Protein AF-0000000067923569 (afdb_homodimer)

Foldseek 3Di:
DFWDKDFDDLVCLVVAQVQQVQFDPDPGDDSVNVVCQSPDPQKTKMFTHDPNHTFWIWIKGHFFLFLEIETEDITGHPVCPPVCVRVVRVVVNLVVSVVVNHFKYKYKDFPPPVVVVVSCVVVPWDWDDKAFLPGPVGTIITMTMDTSDDDDDLDFPQDAAADPDPAQQLLRLLLSQLCVADVPRDDDVVSSVVLFVQQWQDPDPPALTGGDQLSSQLSSVVSQKAKAKEKQDDDQPSCPPPDDPVSSVSSRVSVVVSVVSCVVSVHHYHNRADALVVQQVLLVVVKKKKFWFAVCSRPNDQHIGIWIFNHDPPFWTFIAGSHADVVSVGDSSRGHRTTGGRVSVQVGRAHDPVGMIMMMIIHHD/DFWDKDFDDLVCLVVAQVQQVQFDPDPGDDSVRVVCQSPPPQKTKMFTHDPNHTFWIWIKGHFFLFLEIETEDITGHPVCPPVCVRVVRVVVNLVVSVVVNHFKYKYKDFPPCVVVVVSCVVVPWDWDDKAFLPGPVGTIITMTMDTSDDDDDLDFPQDAAADPDPAQQLLRLLLSQLCVADVPRDDDVVSSVVLFVQQFQDDDPPADRGGDQLSSQLSSVVSQKAKAKEKQDDDQPPCVPPDDPVSSVSSRVSVVVSVVSCVVSVHHYHNRADALVVQQVLLVVVKKKKFWFACCSRPNDQHIGIWIFNHDPPFWTFIAGSHADVVSVGDSVRGHRTTGGRVSVQVGRAHDPVGMTMMMIIHHD

pLDDT: mean 89.14, std 10.7, range [44.59, 98.88]

Organism: Mesorhizobium plurifarium (NCBI:txid69974)

Nearest PDB structures (foldseek):
  4pv6-assembly8_N  TM=9.129E-01  e=1.156E-12  Thermoplasma volcanium GSS1
  7mx2-assembly1_A  TM=8.581E-01  e=1.360E-10  Homo sapiens
  7rb3-assembly1_A  TM=8.395E-01  e=1.360E-10  Homo sapiens
  4nsq-assembly1_A  TM=7.479E-01  e=8.319E-08  Homo sapiens
  5trm-assembly1_J  TM=7.256E-01  e=1.117E-07  Homo sapiens

Solvent-accessible surface area (backbone atoms only — not comparable to full-atom values): 39168 Å² total; per-residue (Å²): 126,82,62,44,80,42,72,52,54,81,87,42,46,66,60,52,46,52,34,46,63,72,67,39,95,60,90,66,80,46,67,68,51,51,53,47,36,58,69,34,87,50,31,46,34,38,28,30,33,44,95,89,35,81,36,28,39,32,35,35,37,48,50,56,78,44,22,45,21,32,47,75,45,72,50,59,25,84,88,46,65,92,70,55,52,64,60,52,44,49,52,47,49,52,47,51,33,44,75,68,65,19,31,30,42,30,38,70,42,55,68,84,42,55,68,62,49,51,53,40,47,74,70,58,35,40,82,75,48,76,40,72,57,61,43,93,87,46,46,38,28,33,30,34,38,29,75,70,51,79,89,72,81,82,80,70,88,63,56,82,49,73,44,89,52,98,80,28,31,51,29,26,37,50,42,26,52,48,34,54,76,33,82,87,49,74,84,47,70,43,56,37,48,49,44,32,44,63,14,36,42,45,55,56,72,100,58,65,57,44,65,45,65,49,21,47,35,42,48,41,36,78,71,60,29,30,40,35,38,31,27,46,62,88,67,86,75,61,50,85,75,55,79,50,65,66,59,46,51,49,34,49,34,37,48,50,44,27,49,51,48,27,57,73,71,63,43,51,71,42,83,36,64,73,54,73,64,59,55,52,52,40,38,73,70,71,24,36,33,40,35,36,23,31,24,38,63,50,72,67,38,95,42,85,36,36,32,24,41,67,43,70,79,87,62,26,40,22,25,35,38,20,70,61,51,59,93,75,70,44,44,68,80,73,18,44,70,32,43,23,46,54,69,60,43,59,67,34,39,25,35,74,97,82,50,46,20,38,32,32,41,38,37,83,102,124,83,60,45,78,44,73,52,53,82,87,43,47,64,60,50,46,52,35,45,61,72,67,38,96,61,90,66,79,48,66,68,50,52,54,47,37,58,67,34,86,48,32,48,33,37,28,30,33,44,96,90,34,81,36,28,40,32,34,36,38,47,51,56,79,45,20,43,21,32,46,75,45,73,49,58,25,85,90,47,63,94,68,55,52,64,59,51,45,50,54,49,50,52,48,52,33,46,74,69,64,20,31,29,42,30,37,69,42,56,69,83,42,57,68,61,50,51,52,41,47,73,70,57,34,40,80,75,48,73,39,74,57,60,43,93,86,45,45,37,28,34,30,34,36,28,74,70,50,78,87,74,83,82,79,68,87,62,55,82,51,72,42,89,53,98,78,29,30,52,30,26,38,51,42,26,51,48,34,55,78,32,84,88,49,75,83,48,71,42,57,36,48,48,45,34,46,63,14,35,45,42,54,56,76,101,69,58,52,41,65,43,65,50,21,46,35,44,47,41,36,76,72,62,29,30,40,35,37,29,26,48,63,90,67,88,75,86,50,86,80,56,80,50,65,66,60,45,50,49,33,49,33,36,49,51,44,28,50,51,49,28,57,73,71,65,43,51,72,41,84,34,65,74,53,72,63,58,54,51,53,40,38,73,71,70,24,36,32,41,34,38,24,29,24,40,63,48,73,66,39,94,42,83,36,36,32,24,39,67,42,69,77,88,62,27,40,22,24,36,39,20,69,62,51,60,93,74,72,44,43,67,80,73,16,45,70,33,43,23,45,55,69,61,44,59,67,33,38,24,34,73,96,81,50,45,21,39,33,32,40,37,36,84,101

InterPro domains:
  IPR000182 GNAT domain [PF00583] (29-125)
  IPR000182 GNAT domain [PS51186] (3-149)
  IPR016181 Acyl-CoA N-acyltransferase [SSF55729] (1-148)
  IPR021770 Protein of unknown function DUF3335 [PF11814] (158-362)
  IPR050832 Bacterial Acetyltransferase [PTHR43877] (1-137)

Structure (mmCIF, N/CA/C/O backbone):
data_AF-0000000067923569-model_v1
#
loop_
_entity.id
_entity.type
_entity.pdbx_description
1 polymer 'GCN5-related N-acetyltransferase'
#
loop_
_atom_site.group_PDB
_atom_site.id
_atom_site.type_symbol
_atom_site.label_atom_id
_atom_site.label_alt_id
_atom_site.label_comp_id
_atom_site.label_asym_id
_atom_site.label_entity_id
_atom_site.label_seq_id
_atom_site.pdbx_PDB_ins_code
_atom_site.Cartn_x
_atom_site.Cartn_y
_atom_site.Cartn_z
_atom_site.occupancy
_atom_site.B_iso_or_equiv
_atom_site.auth_seq_id
_atom_site.auth_comp_id
_atom_site.auth_asym_id
_atom_site.auth_atom_id
_atom_site.pdbx_PDB_model_num
ATOM 1 N N . MET A 1 1 ? -5.047 51.219 41.188 1 58.75 1 MET A N 1
ATOM 2 C CA . MET A 1 1 ? -3.729 50.969 40.594 1 58.75 1 MET A CA 1
ATOM 3 C C . MET A 1 1 ? -3.814 50 39.438 1 58.75 1 MET A C 1
ATOM 5 O O . MET A 1 1 ? -4.691 49.156 39.406 1 58.75 1 MET A O 1
ATOM 9 N N . PRO A 1 2 ? -3.012 50.312 38.406 1 77.25 2 PRO A N 1
ATOM 10 C CA . PRO A 1 2 ? -3.088 49.438 37.25 1 77.25 2 PRO A CA 1
ATOM 11 C C . PRO A 1 2 ? -2.682 48 37.562 1 77.25 2 PRO A C 1
ATOM 13 O O . PRO A 1 2 ? -1.859 47.781 38.469 1 77.25 2 PRO A O 1
ATOM 16 N N . ALA A 1 3 ? -3.48 47 37.125 1 89.5 3 ALA A N 1
ATOM 17 C CA . ALA A 1 3 ? -3.158 45.594 37.344 1 89.5 3 ALA A CA 1
ATOM 18 C C . ALA A 1 3 ? -1.727 45.281 36.906 1 89.5 3 ALA A C 1
ATOM 20 O O . ALA A 1 3 ? -1.19 45.938 36 1 89.5 3 ALA A O 1
ATOM 21 N N . GLU A 1 4 ? -1.017 44.531 37.656 1 94.31 4 GLU A N 1
ATOM 22 C CA . GLU A 1 4 ? 0.329 44.094 37.312 1 94.31 4 GLU A CA 1
ATOM 23 C C . GLU A 1 4 ? 0.303 42.688 36.688 1 94.31 4 GLU A C 1
ATOM 25 O O . GLU A 1 4 ? -0.44 41.812 37.125 1 94.31 4 GLU A O 1
ATOM 30 N N . ILE A 1 5 ? 1.106 42.562 35.594 1 97 5 ILE A N 1
ATOM 31 C CA . ILE A 1 5 ? 1.175 41.25 34.906 1 97 5 ILE A CA 1
ATOM 32 C C . ILE A 1 5 ? 2.354 40.469 35.438 1 97 5 ILE A C 1
ATOM 34 O O . ILE A 1 5 ? 3.449 41 35.625 1 97 5 ILE A O 1
ATOM 38 N N . ARG A 1 6 ? 2.162 39.219 35.75 1 96.81 6 ARG A N 1
ATOM 39 C CA . ARG A 1 6 ? 3.219 38.281 36.156 1 96.81 6 ARG A CA 1
ATOM 40 C C . ARG A 1 6 ? 2.926 36.875 35.656 1 96.81 6 ARG A C 1
ATOM 42 O O . ARG A 1 6 ? 1.806 36.562 35.25 1 96.81 6 ARG A O 1
ATOM 49 N N . LYS A 1 7 ? 3.885 36 35.719 1 96.88 7 LYS A N 1
ATOM 50 C CA . LYS A 1 7 ? 3.664 34.594 35.438 1 96.88 7 LYS A CA 1
ATOM 51 C C . LYS A 1 7 ? 2.824 33.938 36.531 1 96.88 7 LYS A C 1
ATOM 53 O O . LYS A 1 7 ? 2.941 34.281 37.688 1 96.88 7 LYS A O 1
ATOM 58 N N . ALA A 1 8 ? 2.066 33.062 36.125 1 97.44 8 ALA A N 1
ATOM 59 C CA . ALA A 1 8 ? 1.233 32.312 37.094 1 97.44 8 ALA A CA 1
ATOM 60 C C . ALA A 1 8 ? 2.074 31.375 37.938 1 97.44 8 ALA A C 1
ATOM 62 O O . ALA A 1 8 ? 3.139 30.922 37.5 1 97.44 8 ALA A O 1
ATOM 63 N N . ARG A 1 9 ? 1.625 31.141 39.156 1 96.25 9 ARG A N 1
ATOM 64 C CA . ARG A 1 9 ? 2.199 30.172 40.094 1 96.25 9 ARG A CA 1
ATOM 65 C C . ARG A 1 9 ? 1.183 29.094 40.469 1 96.25 9 ARG A C 1
ATOM 67 O O . ARG A 1 9 ? -0.019 29.281 40.25 1 96.25 9 ARG A O 1
ATOM 74 N N . ALA A 1 10 ? 1.702 28.062 41 1 95.12 10 ALA A N 1
ATOM 75 C CA . ALA A 1 10 ? 0.842 26.938 41.375 1 95.12 10 ALA A CA 1
ATOM 76 C C . ALA A 1 10 ? -0.255 27.391 42.344 1 95.12 10 ALA A C 1
ATOM 78 O O . ALA A 1 10 ? -1.374 26.859 42.312 1 95.12 10 ALA A O 1
ATOM 79 N N . SER A 1 11 ? 0.081 28.312 43.156 1 95.44 11 SER A N 1
ATOM 80 C CA . SER A 1 11 ? -0.855 28.781 44.156 1 95.44 11 SER A CA 1
ATOM 81 C C . SER A 1 11 ? -2.008 29.562 43.531 1 95.44 11 SER A C 1
ATOM 83 O O . SER A 1 11 ? -3.008 29.844 44.188 1 95.44 11 SER A O 1
ATOM 85 N N . ASP A 1 12 ? -1.889 29.859 42.281 1 96.56 12 ASP A N 1
ATOM 86 C CA . ASP A 1 12 ? -2.914 30.656 41.594 1 96.56 12 ASP A CA 1
ATOM 87 C C . ASP A 1 12 ? -4.031 29.766 41.062 1 96.56 12 ASP A C 1
ATOM 89 O O . ASP A 1 12 ? -5.066 30.266 40.625 1 96.56 12 ASP A O 1
ATOM 93 N N . VAL A 1 13 ? -3.938 28.5 41.062 1 97 13 VAL A N 1
ATOM 94 C CA . VAL A 1 13 ? -4.785 27.562 40.344 1 97 13 VAL A CA 1
ATOM 95 C C . VAL A 1 13 ? -6.234 27.719 40.781 1 97 13 VAL A C 1
ATOM 97 O O . VAL A 1 13 ? -7.152 27.688 39.969 1 97 13 VAL A O 1
ATOM 100 N N . ASP A 1 14 ? -6.441 27.859 42.062 1 95.94 14 ASP A N 1
ATOM 101 C CA . ASP A 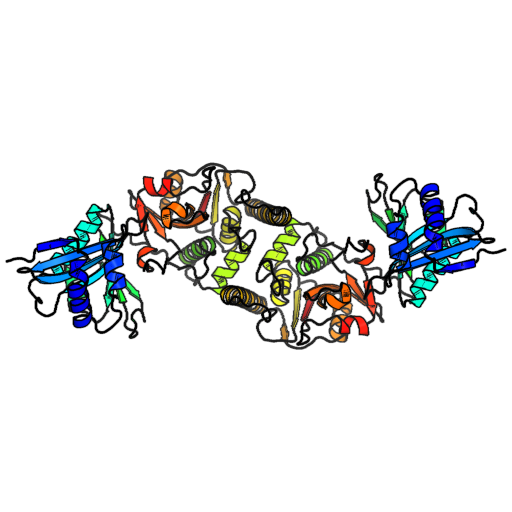1 14 ? -7.805 28 42.562 1 95.94 14 ASP A CA 1
ATOM 102 C C . ASP A 1 14 ? -8.477 29.25 42 1 95.94 14 ASP A C 1
ATOM 104 O O . ASP A 1 14 ? -9.641 29.219 41.594 1 95.94 14 ASP A O 1
ATOM 108 N N . ASP A 1 15 ? -7.766 30.328 42.031 1 95.88 15 ASP A N 1
ATOM 109 C CA . ASP A 1 15 ? -8.289 31.594 41.531 1 95.88 15 ASP A CA 1
ATOM 110 C C . ASP A 1 15 ? -8.555 31.484 40.031 1 95.88 15 ASP A C 1
ATOM 112 O O . ASP A 1 15 ? -9.555 32 39.531 1 95.88 15 ASP A O 1
ATOM 116 N N . LEU A 1 16 ? -7.676 30.875 39.344 1 96.62 16 LEU A N 1
ATOM 117 C CA . LEU A 1 16 ? -7.812 30.703 37.906 1 96.62 16 LEU A CA 1
ATOM 118 C C . LEU A 1 16 ? -9.047 29.875 37.562 1 96.62 16 LEU A C 1
ATOM 120 O O . LEU A 1 16 ? -9.812 30.234 36.656 1 96.62 16 LEU A O 1
ATOM 124 N N . ALA A 1 17 ? -9.203 28.828 38.312 1 96 17 ALA A N 1
ATOM 125 C CA . ALA A 1 17 ? -10.367 27.969 38.125 1 96 17 ALA A CA 1
ATOM 126 C C . ALA A 1 17 ? -11.664 28.719 38.375 1 96 17 ALA A C 1
ATOM 128 O O . ALA A 1 17 ? -12.664 28.516 37.688 1 96 17 ALA A O 1
ATOM 129 N N . ALA A 1 18 ? -11.617 29.531 39.375 1 94.94 18 ALA A N 1
ATOM 130 C CA . ALA A 1 18 ? -12.805 30.312 39.688 1 94.94 18 ALA A CA 1
ATOM 131 C C . ALA A 1 18 ? -13.156 31.281 38.562 1 94.94 18 ALA A C 1
ATOM 133 O O . ALA A 1 18 ? -14.328 31.453 38.219 1 94.94 18 ALA A O 1
ATOM 134 N N . ILE A 1 19 ? -12.164 31.891 38.031 1 95.5 19 ILE A N 1
ATOM 135 C CA . ILE A 1 19 ? -12.383 32.781 36.906 1 95.5 19 ILE A CA 1
ATOM 136 C C . ILE A 1 19 ? -12.938 32.031 35.719 1 95.5 19 ILE A C 1
ATOM 138 O O . ILE A 1 19 ? -13.906 32.438 35.094 1 95.5 19 ILE A O 1
ATOM 142 N N . GLU A 1 20 ? -12.266 30.922 35.438 1 94.94 20 GLU A N 1
ATOM 143 C CA . GLU A 1 20 ? -12.68 30.047 34.344 1 94.94 20 GLU A CA 1
ATOM 144 C C . GLU A 1 20 ? -14.156 29.703 34.438 1 94.94 20 GLU A C 1
ATOM 146 O O . GLU A 1 20 ? -14.898 29.812 33.469 1 94.94 20 GLU A O 1
ATOM 151 N N . LYS A 1 21 ? -14.609 29.312 35.562 1 93.62 21 LYS A N 1
ATOM 152 C CA . LYS A 1 21 ? -15.992 28.906 35.812 1 93.62 21 LYS A CA 1
ATOM 153 C C . LYS A 1 21 ? -16.938 30.094 35.656 1 93.62 21 LYS A C 1
ATOM 155 O O . LYS A 1 21 ? -18.062 29.938 35.156 1 93.62 21 LYS A O 1
ATOM 160 N N . ALA A 1 22 ? -16.516 31.219 36.031 1 94.12 22 ALA A N 1
ATOM 161 C CA . ALA A 1 22 ? -17.375 32.406 36 1 94.12 22 ALA A CA 1
ATOM 162 C C . ALA A 1 22 ? -17.5 32.969 34.594 1 94.12 22 ALA A C 1
ATOM 164 O O . ALA A 1 22 ? -18.531 33.562 34.25 1 94.12 22 ALA A O 1
ATOM 165 N N . VAL A 1 23 ? -16.5 32.812 33.812 1 92.44 23 VAL A N 1
ATOM 166 C CA . VAL A 1 23 ? -16.422 33.5 32.562 1 92.44 23 VAL A CA 1
ATOM 167 C C . VAL A 1 23 ? -16.938 32.625 31.422 1 92.44 23 VAL A C 1
ATOM 169 O O . VAL A 1 23 ? -17.594 33.094 30.5 1 92.44 23 VAL A O 1
ATOM 172 N N . PHE A 1 24 ? -16.594 31.359 31.469 1 91.88 24 PHE A N 1
ATOM 173 C CA . PHE A 1 24 ? -16.906 30.484 30.344 1 91.88 24 PHE A CA 1
ATOM 174 C C . PHE A 1 24 ? -18.031 29.516 30.719 1 91.88 24 PHE A C 1
ATOM 176 O O . PHE A 1 24 ? -17.906 28.734 31.656 1 91.88 24 PHE A O 1
ATOM 183 N N . PRO A 1 25 ? -19.047 29.562 29.891 1 86.88 25 PRO A N 1
ATOM 184 C CA . PRO A 1 25 ? -20.141 28.625 30.156 1 86.88 25 PRO A CA 1
ATOM 185 C C . PRO A 1 25 ? -19.797 27.188 29.766 1 86.88 25 PRO A C 1
ATOM 187 O O . PRO A 1 25 ? -20.406 26.25 30.281 1 86.88 25 PRO A O 1
ATOM 190 N N . GLY A 1 26 ? -18.891 27.016 28.859 1 86.88 26 GLY A N 1
ATOM 191 C CA . GLY A 1 26 ? -18.422 25.734 28.391 1 86.88 26 GLY A CA 1
ATOM 192 C C . GLY A 1 26 ? -17 25.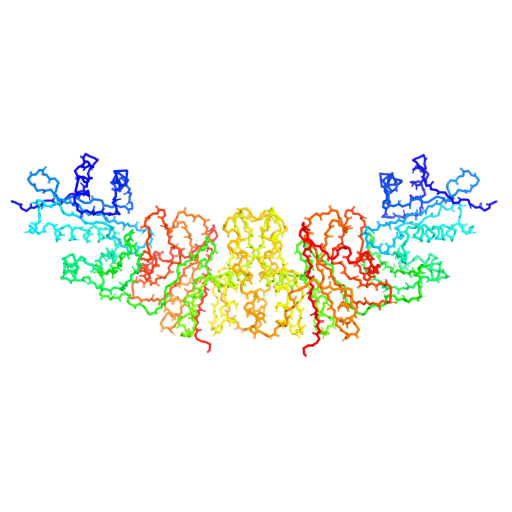766 27.875 1 86.88 26 GLY A C 1
ATOM 193 O O . GLY A 1 26 ? -16.344 26.812 27.906 1 86.88 26 GLY A O 1
ATOM 194 N N . ASP A 1 27 ? -16.406 24.531 27.516 1 86.88 27 ASP A N 1
ATOM 195 C CA . ASP A 1 27 ? -15.039 24.422 27 1 86.88 27 ASP A CA 1
ATOM 196 C C . ASP A 1 27 ? -14.023 24.922 28.031 1 86.88 27 ASP A C 1
ATOM 198 O O . ASP A 1 27 ? -13.109 25.672 27.688 1 86.88 27 ASP A O 1
ATOM 202 N N . ARG A 1 28 ? -14.227 24.531 29.203 1 90.12 28 ARG A N 1
ATOM 203 C CA . ARG A 1 28 ? -13.422 25.078 30.297 1 90.12 28 ARG A CA 1
ATOM 204 C C . ARG A 1 28 ? -12.117 24.297 30.453 1 90.12 28 ARG A C 1
ATOM 206 O O . ARG A 1 28 ? -12.086 23.094 30.25 1 90.12 28 ARG A O 1
ATOM 213 N N . LEU A 1 29 ? -11.172 25.031 30.828 1 91.38 29 LEU A N 1
ATOM 214 C CA . LEU A 1 29 ? -9.906 24.422 31.219 1 91.38 29 LEU A CA 1
ATOM 215 C C . LEU A 1 29 ? -10.039 23.766 32.594 1 91.38 29 LEU A C 1
ATOM 217 O O . LEU A 1 29 ? -10.68 24.312 33.5 1 91.38 29 LEU A O 1
ATOM 221 N N . SER A 1 30 ? -9.453 22.672 32.781 1 92 30 SER A N 1
ATOM 222 C CA . SER A 1 30 ? -9.445 21.984 34.062 1 92 30 SER A CA 1
ATOM 223 C C . SER A 1 30 ? -8.328 22.5 34.969 1 92 30 SER A C 1
ATOM 225 O O . SER A 1 30 ? -7.391 23.141 34.469 1 92 30 SER A O 1
ATOM 227 N N . ARG A 1 31 ? -8.453 22.156 36.219 1 93.25 31 ARG A N 1
ATOM 228 C CA . ARG A 1 31 ? -7.379 22.469 37.156 1 93.25 31 ARG A CA 1
ATOM 229 C C . ARG A 1 31 ? -6.07 21.812 36.719 1 93.25 31 ARG A C 1
ATOM 231 O O . ARG A 1 31 ? -5 22.406 36.844 1 93.25 31 ARG A O 1
ATOM 238 N N . ARG A 1 32 ? -6.25 20.609 36.312 1 92.19 32 ARG A N 1
ATOM 239 C CA . ARG A 1 32 ? -5.082 19.859 35.844 1 92.19 32 ARG A CA 1
ATOM 240 C C . ARG A 1 32 ? -4.418 20.578 34.688 1 92.19 32 ARG A C 1
ATOM 242 O O . ARG A 1 32 ? -3.189 20.672 34.625 1 92.19 32 ARG A O 1
ATOM 249 N N . SER A 1 33 ? -5.246 21.078 33.781 1 92.94 33 SER A N 1
ATOM 250 C CA . SER A 1 33 ? -4.715 21.797 32.625 1 92.94 33 SER A CA 1
ATOM 251 C C . SER A 1 33 ? -3.973 23.062 33.062 1 92.94 33 SER A C 1
ATOM 253 O O . SER A 1 33 ? -2.908 23.359 32.531 1 92.94 33 SER A O 1
ATOM 255 N N . PHE A 1 34 ? -4.527 23.75 34 1 94.38 34 PHE A N 1
ATOM 256 C CA . PHE A 1 34 ? -3.867 24.969 34.5 1 94.38 34 PHE A CA 1
ATOM 257 C C . PHE A 1 34 ? -2.494 24.625 35.062 1 94.38 34 PHE A C 1
ATOM 259 O O . PHE A 1 34 ? -1.512 25.312 34.781 1 94.38 34 PHE A O 1
ATOM 266 N N . ARG A 1 35 ? -2.447 23.578 35.812 1 94.19 35 ARG A N 1
ATOM 267 C CA . ARG A 1 35 ? -1.172 23.172 36.375 1 94.19 35 ARG A CA 1
ATOM 268 C C . ARG A 1 35 ? -0.162 22.812 35.281 1 94.19 35 ARG A C 1
ATOM 270 O O . ARG A 1 35 ? 1.007 23.203 35.375 1 94.19 35 ARG A O 1
ATOM 277 N N . GLN A 1 36 ? -0.645 22.188 34.344 1 92.81 36 GLN A N 1
ATOM 278 C CA . GLN A 1 36 ? 0.216 21.781 33.219 1 92.81 36 GLN A CA 1
ATOM 279 C C . GLN A 1 36 ? 0.754 23 32.5 1 92.81 36 GLN A C 1
ATOM 281 O O . GLN A 1 36 ? 1.938 23.047 32.156 1 92.81 36 GLN A O 1
ATOM 286 N N . PHE A 1 37 ? -0.126 23.953 32.219 1 93.44 37 PHE A N 1
ATOM 287 C CA . PHE A 1 37 ? 0.276 25.141 31.484 1 93.44 37 PHE A CA 1
ATOM 288 C C . PHE A 1 37 ? 1.287 25.953 32.281 1 93.44 37 PHE A C 1
ATOM 290 O O . PHE A 1 37 ? 2.156 26.609 31.719 1 93.44 37 PHE A O 1
ATOM 297 N N . ILE A 1 38 ? 1.182 25.875 33.594 1 94.62 38 ILE A N 1
ATOM 298 C CA . ILE A 1 38 ? 2.082 26.625 34.438 1 94.62 38 ILE A CA 1
ATOM 299 C C . ILE A 1 38 ? 3.477 26.016 34.406 1 94.62 38 ILE A C 1
ATOM 301 O O . ILE A 1 38 ? 4.48 26.719 34.438 1 94.62 38 ILE A O 1
ATOM 305 N N . GLU A 1 39 ? 3.525 24.766 34.188 1 91.94 39 GLU A N 1
ATOM 306 C CA . GLU A 1 39 ? 4.789 24.031 34.312 1 91.94 39 GLU A CA 1
ATOM 307 C C . GLU A 1 39 ? 5.422 23.797 32.938 1 91.94 39 GLU A C 1
ATOM 309 O O . GLU A 1 39 ? 6.645 23.672 32.812 1 91.94 39 GLU A O 1
ATOM 314 N N . ARG A 1 40 ? 4.656 23.859 31.953 1 88.38 40 ARG A N 1
ATOM 315 C CA . ARG A 1 40 ? 5.09 23.453 30.609 1 88.38 40 ARG A CA 1
ATOM 316 C C . ARG A 1 40 ? 5.988 24.5 29.984 1 88.38 40 ARG A C 1
ATOM 318 O O . ARG A 1 40 ? 5.66 25.688 29.984 1 88.38 40 ARG A O 1
ATOM 325 N N . GLU A 1 41 ? 7.062 24.062 29.344 1 86.06 41 GLU A N 1
ATOM 326 C CA . GLU A 1 41 ? 8 24.969 28.703 1 86.06 41 GLU A CA 1
ATOM 327 C C . GLU A 1 41 ? 7.41 25.547 27.406 1 86.06 41 GLU A C 1
ATOM 329 O O . GLU A 1 41 ? 7.781 26.641 26.984 1 86.06 41 GLU A O 1
ATOM 334 N N . THR A 1 42 ? 6.512 24.891 26.844 1 86.75 42 THR A N 1
ATOM 335 C CA . THR A 1 42 ? 5.938 25.312 25.562 1 86.75 42 THR A CA 1
ATOM 336 C C . THR A 1 42 ? 4.684 26.156 25.781 1 86.75 42 THR A C 1
ATOM 338 O O . THR A 1 42 ? 3.865 26.312 24.875 1 86.75 42 THR A O 1
ATOM 341 N N . ALA A 1 43 ? 4.527 26.578 27.062 1 93.19 43 ALA A N 1
ATOM 342 C CA . ALA A 1 43 ? 3.402 27.453 27.391 1 93.19 43 ALA A CA 1
ATOM 343 C C . ALA A 1 43 ? 3.82 28.531 28.375 1 93.19 43 ALA A C 1
ATOM 345 O O . ALA A 1 43 ? 4.805 28.375 29.094 1 93.19 43 ALA A O 1
ATOM 346 N N . GLU A 1 44 ? 3.184 29.609 28.281 1 95.31 44 GLU A N 1
ATOM 347 C CA . GLU A 1 44 ? 3.312 30.656 29.281 1 95.31 44 GLU A CA 1
ATOM 348 C C . GLU A 1 44 ? 1.945 31.109 29.797 1 95.31 44 GLU A C 1
ATOM 350 O O . GLU A 1 44 ? 1.096 31.531 29.016 1 95.31 44 GLU A O 1
ATOM 355 N N . MET A 1 45 ? 1.768 30.906 31.094 1 96.75 45 MET A N 1
ATOM 356 C CA . MET A 1 45 ? 0.544 31.359 31.75 1 96.75 45 MET A CA 1
ATOM 357 C C . MET A 1 45 ? 0.773 32.688 32.469 1 96.75 45 MET A C 1
ATOM 359 O O . MET A 1 45 ? 1.6 32.781 33.375 1 96.75 45 MET A O 1
ATOM 363 N N . LEU A 1 46 ? 0.047 33.719 32.031 1 97.69 46 LEU A N 1
ATOM 364 C CA . LEU A 1 46 ? 0.15 35.062 32.594 1 97.69 46 LEU A CA 1
ATOM 365 C C . LEU A 1 46 ? -1.063 35.375 33.469 1 97.69 46 LEU A C 1
ATOM 367 O O . LEU A 1 46 ? -2.178 34.938 33.156 1 97.69 46 LEU A O 1
ATOM 371 N N . VAL A 1 47 ? -0.821 36.094 34.562 1 97.75 47 VAL A N 1
ATOM 372 C CA . VAL A 1 47 ? -1.897 36.531 35.469 1 97.75 47 VAL A CA 1
ATOM 373 C C . VAL A 1 47 ? -1.855 38.031 35.625 1 97.75 47 VAL A C 1
ATOM 375 O O . VAL A 1 47 ? -0.777 38.625 35.719 1 97.75 47 VAL A O 1
ATOM 378 N N . ALA A 1 48 ? -3.004 38.656 35.562 1 97.19 48 ALA A N 1
ATOM 379 C CA . ALA A 1 48 ? -3.152 40.062 36 1 97.19 48 ALA A CA 1
ATOM 380 C C . ALA A 1 48 ? -3.566 40.125 37.469 1 97.19 48 ALA A C 1
ATOM 382 O O . ALA A 1 48 ? -4.613 39.625 37.844 1 97.19 48 ALA A O 1
ATOM 383 N N . GLU A 1 49 ? -2.723 40.719 38.219 1 95.69 49 GLU A N 1
ATOM 384 C CA . GLU A 1 49 ? -3.008 40.906 39.656 1 95.69 49 GLU A CA 1
ATOM 385 C C . GLU A 1 49 ? -3.412 42.344 39.969 1 95.69 49 GLU A C 1
ATOM 387 O O . GLU A 1 49 ? -2.707 43.281 39.594 1 95.69 49 GLU A O 1
ATOM 392 N N . ASN A 1 50 ? -4.566 42.5 40.5 1 92.56 50 ASN A N 1
ATOM 393 C CA . ASN A 1 50 ? -5.074 43.812 40.938 1 92.56 50 ASN A CA 1
ATOM 394 C C . ASN A 1 50 ? -5.336 43.812 42.438 1 92.56 50 ASN A C 1
ATOM 396 O O . ASN A 1 50 ? -6.25 43.156 42.906 1 92.56 50 ASN A O 1
ATOM 400 N N . GLU A 1 51 ? -4.586 44.594 43.156 1 88.94 51 GLU A N 1
ATOM 401 C CA . GLU A 1 51 ? -4.727 44.75 44.625 1 88.94 51 GLU A CA 1
ATOM 402 C C . GLU A 1 51 ? -4.641 43.406 45.312 1 88.94 51 GLU A C 1
ATOM 404 O O . GLU A 1 51 ? -5.496 43.062 46.125 1 88.94 51 GLU A O 1
ATOM 409 N N . GLY A 1 52 ? -3.736 42.531 44.875 1 88.44 52 GLY A N 1
ATOM 410 C CA . GLY A 1 52 ? -3.422 41.281 45.531 1 88.44 52 GLY A CA 1
ATOM 411 C C . GLY A 1 52 ? -4.336 40.156 45.094 1 88.44 52 GLY A C 1
ATOM 412 O O . GLY A 1 52 ? -4.203 39.031 45.562 1 88.44 52 GLY A O 1
ATOM 413 N N . ARG A 1 53 ? -5.211 40.469 44.188 1 92.25 53 ARG A N 1
ATOM 414 C CA . ARG A 1 53 ? -6.133 39.438 43.719 1 92.25 53 ARG A CA 1
ATOM 415 C C . ARG A 1 53 ? -5.895 39.125 42.25 1 92.25 53 ARG A C 1
ATOM 417 O O . ARG A 1 53 ? -5.59 40.031 41.469 1 92.25 53 ARG A O 1
ATOM 424 N N . VAL A 1 54 ? -6.07 37.844 41.906 1 95.94 54 VAL A N 1
ATOM 425 C CA . VAL A 1 54 ? -5.988 37.469 40.5 1 95.94 54 VAL A CA 1
ATOM 426 C C . VAL A 1 54 ? -7.23 37.969 39.781 1 95.94 54 VAL A C 1
ATOM 428 O O . VAL A 1 54 ? -8.344 37.5 40.031 1 95.94 54 VAL A O 1
ATOM 431 N N . ALA A 1 55 ? -7.043 38.844 38.812 1 96.31 55 ALA A N 1
ATOM 432 C CA . ALA A 1 55 ? -8.148 39.5 38.125 1 96.31 55 ALA A CA 1
ATOM 433 C C . ALA A 1 55 ? -8.406 38.875 36.781 1 96.31 55 ALA A C 1
ATOM 435 O O . ALA A 1 55 ? -9.492 39 36.219 1 96.31 55 ALA A O 1
ATOM 436 N N . GLY A 1 56 ? -7.402 38.219 36.219 1 97.12 56 GLY A N 1
ATOM 437 C CA . GLY A 1 56 ? -7.508 37.594 34.938 1 97.12 56 GLY A CA 1
ATOM 438 C C . GLY A 1 56 ? -6.27 36.781 34.531 1 97.12 56 GLY A C 1
ATOM 439 O O . GLY A 1 56 ? -5.285 36.781 35.281 1 97.12 56 GLY A O 1
ATOM 440 N N . TYR A 1 57 ? -6.391 36.094 33.344 1 97.56 57 TYR A N 1
ATOM 441 C CA . TYR A 1 57 ? -5.25 35.312 32.906 1 97.56 57 TYR A CA 1
ATOM 442 C C . TYR A 1 57 ? -5.211 35.219 31.391 1 97.56 57 TYR A C 1
ATOM 444 O O . TYR A 1 57 ? -6.191 35.562 30.719 1 97.56 57 TYR A O 1
ATOM 452 N N . ALA A 1 58 ? -4.082 34.844 30.859 1 97.81 58 ALA A N 1
ATOM 453 C CA . ALA A 1 58 ? -3.869 34.5 29.453 1 97.81 58 ALA A CA 1
ATOM 454 C C . ALA A 1 58 ? -2.922 33.281 29.328 1 97.81 58 ALA A C 1
ATOM 456 O O . ALA A 1 58 ? -1.943 33.188 30.078 1 97.81 58 ALA A O 1
ATOM 457 N N . VAL A 1 59 ? -3.26 32.438 28.422 1 96.88 59 VAL A N 1
ATOM 458 C CA . VAL A 1 59 ? -2.416 31.266 28.125 1 96.88 59 VAL A CA 1
ATOM 459 C C . VAL A 1 59 ? -1.883 31.375 26.703 1 96.88 59 VAL A C 1
ATOM 461 O O . VAL A 1 59 ? -2.66 31.438 25.75 1 96.88 59 VAL A O 1
ATOM 464 N N . VAL A 1 60 ? -0.558 31.359 26.594 1 95.94 60 VAL A N 1
ATOM 465 C CA . VAL A 1 60 ? 0.09 31.375 25.297 1 95.94 60 VAL A CA 1
ATOM 466 C C . VAL A 1 60 ? 0.836 30.062 25.062 1 95.94 60 VAL A C 1
ATOM 468 O O . VAL A 1 60 ? 1.625 29.641 25.906 1 95.94 60 VAL A O 1
ATOM 471 N N . LEU A 1 61 ? 0.548 29.5 23.938 1 92.81 61 LEU A N 1
ATOM 472 C CA . LEU A 1 61 ? 1.187 28.234 23.594 1 92.81 61 LEU A CA 1
ATOM 473 C C . LEU A 1 61 ? 2.221 28.438 22.484 1 92.81 61 LEU A C 1
ATOM 475 O O . LEU A 1 61 ? 2.029 29.266 21.594 1 92.81 61 LEU A O 1
ATOM 479 N N . PHE A 1 62 ? 3.332 27.641 22.609 1 87.38 62 PHE A N 1
ATOM 480 C CA . PHE A 1 62 ? 4.434 27.688 21.656 1 87.38 62 PHE A CA 1
ATOM 481 C C . PHE A 1 62 ? 4.691 26.312 21.047 1 87.38 62 PHE A C 1
ATOM 483 O O . PHE A 1 62 ? 5.051 25.375 21.75 1 87.38 62 PHE A O 1
ATOM 490 N N . ARG A 1 63 ? 4.434 26.281 19.781 1 76.94 63 ARG A N 1
ATOM 491 C CA . ARG A 1 63 ? 4.812 25.062 19.094 1 76.94 63 ARG A CA 1
ATOM 492 C C . ARG A 1 63 ? 6.285 25.078 18.703 1 76.94 63 ARG A C 1
ATOM 494 O O . ARG A 1 63 ? 6.777 26.062 18.156 1 76.94 63 ARG A O 1
ATOM 501 N N . LYS A 1 64 ? 6.965 23.984 18.953 1 72.69 64 LYS A N 1
ATOM 502 C CA . LYS A 1 64 ? 8.383 23.906 18.609 1 72.69 64 LYS A CA 1
ATOM 503 C C . LYS A 1 64 ? 8.602 24.016 17.109 1 72.69 64 LYS A C 1
ATOM 505 O O . LYS A 1 64 ? 7.836 23.453 16.312 1 72.69 64 LYS A O 1
ATOM 510 N N . GLY A 1 65 ? 9.602 24.828 16.828 1 68.19 65 GLY A N 1
ATOM 511 C CA . GLY A 1 65 ? 9.969 24.969 15.422 1 68.19 65 GLY A CA 1
ATOM 512 C C . GLY A 1 65 ? 9.039 25.875 14.648 1 68.19 65 GLY A C 1
ATOM 513 O O . GLY A 1 65 ? 9.102 25.938 13.422 1 68.19 65 GLY A O 1
ATOM 514 N N . SER A 1 66 ? 8.156 26.469 15.414 1 75 66 SER A N 1
ATOM 515 C CA . SER A 1 66 ? 7.184 27.344 14.75 1 75 66 SER A CA 1
ATOM 516 C C . SER A 1 66 ? 7.41 28.797 15.117 1 75 66 SER A C 1
ATOM 518 O O . SER A 1 66 ? 7.797 29.109 16.25 1 75 66 SER A O 1
ATOM 520 N N . GLY A 1 67 ? 7.242 29.672 14.148 1 76.81 67 GLY A N 1
ATOM 521 C CA . GLY A 1 67 ? 7.254 31.094 14.406 1 76.81 67 GLY A CA 1
ATOM 522 C C . GLY A 1 67 ? 5.914 31.641 14.875 1 76.81 67 GLY A C 1
ATOM 523 O O . GLY A 1 67 ? 5.727 32.844 14.984 1 76.81 67 GLY A O 1
ATOM 524 N N . VAL A 1 68 ? 5.055 30.594 15.172 1 81.62 68 VAL A N 1
ATOM 525 C CA . VAL A 1 68 ? 3.701 31 15.523 1 81.62 68 VAL A CA 1
ATOM 526 C C . VAL A 1 68 ? 3.43 30.672 16.984 1 81.62 68 VAL A C 1
ATOM 528 O O . VAL A 1 68 ? 3.754 29.578 17.453 1 81.62 68 VAL A O 1
ATOM 531 N N . ALA A 1 69 ? 2.951 31.672 17.688 1 90 69 ALA A N 1
ATOM 532 C CA . ALA A 1 69 ? 2.367 31.453 19 1 90 69 ALA A CA 1
ATOM 533 C C . ALA A 1 69 ? 0.843 31.484 18.953 1 90 69 ALA A C 1
ATOM 535 O O . ALA A 1 69 ? 0.266 32.062 18.016 1 90 69 ALA A O 1
ATOM 536 N N . ARG A 1 70 ? 0.248 30.828 19.922 1 92.88 70 ARG A N 1
ATOM 537 C CA . ARG A 1 70 ? -1.21 30.812 19.969 1 92.88 70 ARG A CA 1
ATOM 538 C C . ARG A 1 70 ? -1.717 31.312 21.328 1 92.88 70 ARG A C 1
ATOM 540 O O . ARG A 1 70 ? -1.296 30.812 22.375 1 92.88 70 ARG A O 1
ATOM 547 N N . LEU A 1 71 ? -2.547 32.344 21.234 1 95.56 71 LEU A N 1
ATOM 548 C CA . LEU A 1 71 ? -3.32 32.688 22.438 1 95.56 71 LEU A CA 1
ATOM 549 C C . LEU A 1 71 ? -4.457 31.688 22.641 1 95.56 71 LEU A C 1
ATOM 551 O O . LEU A 1 71 ? -5.52 31.812 22.031 1 95.56 71 LEU A O 1
ATOM 555 N N . TYR A 1 72 ? -4.227 30.812 23.578 1 93.12 72 TYR A N 1
ATOM 556 C CA . TYR A 1 72 ? -5.117 29.672 23.781 1 93.12 72 TYR A CA 1
ATOM 557 C C . TYR A 1 72 ? -6.352 30.078 24.578 1 93.12 72 TYR A C 1
ATOM 559 O O . TYR A 1 72 ? -7.453 29.578 24.312 1 93.12 72 TYR A O 1
ATOM 567 N N . SER A 1 73 ? -6.141 30.875 25.578 1 94.81 73 SER A N 1
ATOM 568 C CA . SER A 1 73 ? -7.234 31.344 26.406 1 94.81 73 SER A CA 1
ATOM 569 C C . SER A 1 73 ? -6.895 32.688 27.047 1 94.81 73 SER A C 1
ATOM 571 O O . SER A 1 73 ? -5.727 32.969 27.312 1 94.81 73 SER A O 1
ATOM 573 N N . ILE A 1 74 ? -7.879 33.5 27.188 1 96 74 ILE A N 1
ATOM 574 C CA . ILE A 1 74 ? -7.77 34.781 27.891 1 96 74 ILE A CA 1
ATOM 575 C C . ILE A 1 74 ? -9.086 35.094 28.609 1 96 74 ILE A C 1
ATOM 577 O O . ILE A 1 74 ? -10.164 34.875 28.031 1 96 74 ILE A O 1
ATOM 581 N N . ALA A 1 75 ? -9 35.406 29.875 1 95.75 75 ALA A N 1
ATOM 582 C CA . ALA A 1 75 ? -10.211 35.656 30.656 1 95.75 75 ALA A CA 1
ATOM 583 C C . ALA A 1 75 ? -9.953 36.719 31.719 1 95.75 75 ALA A C 1
ATOM 585 O O . ALA A 1 75 ? -8.867 36.75 32.312 1 95.75 75 ALA A O 1
ATOM 586 N N . VAL A 1 76 ? -10.914 37.531 31.922 1 95 76 VAL A N 1
ATOM 587 C CA . VAL A 1 76 ? -10.914 38.5 33 1 95 76 VAL A CA 1
ATOM 588 C C . VAL A 1 76 ? -12.094 38.25 33.938 1 95 76 VAL A C 1
ATOM 590 O O . VAL A 1 76 ? -13.227 38.094 33.469 1 95 76 VAL A O 1
ATOM 593 N N . GLY A 1 77 ? -11.797 38.188 35.219 1 93.69 77 GLY A N 1
ATOM 594 C CA . GLY A 1 77 ? -12.859 38 36.188 1 93.69 77 GLY A CA 1
ATOM 595 C C . GLY A 1 77 ? -13.977 39 36.062 1 93.69 77 GLY A C 1
ATOM 596 O O . GLY A 1 77 ? -13.742 40.156 35.719 1 93.69 77 GLY A O 1
ATOM 597 N N . PRO A 1 78 ? -15.172 38.562 36.438 1 90.88 78 PRO A N 1
ATOM 598 C CA . PRO A 1 78 ? -16.344 39.438 36.25 1 90.88 78 PRO A CA 1
ATOM 599 C C . PRO A 1 78 ? -16.266 40.719 37.062 1 90.88 78 PRO A C 1
ATOM 601 O O . PRO A 1 78 ? -16.859 41.719 36.656 1 90.88 78 PRO A O 1
ATOM 604 N N . PHE A 1 79 ? -15.547 40.719 38.094 1 87.38 79 PHE A N 1
ATOM 605 C CA . PHE A 1 79 ? -15.492 41.906 38.969 1 87.38 79 PHE A CA 1
ATOM 606 C C . PHE A 1 79 ? -14.461 42.906 38.469 1 87.38 79 PHE A C 1
ATOM 608 O O . PHE A 1 79 ? -14.359 44 38.969 1 87.38 79 PHE A O 1
ATOM 615 N N . PHE A 1 80 ? -13.797 42.562 37.5 1 87.19 80 PHE A N 1
ATOM 616 C CA . PHE A 1 80 ? -12.695 43.406 37.031 1 87.19 80 PHE A CA 1
ATOM 617 C C . PHE A 1 80 ? -12.891 43.812 35.562 1 87.19 80 PHE A C 1
ATOM 619 O O . PHE A 1 80 ? -11.922 44.094 34.875 1 87.19 80 PHE A O 1
ATOM 626 N N . GLY A 1 81 ? -14.141 43.812 35.156 1 78.44 81 GLY A N 1
ATOM 627 C CA . GLY A 1 81 ? -14.445 44.156 33.781 1 78.44 81 GLY A CA 1
ATOM 628 C C . GLY A 1 81 ? -14.297 45.656 33.531 1 78.44 81 GLY A C 1
ATOM 629 O O . GLY A 1 81 ? -14.398 46.469 34.438 1 78.44 81 GLY A O 1
ATOM 630 N N . ARG A 1 82 ? -13.82 46.094 32.344 1 79.38 82 ARG A N 1
ATOM 631 C CA . ARG A 1 82 ? -13.805 47.469 31.844 1 79.38 82 ARG A CA 1
ATOM 632 C C . ARG A 1 82 ? -12.711 48.281 32.531 1 79.38 82 ARG A C 1
ATOM 634 O O . ARG A 1 82 ? -12.844 49.5 32.688 1 79.38 82 ARG A O 1
ATOM 641 N N . LEU A 1 83 ? -11.805 47.531 33.125 1 84.19 83 LEU A N 1
ATOM 642 C CA . LEU A 1 83 ? -10.664 48.188 33.75 1 84.19 83 LEU A CA 1
ATOM 643 C C . LEU A 1 83 ? -9.438 48.125 32.844 1 84.19 83 LEU A C 1
ATOM 645 O O . LEU A 1 83 ? -8.344 48.5 33.25 1 84.19 83 LEU A O 1
ATOM 649 N N . GLY A 1 84 ? -9.648 47.625 31.641 1 90.12 84 GLY A N 1
ATOM 650 C CA . GLY A 1 84 ? -8.555 47.531 30.672 1 90.12 84 GLY A CA 1
ATOM 651 C C . GLY A 1 84 ? -7.668 46.312 30.875 1 90.12 84 GLY A C 1
ATOM 652 O O . GLY A 1 84 ? -6.629 46.188 30.234 1 90.12 84 GLY A O 1
ATOM 653 N N . ILE A 1 85 ? -8.023 45.438 31.75 1 92.81 85 ILE A N 1
ATOM 654 C CA . ILE A 1 85 ? -7.227 44.281 32.125 1 92.81 85 ILE A CA 1
ATOM 655 C C . ILE A 1 85 ? -7.078 43.344 30.922 1 92.81 85 ILE A C 1
ATOM 657 O O . ILE A 1 85 ? -6.016 42.75 30.688 1 92.81 85 ILE A O 1
ATOM 661 N N . GLY A 1 86 ? -8.148 43.219 30.156 1 93.69 86 GLY A N 1
ATOM 662 C CA . GLY A 1 86 ? -8.078 42.406 28.953 1 93.69 86 GLY A CA 1
ATOM 663 C C . GLY A 1 86 ? -7.02 42.875 27.984 1 93.69 86 GLY A C 1
ATOM 664 O O . GLY A 1 86 ? -6.254 42.062 27.453 1 93.69 86 GLY A O 1
ATOM 665 N N . ARG A 1 87 ? -6.996 44.156 27.734 1 93.81 87 ARG A N 1
ATOM 666 C CA . ARG A 1 87 ? -6.004 44.75 26.844 1 93.81 87 ARG A CA 1
ATOM 667 C C . ARG A 1 87 ? -4.594 44.562 27.406 1 93.81 87 ARG A C 1
ATOM 669 O O . ARG A 1 87 ? -3.65 44.312 26.641 1 93.81 87 ARG A O 1
ATOM 676 N N . LEU A 1 88 ? -4.457 44.719 28.672 1 94.88 88 LEU A N 1
ATOM 677 C CA . LEU A 1 88 ? -3.17 44.531 29.328 1 94.88 88 LEU A CA 1
ATOM 678 C C . LEU A 1 88 ? -2.682 43.094 29.172 1 94.88 88 LEU A C 1
ATOM 680 O O . LEU A 1 88 ? -1.5 42.844 28.906 1 94.88 88 LEU A O 1
ATOM 684 N N . LEU A 1 89 ? -3.578 42.156 29.359 1 96.62 89 LEU A N 1
ATOM 685 C CA . LEU A 1 89 ? -3.242 40.75 29.219 1 96.62 89 LEU A CA 1
ATOM 686 C C . LEU A 1 89 ? -2.867 40.438 27.766 1 96.62 89 LEU A C 1
ATOM 688 O O . LEU A 1 89 ? -1.922 39.688 27.531 1 96.62 89 LEU A O 1
ATOM 692 N N . LEU A 1 90 ? -3.629 40.969 26.844 1 96.81 90 LEU A N 1
ATOM 693 C CA . LEU A 1 90 ? -3.336 40.75 25.422 1 96.81 90 LEU A CA 1
ATOM 694 C C . LEU A 1 90 ? -1.953 41.281 25.062 1 96.81 90 LEU A C 1
ATOM 696 O O . LEU A 1 90 ? -1.176 40.625 24.391 1 96.81 90 LEU A O 1
ATOM 700 N N . ALA A 1 91 ? -1.646 42.469 25.5 1 96 91 ALA A N 1
ATOM 701 C CA . ALA A 1 91 ? -0.328 43.031 25.25 1 96 91 ALA A CA 1
ATOM 702 C C . ALA A 1 91 ? 0.773 42.188 25.875 1 96 91 ALA A C 1
ATOM 704 O O . ALA A 1 91 ? 1.842 42 25.281 1 96 91 ALA A O 1
ATOM 705 N N . ALA A 1 92 ? 0.533 41.688 27.016 1 97.06 92 ALA A N 1
ATOM 706 C CA . ALA A 1 92 ? 1.497 40.812 27.688 1 97.06 92 ALA A CA 1
ATOM 707 C C . ALA A 1 92 ? 1.677 39.5 26.906 1 97.06 92 ALA A C 1
ATOM 709 O O . ALA A 1 92 ? 2.783 38.969 26.828 1 97.06 92 ALA A O 1
ATOM 710 N N . ALA A 1 93 ? 0.556 39 26.438 1 97.44 93 ALA A N 1
ATOM 711 C CA . ALA A 1 93 ? 0.626 37.812 25.609 1 97.44 93 ALA A CA 1
ATOM 712 C C . ALA A 1 93 ? 1.473 38.062 24.359 1 97.44 93 ALA A C 1
ATOM 714 O O . ALA A 1 93 ? 2.277 37.219 23.969 1 97.44 93 ALA A O 1
ATOM 715 N N . GLU A 1 94 ? 1.286 39.156 23.719 1 95.44 94 GLU A N 1
ATOM 716 C CA . GLU A 1 94 ? 2.092 39.531 22.562 1 95.44 94 GLU A CA 1
ATOM 717 C C . GLU A 1 94 ? 3.572 39.625 22.922 1 95.44 94 GLU A C 1
ATOM 719 O O . GLU A 1 94 ? 4.43 39.156 22.172 1 95.44 94 GLU A O 1
ATOM 724 N N . GLU A 1 95 ? 3.84 40.219 24.031 1 95.5 95 GLU A N 1
ATOM 725 C CA . GLU A 1 95 ? 5.215 40.344 24.5 1 95.5 95 GLU A CA 1
ATOM 726 C C . GLU A 1 95 ? 5.832 38.969 24.781 1 95.5 95 GLU A C 1
ATOM 728 O O . GLU A 1 95 ? 7 38.75 24.469 1 95.5 95 GLU A O 1
ATOM 733 N N . ALA A 1 96 ? 5.07 38.188 25.391 1 95.56 96 ALA A N 1
ATOM 734 C CA . ALA A 1 96 ? 5.543 36.812 25.656 1 95.56 96 ALA A CA 1
ATOM 735 C C . ALA A 1 96 ? 5.898 36.094 24.344 1 95.56 96 ALA A C 1
ATOM 737 O O . ALA A 1 96 ? 6.945 35.469 24.25 1 95.56 96 ALA A O 1
ATOM 738 N N . ALA A 1 97 ? 4.984 36.219 23.438 1 93 97 ALA A N 1
ATOM 739 C CA . ALA A 1 97 ? 5.234 35.594 22.125 1 93 97 ALA A CA 1
ATOM 740 C C . ALA A 1 97 ? 6.488 36.188 21.484 1 93 97 ALA A C 1
ATOM 742 O O . ALA A 1 97 ? 7.324 35.469 20.953 1 93 97 ALA A O 1
ATOM 743 N N . PHE A 1 98 ? 6.617 37.438 21.562 1 87.94 98 PHE A N 1
ATOM 744 C CA . PHE A 1 98 ? 7.762 38.156 21.016 1 87.94 98 PHE A CA 1
ATOM 745 C C . PHE A 1 98 ? 9.055 37.688 21.672 1 87.94 98 PHE A C 1
ATOM 747 O O . PHE A 1 98 ? 10.055 37.438 20.984 1 87.94 98 PHE A O 1
ATOM 754 N N . GLU A 1 99 ? 9.031 37.562 22.953 1 89.69 99 GLU A N 1
ATOM 755 C CA . GLU A 1 99 ? 10.211 37.156 23.719 1 89.69 99 GLU A CA 1
ATOM 756 C C . GLU A 1 99 ? 10.617 35.719 23.406 1 89.69 99 GLU A C 1
ATOM 758 O O . GLU A 1 99 ? 11.789 35.375 23.531 1 89.69 99 GLU A O 1
ATOM 763 N N . HIS A 1 100 ? 9.656 35 23.016 1 88.94 100 HIS A N 1
ATOM 764 C CA . HIS A 1 100 ? 9.938 33.656 22.609 1 88.94 100 HIS A CA 1
ATOM 765 C C . HIS A 1 100 ? 10.281 33.562 21.125 1 88.94 100 HIS A C 1
ATOM 767 O O . HIS A 1 100 ? 10.211 32.5 20.516 1 88.94 100 HIS A O 1
ATOM 773 N N . ASP A 1 101 ? 10.461 34.688 20.5 1 82.25 101 ASP A N 1
ATOM 774 C CA . ASP A 1 101 ? 10.93 34.812 19.125 1 82.25 101 ASP A CA 1
ATOM 775 C C . ASP A 1 101 ? 9.867 34.312 18.141 1 82.25 101 ASP A C 1
ATOM 777 O O . ASP A 1 101 ? 10.203 33.656 17.141 1 82.25 101 ASP A O 1
ATOM 781 N N . ARG A 1 102 ? 8.648 34.531 18.516 1 85.38 102 ARG A N 1
ATOM 782 C CA . ARG A 1 102 ? 7.562 34.188 17.594 1 85.38 102 ARG A CA 1
ATOM 783 C C . ARG A 1 102 ? 7.207 35.375 16.719 1 85.38 102 ARG A C 1
ATOM 785 O O . ARG A 1 102 ? 7.262 36.531 17.172 1 85.38 102 ARG A O 1
ATOM 792 N N . LEU A 1 103 ? 6.809 35.062 15.547 1 82.5 103 LEU A N 1
ATOM 793 C CA . LEU A 1 103 ? 6.535 36.094 14.555 1 82.5 103 LEU A CA 1
ATOM 794 C C . LEU A 1 103 ? 5.062 36.469 14.57 1 82.5 103 LEU A C 1
ATOM 796 O O . LEU A 1 103 ? 4.715 37.625 14.227 1 82.5 103 LEU A O 1
ATOM 800 N N . LEU A 1 104 ? 4.336 35.469 14.883 1 86.69 104 LEU A N 1
ATOM 801 C CA . LEU A 1 104 ? 2.891 35.656 14.828 1 86.69 104 LEU A CA 1
ATOM 802 C C . LEU A 1 104 ? 2.23 35.188 16.109 1 86.69 104 LEU A C 1
ATOM 804 O O . LEU A 1 104 ? 2.719 34.25 16.766 1 86.69 104 LEU A O 1
ATOM 808 N N . LEU A 1 105 ? 1.201 35.906 16.469 1 91.75 105 LEU A N 1
ATOM 809 C CA . LEU A 1 105 ? 0.266 35.438 17.484 1 91.75 105 LEU A CA 1
ATOM 810 C C . LEU A 1 105 ? -1.118 35.219 16.891 1 91.75 105 LEU A C 1
ATOM 812 O O . LEU A 1 105 ? -1.684 36.125 16.266 1 91.75 105 LEU A O 1
ATOM 816 N N . ARG A 1 106 ? -1.497 33.938 17 1 90.69 106 ARG A N 1
ATOM 817 C CA . ARG A 1 106 ? -2.805 33.562 16.469 1 90.69 106 ARG A CA 1
ATOM 818 C C . ARG A 1 106 ? -3.779 33.25 17.594 1 90.69 106 ARG A C 1
ATOM 820 O O . ARG A 1 106 ? -3.361 32.969 18.719 1 90.69 106 ARG A O 1
ATOM 827 N N . LEU A 1 107 ? -5.109 33.375 17.297 1 93.62 107 LEU A N 1
ATOM 828 C CA . LEU A 1 107 ? -6.121 33.062 18.297 1 93.62 107 LEU A CA 1
ATOM 829 C C . LEU A 1 107 ? -7.438 32.688 17.625 1 93.62 107 LEU A C 1
ATOM 831 O O . LEU A 1 107 ? -7.625 32.906 16.422 1 93.62 107 LEU A O 1
ATOM 835 N N . GLU A 1 108 ? -8.219 31.984 18.359 1 92.69 108 GLU A N 1
ATOM 836 C CA . GLU A 1 108 ? -9.609 31.719 18.016 1 92.69 108 GLU A CA 1
ATOM 837 C C . GLU A 1 108 ? -10.562 32.406 19 1 92.69 108 GLU A C 1
ATOM 839 O O . GLU A 1 108 ? -10.297 32.469 20.188 1 92.69 108 GLU A O 1
ATOM 844 N N . VAL A 1 109 ? -11.703 32.938 18.453 1 94 109 VAL A N 1
ATOM 845 C CA . VAL A 1 109 ? -12.695 33.594 19.297 1 94 109 VAL A CA 1
ATOM 846 C C . VAL A 1 109 ? -14.102 33.281 18.781 1 94 109 VAL A C 1
ATOM 848 O O . VAL A 1 109 ? -14.312 33.156 17.578 1 94 109 VAL A O 1
ATOM 851 N N . ARG A 1 110 ? -14.969 33.094 19.766 1 93.19 110 ARG A N 1
ATOM 852 C CA . ARG A 1 110 ? -16.359 32.844 19.375 1 93.19 110 ARG A CA 1
ATOM 853 C C . ARG A 1 110 ? -16.906 34 18.547 1 93.19 110 ARG A C 1
ATOM 855 O O . ARG A 1 110 ? -16.656 35.156 18.844 1 93.19 110 ARG A O 1
ATOM 862 N N . GLU A 1 111 ? -17.672 33.656 17.562 1 92.81 111 GLU A N 1
ATOM 863 C CA . GLU A 1 111 ? -18.219 34.656 16.641 1 92.81 111 GLU A CA 1
ATOM 864 C C . GLU A 1 111 ? -19.156 35.594 17.359 1 92.81 111 GLU A C 1
ATOM 866 O O . GLU A 1 111 ? -19.312 36.75 16.953 1 92.81 111 GLU A O 1
ATOM 871 N N . ASP A 1 112 ? -19.766 35.188 18.469 1 92.69 112 ASP A N 1
ATOM 872 C CA . ASP A 1 112 ? -20.75 36 19.172 1 92.69 112 ASP A CA 1
ATOM 873 C C . ASP A 1 112 ? -20.078 36.812 20.281 1 92.69 112 ASP A C 1
ATOM 875 O O . ASP A 1 112 ? -20.766 37.531 21.031 1 92.69 112 ASP A O 1
ATOM 879 N N . ASN A 1 113 ? -18.812 36.688 20.469 1 92.12 113 ASN A N 1
ATOM 880 C CA . ASN A 1 113 ? -18.078 37.469 21.453 1 92.12 113 ASN A CA 1
ATOM 881 C C . ASN A 1 113 ? -17.641 38.812 20.875 1 92.12 113 ASN A C 1
ATOM 883 O O . ASN A 1 113 ? -16.438 39.062 20.734 1 92.12 113 ASN A O 1
ATOM 887 N N . HIS A 1 114 ? -18.562 39.656 20.703 1 91.88 114 HIS A N 1
ATOM 888 C CA . HIS A 1 114 ? -18.328 40.906 20 1 91.88 114 HIS A CA 1
ATOM 889 C C . HIS A 1 114 ? -17.344 41.781 20.766 1 91.88 114 HIS A C 1
ATOM 891 O O . HIS A 1 114 ? -16.562 42.531 20.156 1 91.88 114 HIS A O 1
ATOM 897 N N . ARG A 1 115 ? -17.438 41.688 22 1 87.88 115 ARG A N 1
ATOM 898 C CA . ARG A 1 115 ? -16.562 42.531 22.828 1 87.88 115 ARG A CA 1
ATOM 899 C C . ARG A 1 115 ? -15.094 42.156 22.594 1 87.88 115 ARG A C 1
ATOM 901 O O . ARG A 1 115 ? -14.258 43.031 22.359 1 87.88 115 ARG A O 1
ATOM 908 N N . ALA A 1 116 ? -14.797 40.875 22.734 1 92.06 116 ALA A N 1
ATOM 909 C CA . ALA A 1 116 ? -13.43 40.406 22.516 1 92.06 116 ALA A CA 1
ATOM 910 C C . ALA A 1 116 ? -12.961 40.719 21.094 1 92.06 116 ALA A C 1
ATOM 912 O O . ALA A 1 116 ? -11.82 41.125 20.875 1 92.06 116 ALA A O 1
ATOM 913 N N . ILE A 1 117 ? -13.805 40.531 20.109 1 93.75 117 ILE A N 1
ATOM 914 C CA . ILE A 1 117 ? -13.492 40.719 18.703 1 93.75 117 ILE A CA 1
ATOM 915 C C . ILE A 1 117 ? -13.055 42.156 18.484 1 93.75 117 ILE A C 1
ATOM 917 O O . ILE A 1 117 ? -12.047 42.438 17.812 1 93.75 117 ILE A O 1
ATOM 921 N N . ARG A 1 118 ? -13.812 43.031 19.047 1 90.81 118 ARG A N 1
ATOM 922 C CA . ARG A 1 118 ? -13.477 44.438 18.938 1 90.81 118 ARG A CA 1
ATOM 923 C C . ARG A 1 118 ? -12.086 44.719 19.5 1 90.81 118 ARG A C 1
ATOM 925 O O . ARG A 1 118 ? -11.328 45.5 18.922 1 90.81 118 ARG A O 1
ATOM 932 N N . ILE A 1 119 ? -11.789 44.125 20.594 1 91.88 119 ILE A N 1
ATOM 933 C CA . ILE A 1 119 ? -10.5 44.312 21.234 1 91.88 119 ILE A CA 1
ATOM 934 C C . ILE A 1 119 ? -9.383 43.812 20.328 1 91.88 119 ILE A C 1
ATOM 936 O O . ILE A 1 119 ? -8.375 44.5 20.141 1 91.88 119 ILE A O 1
ATOM 940 N N . TYR A 1 120 ? -9.562 42.625 19.75 1 95.19 120 TYR A N 1
ATOM 941 C CA . TYR A 1 120 ? -8.547 42.062 18.891 1 95.19 120 TYR A CA 1
ATOM 942 C C . TYR A 1 120 ? -8.352 42.906 17.625 1 95.19 120 TYR A C 1
ATOM 944 O O . TYR A 1 120 ? -7.223 43.188 17.234 1 95.19 120 TYR A O 1
ATOM 952 N N . GLU A 1 121 ? -9.461 43.312 17.078 1 91.88 121 GLU A N 1
ATOM 953 C CA . GLU A 1 121 ? -9.391 44.094 15.852 1 91.88 121 GLU A CA 1
ATOM 954 C C . GLU A 1 121 ? -8.727 45.469 16.109 1 91.88 121 GLU A C 1
ATOM 956 O O . GLU A 1 121 ? -7.902 45.906 15.305 1 91.88 121 GLU A O 1
ATOM 961 N N . GLN A 1 122 ? -9.062 46.031 17.188 1 91.94 122 GLN A N 1
ATOM 962 C CA . GLN A 1 122 ? -8.461 47.312 17.562 1 91.94 122 GLN A CA 1
ATOM 963 C C . GLN A 1 122 ? -6.969 47.125 17.859 1 91.94 122 GLN A C 1
ATOM 965 O O . GLN A 1 122 ? -6.188 48.062 17.672 1 91.94 122 GLN A O 1
ATOM 970 N N . ALA A 1 123 ? -6.629 45.969 18.281 1 93.38 123 ALA A N 1
ATOM 971 C CA . ALA A 1 123 ? -5.234 45.688 18.609 1 93.38 123 ALA A CA 1
ATOM 972 C C . ALA A 1 123 ? -4.441 45.281 17.359 1 93.38 123 ALA A C 1
ATOM 974 O O . ALA A 1 123 ? -3.248 45 17.453 1 93.38 123 ALA A O 1
ATOM 975 N N . GLY A 1 124 ? -5.059 45.188 16.219 1 89.81 124 GLY A N 1
ATOM 976 C CA . GLY A 1 124 ? -4.352 44.969 14.977 1 89.81 124 GLY A CA 1
ATOM 977 C C . GLY A 1 124 ? -4.406 43.531 14.5 1 89.81 124 GLY A C 1
ATOM 978 O O . GLY A 1 124 ? -3.672 43.156 13.586 1 89.81 124 GLY A O 1
ATOM 979 N N . TYR A 1 125 ? -5.266 42.75 15.125 1 91.69 125 TYR A N 1
ATOM 980 C CA . TYR A 1 125 ? -5.434 41.375 14.648 1 91.69 125 TYR A CA 1
ATOM 981 C C . TYR A 1 125 ? -6.27 41.344 13.375 1 91.69 125 TYR A C 1
ATOM 983 O O . TYR A 1 125 ? -7.262 42.062 13.258 1 91.69 125 TYR A O 1
ATOM 991 N N . ARG A 1 126 ? -5.852 40.562 12.477 1 85.62 126 ARG A N 1
ATOM 992 C CA . ARG A 1 126 ? -6.582 40.406 11.227 1 85.62 126 ARG A CA 1
ATOM 993 C C . ARG A 1 126 ? -7.328 39.062 11.195 1 85.62 126 ARG A C 1
ATOM 995 O O . ARG A 1 126 ? -6.812 38.062 11.664 1 85.62 126 ARG A O 1
ATOM 1002 N N . LYS A 1 127 ? -8.43 39.094 10.562 1 84.56 127 LYS A N 1
ATOM 1003 C CA . LYS A 1 127 ? -9.242 37.875 10.453 1 84.56 127 LYS A CA 1
ATOM 1004 C C . LYS A 1 127 ? -8.688 36.938 9.391 1 84.56 127 LYS A C 1
ATOM 1006 O O . LYS A 1 127 ? -8.398 37.344 8.266 1 84.56 127 LYS A O 1
ATOM 1011 N N . LEU A 1 128 ? -8.391 35.75 9.75 1 75 128 LEU A N 1
ATOM 1012 C CA . LEU A 1 128 ? -7.879 34.719 8.844 1 75 128 LEU A CA 1
ATOM 1013 C C . LEU A 1 128 ? -9.016 33.906 8.25 1 75 128 LEU A C 1
ATOM 1015 O O . LEU A 1 128 ? -8.93 33.438 7.105 1 75 128 LEU A O 1
ATOM 1019 N N . GLY A 1 129 ? -9.984 33.594 9.078 1 76.56 129 GLY A N 1
ATOM 1020 C CA . GLY A 1 129 ? -11.07 32.719 8.625 1 76.56 129 GLY A CA 1
ATOM 1021 C C . GLY A 1 129 ? -12.031 32.344 9.742 1 76.56 129 GLY A C 1
ATOM 1022 O O . GLY A 1 129 ? -12.062 33 10.789 1 76.56 129 GLY A O 1
ATOM 1023 N N . ARG A 1 130 ? -12.953 31.406 9.32 1 82.31 130 ARG A N 1
ATOM 1024 C CA . ARG A 1 130 ? -13.945 30.922 10.273 1 82.31 130 ARG A CA 1
ATOM 1025 C C . ARG A 1 130 ? -13.984 29.406 10.312 1 82.31 130 ARG A C 1
ATOM 1027 O O . ARG A 1 130 ? -13.688 28.75 9.305 1 82.31 130 ARG A O 1
ATOM 1034 N N . GLU A 1 131 ? -14.188 28.828 11.461 1 81.94 131 GLU A N 1
ATOM 1035 C CA . GLU A 1 131 ? -14.328 27.391 11.664 1 81.94 131 GLU A CA 1
ATOM 1036 C C . GLU A 1 131 ? -15.688 27.062 12.281 1 81.94 131 GLU A C 1
ATOM 1038 O O . GLU A 1 131 ? -15.867 27.172 13.492 1 81.94 131 GLU A O 1
ATOM 1043 N N . PRO A 1 132 ? -16.562 26.516 11.453 1 83.75 132 PRO A N 1
ATOM 1044 C CA . PRO A 1 132 ? -17.891 26.172 11.992 1 83.75 132 PRO A CA 1
ATOM 1045 C C . PRO A 1 132 ? -17.844 25.031 13 1 83.75 132 PRO A C 1
ATOM 1047 O O . PRO A 1 132 ? -16.922 24.203 12.961 1 83.75 132 PRO A O 1
ATOM 1050 N N . ASP A 1 133 ? -18.812 25.016 13.883 1 85.81 133 ASP A N 1
ATOM 1051 C CA . ASP A 1 133 ? -19.016 23.938 14.852 1 85.81 133 ASP A CA 1
ATOM 1052 C C . ASP A 1 133 ? -17.734 23.672 15.633 1 85.81 133 ASP A C 1
ATOM 1054 O O . ASP A 1 133 ? -17.328 22.516 15.812 1 85.81 133 ASP A O 1
ATOM 1058 N N . TYR A 1 134 ? -17.062 24.688 15.898 1 84.06 134 TYR A N 1
ATOM 1059 C CA . TYR A 1 134 ? -15.781 24.609 16.594 1 84.06 134 TYR A CA 1
ATOM 1060 C C . TYR A 1 134 ? -15.977 24.391 18.078 1 84.06 134 TYR A C 1
ATOM 1062 O O . TYR A 1 134 ? -15.297 23.547 18.688 1 84.06 134 TYR A O 1
ATOM 1070 N N . TYR A 1 135 ? -16.844 25.047 18.734 1 86.81 135 TYR A N 1
ATOM 1071 C CA . TYR A 1 135 ? -17.062 24.969 20.172 1 86.81 135 TYR A CA 1
ATOM 1072 C C . TYR A 1 135 ? -18.062 23.891 20.516 1 86.81 135 TYR A C 1
ATOM 1074 O O . TYR A 1 135 ? -18.812 23.422 19.656 1 86.81 135 TYR A O 1
ATOM 1082 N N . GLU A 1 136 ? -18.094 23.469 21.734 1 85.06 136 GLU A N 1
ATOM 1083 C CA . GLU A 1 136 ? -18.938 22.375 22.219 1 85.06 136 GLU A CA 1
ATOM 1084 C C . GLU A 1 136 ? -20.406 22.641 21.906 1 85.06 136 GLU A C 1
ATOM 1086 O O . GLU A 1 136 ? -21.156 21.703 21.641 1 85.06 136 GLU A O 1
ATOM 1091 N N . ASP A 1 137 ? -20.781 23.891 21.906 1 87.56 137 ASP A N 1
ATOM 1092 C CA . ASP A 1 137 ? -22.172 24.234 21.688 1 87.56 137 ASP A CA 1
ATOM 1093 C C . ASP A 1 137 ? -22.469 24.422 20.203 1 87.56 137 ASP A C 1
ATOM 1095 O O . ASP A 1 137 ? -23.531 24.922 19.828 1 87.56 137 ASP A O 1
ATOM 1099 N N . GLY A 1 138 ? -21.453 24.172 19.422 1 87.06 138 GLY A N 1
ATOM 1100 C CA . GLY A 1 138 ? -21.641 24.219 17.984 1 87.06 138 GLY A CA 1
ATOM 1101 C C . GLY A 1 138 ? -21.344 25.594 17.391 1 87.06 138 GLY A C 1
ATOM 1102 O O . GLY A 1 138 ? -21.438 25.781 16.188 1 87.06 138 GLY A O 1
ATOM 1103 N N . ALA A 1 139 ? -20.969 26.516 18.203 1 89.81 139 ALA A N 1
ATOM 1104 C CA . ALA A 1 139 ? -20.719 27.875 17.719 1 89.81 139 ALA A CA 1
ATOM 1105 C C . ALA A 1 139 ? -19.484 27.922 16.844 1 89.81 139 ALA A C 1
ATOM 1107 O O . ALA A 1 139 ? -18.578 27.094 16.984 1 89.81 139 ALA A O 1
ATOM 1108 N N . THR A 1 140 ? -19.469 28.891 15.977 1 89.81 140 THR A N 1
ATOM 1109 C CA . THR A 1 140 ? -18.375 29.125 15.039 1 89.81 140 THR A CA 1
ATOM 1110 C C . THR A 1 140 ? -17.25 29.891 15.719 1 89.81 140 THR A C 1
ATOM 1112 O O . THR A 1 140 ? -17.5 30.781 16.531 1 89.81 140 THR A O 1
ATOM 1115 N N . ALA A 1 141 ? -15.984 29.453 15.391 1 91.88 141 ALA A N 1
ATOM 1116 C CA . ALA A 1 141 ? -14.812 30.219 15.812 1 91.88 141 ALA A CA 1
ATOM 1117 C C . ALA A 1 141 ? -14.273 31.078 14.672 1 91.88 141 ALA A C 1
ATOM 1119 O O . ALA A 1 141 ? -14.203 30.625 13.531 1 91.88 141 ALA A O 1
ATOM 1120 N N . LEU A 1 142 ? -14.023 32.344 15.023 1 91.19 142 LEU A N 1
ATOM 1121 C CA . LEU A 1 142 ? -13.25 33.188 14.125 1 91.19 142 LEU A CA 1
ATOM 1122 C C . LEU A 1 142 ? -11.758 33.094 14.43 1 91.19 142 LEU A C 1
ATOM 1124 O O . LEU A 1 142 ? -11.367 33.031 15.602 1 91.19 142 LEU A O 1
ATOM 1128 N N . ARG A 1 143 ? -10.969 33 13.391 1 90 143 ARG A N 1
ATOM 1129 C CA . ARG A 1 143 ? -9.523 32.906 13.547 1 90 143 ARG A CA 1
ATOM 1130 C C . ARG A 1 143 ? -8.852 34.219 13.203 1 90 143 ARG A C 1
ATOM 1132 O O . ARG A 1 143 ? -9.188 34.844 12.188 1 90 143 ARG A O 1
ATOM 1139 N N . TYR A 1 144 ? -7.977 34.688 14.148 1 89.81 144 TYR A N 1
ATOM 1140 C CA . TYR A 1 144 ? -7.262 35.938 13.977 1 89.81 144 TYR A CA 1
ATOM 1141 C C . TYR A 1 144 ? -5.758 35.75 14.109 1 89.81 144 TYR A C 1
ATOM 1143 O O . TYR A 1 144 ? -5.309 34.781 14.711 1 89.81 144 TYR A O 1
ATOM 1151 N N . GLU A 1 145 ? -5.051 36.625 13.43 1 89.12 145 GLU A N 1
ATOM 1152 C CA . GLU A 1 145 ? -3.602 36.625 13.594 1 89.12 145 GLU A CA 1
ATOM 1153 C C . GLU A 1 145 ? -3.062 38.062 13.641 1 89.12 145 GLU A C 1
ATOM 1155 O O . GLU A 1 145 ? -3.678 38.969 13.094 1 89.12 145 GLU A O 1
ATOM 1160 N N . LYS A 1 146 ? -2.029 38.281 14.367 1 89.06 146 LYS A N 1
ATOM 1161 C CA . LYS A 1 146 ? -1.282 39.531 14.375 1 89.06 146 LYS A CA 1
ATOM 1162 C C . LYS A 1 146 ? 0.212 39.312 14.188 1 89.06 146 LYS A C 1
ATOM 1164 O O . LYS A 1 146 ? 0.78 38.406 14.805 1 89.06 146 LYS A O 1
ATOM 1169 N N . THR A 1 147 ? 0.761 40.031 13.258 1 84.25 147 THR A N 1
ATOM 1170 C CA . THR A 1 147 ? 2.209 40 13.086 1 84.25 147 THR A CA 1
ATOM 1171 C C . THR A 1 147 ? 2.91 40.75 14.211 1 84.25 147 THR A C 1
ATOM 1173 O O . THR A 1 147 ? 2.6 41.906 14.469 1 84.25 147 THR A O 1
ATOM 1176 N N . LEU A 1 148 ? 3.732 40.031 14.875 1 86 148 LEU A N 1
ATOM 1177 C CA . LEU A 1 148 ? 4.457 40.625 15.984 1 86 148 LEU A CA 1
ATOM 1178 C C . LEU A 1 148 ? 5.812 41.156 15.531 1 86 148 LEU A C 1
ATOM 1180 O O . LEU A 1 148 ? 6.359 42.062 16.141 1 86 148 LEU A O 1
ATOM 1184 N N . ARG A 1 149 ? 6.352 40.406 14.719 1 77.25 149 ARG A N 1
ATOM 1185 C CA . ARG A 1 149 ? 7.652 40.75 14.164 1 77.25 149 ARG A CA 1
ATOM 1186 C C . ARG A 1 149 ? 7.625 40.719 12.641 1 77.25 149 ARG A C 1
ATOM 1188 O O . ARG A 1 149 ? 7.148 39.719 12.047 1 77.25 149 ARG A O 1
ATOM 1195 N N . GLY A 1 150 ? 8.086 41.75 12.031 1 64.62 150 GLY A N 1
ATOM 1196 C CA . GLY A 1 150 ? 8.188 41.75 10.578 1 64.62 150 GLY A CA 1
ATOM 1197 C C . GLY A 1 150 ? 7.027 42.438 9.898 1 64.62 150 GLY A C 1
ATOM 1198 O O . GLY A 1 150 ? 6.102 42.906 10.57 1 64.62 150 GLY A O 1
ATOM 1199 N N . ASP A 1 151 ? 7.051 42.938 8.703 1 57.56 151 ASP A N 1
ATOM 1200 C CA . ASP A 1 151 ? 6.125 43.812 8.016 1 57.56 151 ASP A CA 1
ATOM 1201 C C . ASP A 1 151 ? 5.051 43.031 7.27 1 57.56 151 ASP A C 1
ATOM 1203 O O . ASP A 1 151 ? 4.059 43.594 6.809 1 57.56 151 ASP A O 1
ATOM 1207 N N . THR A 1 152 ? 5.363 41.781 6.754 1 54.03 152 THR A N 1
ATOM 1208 C CA . THR A 1 152 ? 4.469 41.375 5.684 1 54.03 152 THR A CA 1
ATOM 1209 C C . THR A 1 152 ? 3.564 40.219 6.152 1 54.03 152 THR A C 1
ATOM 1211 O O . THR A 1 152 ? 4.043 39.25 6.699 1 54.03 152 THR A O 1
ATOM 1214 N N . PRO A 1 153 ? 2.15 40.625 6.039 1 56.09 153 PRO A N 1
ATOM 1215 C CA . PRO A 1 153 ? 1.172 39.531 6.273 1 56.09 153 PRO A CA 1
ATOM 1216 C C . PRO A 1 153 ? 1.452 38.281 5.441 1 56.09 153 PRO A C 1
ATOM 1218 O O . PRO A 1 153 ? 1.893 38.406 4.293 1 56.09 153 PRO A O 1
ATOM 1221 N N . THR A 1 154 ? 1.635 37.188 6.035 1 58.53 154 THR A N 1
ATOM 1222 C CA . THR A 1 154 ? 1.947 35.875 5.461 1 58.53 154 THR A CA 1
ATOM 1223 C C . THR A 1 154 ? 0.753 35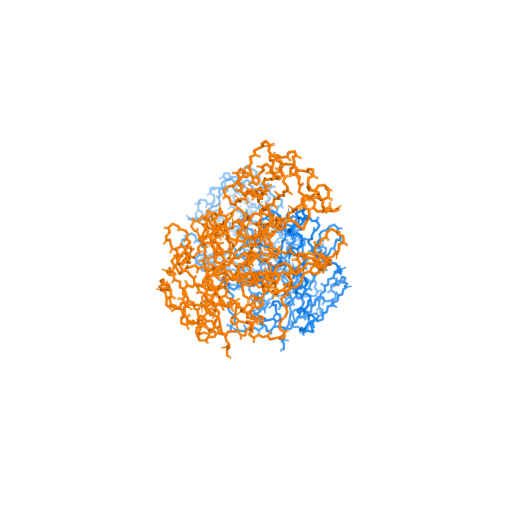.344 4.684 1 58.53 154 THR A C 1
ATOM 1225 O O . THR A 1 154 ? -0.091 34.625 5.25 1 58.53 154 THR A O 1
ATOM 1228 N N . ALA A 1 155 ? 0.01 36.219 3.854 1 58.25 155 ALA A N 1
ATOM 1229 C CA . ALA A 1 155 ? -1.2 35.656 3.244 1 58.25 155 ALA A CA 1
ATOM 1230 C C . ALA A 1 155 ? -0.862 34.781 2.043 1 58.25 155 ALA A C 1
ATOM 1232 O O . ALA A 1 155 ? -0.057 35.156 1.191 1 58.25 155 ALA A O 1
ATOM 1233 N N . THR A 1 156 ? -0.941 33.438 2.119 1 69 156 THR A N 1
ATOM 1234 C CA . THR A 1 156 ? -0.874 32.594 0.943 1 69 156 THR A CA 1
ATOM 1235 C C . THR A 1 156 ? -2.262 32.094 0.565 1 69 156 THR A C 1
ATOM 1237 O O . THR A 1 156 ? -3.18 32.094 1.389 1 69 156 THR A O 1
ATOM 1240 N N . LYS A 1 157 ? -2.498 31.953 -0.731 1 82.5 157 LYS A N 1
ATOM 1241 C CA . LYS A 1 157 ? -3.75 31.422 -1.267 1 82.5 157 LYS A CA 1
ATOM 1242 C C . LYS A 1 157 ? -3.713 29.891 -1.346 1 82.5 157 LYS A C 1
ATOM 1244 O O . LYS A 1 157 ? -4.68 29.266 -1.779 1 82.5 157 LYS A O 1
ATOM 1249 N N . VAL A 1 158 ? -2.592 29.344 -0.884 1 90.62 158 VAL A N 1
ATOM 1250 C CA . VAL A 1 158 ? -2.479 27.891 -0.971 1 90.62 158 VAL A CA 1
ATOM 1251 C C . VAL A 1 158 ? -3.396 27.234 0.062 1 90.62 158 VAL A C 1
ATOM 1253 O O . VAL A 1 158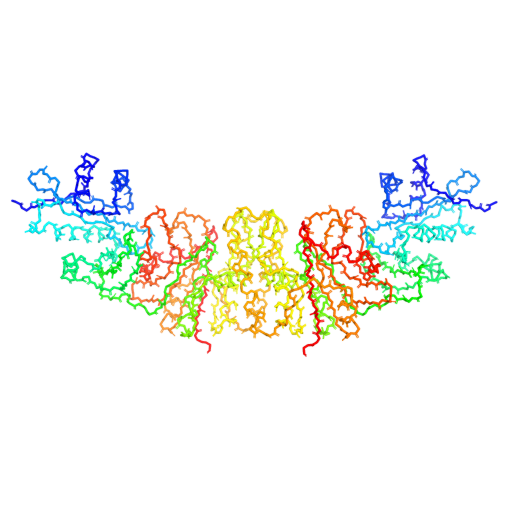 ? -3.293 27.516 1.258 1 90.62 158 VAL A O 1
ATOM 1256 N N . PRO A 1 159 ? -4.309 26.406 -0.41 1 90.31 159 PRO A N 1
ATOM 1257 C CA . PRO A 1 159 ? -5.23 25.797 0.543 1 90.31 159 PRO A CA 1
ATOM 1258 C C . PRO A 1 159 ? -4.52 24.859 1.527 1 90.31 159 PRO A C 1
ATOM 1260 O O . PRO A 1 159 ? -3.506 24.25 1.185 1 90.31 159 PRO A O 1
ATOM 1263 N N . PHE A 1 160 ? -5.094 24.766 2.74 1 90.31 160 PHE A N 1
ATOM 1264 C CA . PHE A 1 160 ? -4.566 23.891 3.773 1 90.31 160 PHE A CA 1
ATOM 1265 C C . PHE A 1 160 ? -5.426 22.641 3.902 1 90.31 160 PHE A C 1
ATOM 1267 O O . PHE A 1 160 ? -6.652 22.703 3.799 1 90.31 160 PHE A O 1
ATOM 1274 N N . TYR A 1 161 ? -4.766 21.469 4.082 1 92.88 161 TYR A N 1
ATOM 1275 C CA . TYR A 1 161 ? -5.445 20.203 4.355 1 92.88 161 TYR A CA 1
ATOM 1276 C C . TYR A 1 161 ? -4.762 19.453 5.488 1 92.88 161 TYR A C 1
ATOM 1278 O O . TYR A 1 161 ? -3.576 19.125 5.398 1 92.88 161 TYR A O 1
ATOM 1286 N N . GLN A 1 162 ? -5.504 19.219 6.547 1 91.06 162 GLN A N 1
ATOM 1287 C CA . GLN A 1 162 ? -4.992 18.453 7.676 1 91.06 162 GLN A CA 1
ATOM 1288 C C . GLN A 1 162 ? -5.031 16.953 7.379 1 91.06 162 GLN A C 1
ATOM 1290 O O . GLN A 1 162 ? -6.059 16.422 6.941 1 91.06 162 GLN A O 1
ATOM 1295 N N . GLN A 1 163 ? -3.898 16.297 7.648 1 92.44 163 GLN A N 1
ATOM 1296 C CA . GLN A 1 163 ? -3.896 14.859 7.395 1 92.44 163 GLN A CA 1
ATOM 1297 C C . GLN A 1 163 ? -4.867 14.141 8.328 1 92.44 163 GLN A C 1
ATOM 1299 O O . GLN A 1 163 ? -5.008 14.508 9.492 1 92.44 163 GLN A O 1
ATOM 1304 N N . THR A 1 164 ? -5.469 13.117 7.832 1 90.44 164 THR A N 1
ATOM 1305 C CA . THR A 1 164 ? -6.449 12.375 8.617 1 90.44 164 THR A CA 1
ATOM 1306 C C . THR A 1 164 ? -5.855 11.062 9.117 1 90.44 164 THR A C 1
ATOM 1308 O O . THR A 1 164 ? -6.465 10.375 9.938 1 90.44 164 THR A O 1
ATOM 1311 N N . CYS A 1 165 ? -4.727 10.633 8.578 1 87.88 165 CYS A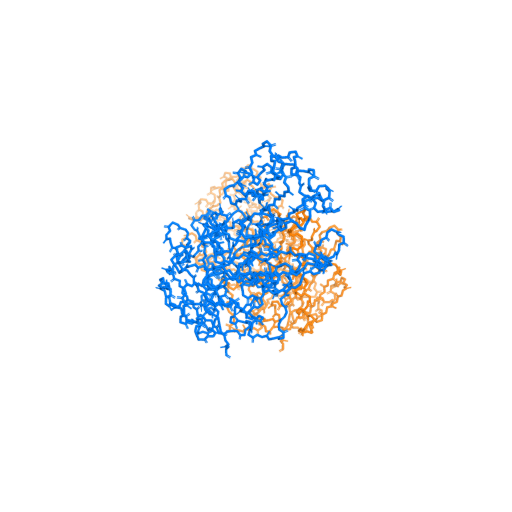 N 1
ATOM 1312 C CA . CYS A 1 165 ? -3.988 9.469 9.047 1 87.88 165 CYS A CA 1
ATOM 1313 C C . CYS A 1 165 ? -2.6 9.859 9.531 1 87.88 165 CYS A C 1
ATOM 1315 O O . CYS A 1 165 ? -2.047 10.867 9.102 1 87.88 165 CYS A O 1
ATOM 1317 N N . GLU A 1 166 ? -2.012 9.031 10.312 1 84.25 166 GLU A N 1
ATOM 1318 C CA . GLU A 1 166 ? -0.731 9.344 10.938 1 84.25 166 GLU A CA 1
ATOM 1319 C C . GLU A 1 166 ? 0.415 9.234 9.938 1 84.25 166 GLU A C 1
ATOM 1321 O O . GLU A 1 166 ? 1.522 9.711 10.203 1 84.25 166 GLU A O 1
ATOM 1326 N N . PHE A 1 167 ? 0.131 8.727 8.758 1 87.62 167 PHE A N 1
ATOM 1327 C CA . PHE A 1 167 ? 1.213 8.391 7.844 1 87.62 167 PHE A CA 1
ATOM 1328 C C . PHE A 1 167 ? 1.017 9.078 6.496 1 87.62 167 PHE A C 1
ATOM 1330 O O . PHE A 1 167 ? 1.661 8.719 5.512 1 87.62 167 PHE A O 1
ATOM 1337 N N . THR A 1 168 ? 0.154 10.133 6.379 1 92.75 168 THR A N 1
ATOM 1338 C CA . THR A 1 168 ? -0.214 10.648 5.066 1 92.75 168 THR A CA 1
ATOM 1339 C C . THR A 1 168 ? 0.273 12.086 4.895 1 92.75 168 THR A C 1
ATOM 1341 O O . THR A 1 168 ? -0.302 12.852 4.117 1 92.75 168 THR A O 1
ATOM 1344 N N . CYS A 1 169 ? 1.327 12.508 5.633 1 93.62 169 CYS A N 1
ATOM 1345 C CA . CYS A 1 169 ? 1.826 13.875 5.523 1 93.62 169 CYS A CA 1
ATOM 1346 C C . CYS A 1 169 ? 2.232 14.195 4.09 1 93.62 169 CYS A C 1
ATOM 1348 O O . CYS A 1 169 ? 1.827 15.227 3.541 1 93.62 169 CYS A O 1
ATOM 1350 N N . GLY A 1 170 ? 2.957 13.336 3.414 1 96.44 170 GLY A N 1
ATOM 1351 C CA . GLY A 1 170 ? 3.373 13.539 2.037 1 96.44 170 GLY A CA 1
ATOM 1352 C C . GLY A 1 170 ? 2.209 13.703 1.079 1 96.44 170 GLY A C 1
ATOM 1353 O O . GLY A 1 170 ? 2.082 14.742 0.426 1 96.44 170 GLY A O 1
ATOM 1354 N N . PRO A 1 171 ? 1.365 12.75 1.073 1 96.88 171 PRO A N 1
ATOM 1355 C CA . PRO A 1 171 ? 0.177 12.836 0.221 1 96.88 171 PRO A CA 1
ATOM 1356 C C . PRO A 1 171 ? -0.652 14.094 0.494 1 96.88 171 PRO A C 1
ATOM 1358 O O . PRO A 1 171 ? -1.228 14.672 -0.431 1 96.88 171 PRO A O 1
ATOM 1361 N N . CYS A 1 172 ? -0.75 14.492 1.705 1 97 172 CYS A N 1
ATOM 1362 C CA . CYS A 1 172 ? -1.512 15.695 2.027 1 97 172 CYS A CA 1
ATOM 1363 C C . CYS A 1 172 ? -0.828 16.938 1.475 1 97 172 CYS A C 1
ATOM 1365 O O . CYS A 1 172 ? -1.494 17.844 0.976 1 97 172 CYS A O 1
ATOM 1367 N N . CYS A 1 173 ? 0.496 16.984 1.554 1 98.19 173 CYS A N 1
ATOM 1368 C CA . CYS A 1 173 ? 1.228 18.078 0.908 1 98.19 173 CYS A CA 1
ATOM 1369 C C . CYS A 1 173 ? 0.953 18.094 -0.591 1 98.19 173 CYS A C 1
ATOM 1371 O O . CYS A 1 173 ? 0.713 19.156 -1.164 1 98.19 173 CYS A O 1
ATOM 1373 N N . LEU A 1 174 ? 0.98 16.922 -1.151 1 98.38 174 LEU A N 1
ATOM 1374 C CA . LEU A 1 174 ? 0.697 16.812 -2.578 1 98.38 174 LEU A CA 1
ATOM 1375 C C . LEU A 1 174 ? -0.707 17.328 -2.895 1 98.38 174 LEU A C 1
ATOM 1377 O O . LEU A 1 174 ? -0.902 18.062 -3.861 1 98.38 174 LEU A O 1
ATOM 1381 N N . MET A 1 175 ? -1.665 16.953 -2.104 1 97.88 175 MET A N 1
ATOM 1382 C CA . MET A 1 175 ? -3.047 17.359 -2.326 1 97.88 175 MET A CA 1
ATOM 1383 C C . MET A 1 175 ? -3.184 18.875 -2.246 1 97.88 175 MET A C 1
ATOM 1385 O O . MET A 1 175 ? -3.9 19.484 -3.041 1 97.88 175 MET A O 1
ATOM 1389 N N . MET A 1 176 ? -2.543 19.453 -1.278 1 97.12 176 MET A N 1
ATOM 1390 C CA . MET A 1 176 ? -2.576 20.906 -1.166 1 97.12 176 MET A CA 1
ATOM 1391 C C . MET A 1 176 ? -1.982 21.562 -2.408 1 97.12 176 MET A C 1
ATOM 1393 O O . MET A 1 176 ? -2.518 22.562 -2.908 1 97.12 176 MET A O 1
ATOM 1397 N N . ALA A 1 177 ? -0.913 21 -2.928 1 98.12 177 ALA A N 1
ATOM 1398 C CA . ALA A 1 177 ? -0.294 21.531 -4.141 1 98.12 177 ALA A CA 1
ATOM 1399 C C . ALA A 1 177 ? -1.229 21.375 -5.34 1 98.12 177 ALA A C 1
ATOM 1401 O O . ALA A 1 177 ? -1.403 22.328 -6.117 1 98.12 177 ALA A O 1
ATOM 1402 N N . ILE A 1 178 ? -1.803 20.219 -5.48 1 98 178 ILE A N 1
ATOM 1403 C CA . ILE A 1 178 ? -2.734 19.984 -6.582 1 98 178 ILE A CA 1
ATOM 1404 C C . ILE A 1 178 ? -3.875 21 -6.508 1 98 178 ILE A C 1
ATOM 1406 O O . ILE A 1 178 ? -4.227 21.625 -7.512 1 98 178 ILE A O 1
ATOM 1410 N N . ALA A 1 179 ? -4.414 21.156 -5.312 1 96.31 179 ALA A N 1
ATOM 1411 C CA . ALA A 1 179 ? -5.539 22.078 -5.121 1 96.31 179 ALA A CA 1
ATOM 1412 C C . ALA A 1 179 ? -5.145 23.5 -5.473 1 96.31 179 ALA A C 1
ATOM 1414 O O . ALA A 1 179 ? -5.98 24.297 -5.934 1 96.31 179 ALA A O 1
ATOM 1415 N N . ASN A 1 180 ? -3.906 23.828 -5.262 1 96.06 180 ASN A N 1
ATOM 1416 C CA . ASN A 1 180 ? -3.408 25.156 -5.594 1 96.06 180 ASN A CA 1
ATOM 1417 C C . ASN A 1 180 ? -3.387 25.391 -7.102 1 96.06 180 ASN A C 1
ATOM 1419 O O . ASN A 1 180 ? -3.717 26.484 -7.574 1 96.06 180 ASN A O 1
ATOM 1423 N N . PHE A 1 181 ? -3.018 24.438 -7.879 1 96.88 181 PHE A N 1
ATOM 1424 C CA . PHE A 1 181 ? -2.785 24.625 -9.305 1 96.88 181 PHE A CA 1
ATOM 1425 C C . PHE A 1 181 ? -4.008 24.203 -10.109 1 96.88 181 PHE A C 1
ATOM 1427 O O . PHE A 1 181 ? -4.121 24.531 -11.297 1 96.88 181 PHE A O 1
ATOM 1434 N N . ASP A 1 182 ? -4.906 23.438 -9.516 1 94.94 182 ASP A N 1
ATOM 1435 C CA . ASP A 1 182 ? -6.156 23 -10.133 1 94.94 182 ASP A CA 1
ATOM 1436 C C . ASP A 1 182 ? -7.355 23.406 -9.281 1 94.94 182 ASP A C 1
ATOM 1438 O O . ASP A 1 182 ? -7.73 22.672 -8.359 1 94.94 182 ASP A O 1
ATOM 1442 N N . ARG A 1 183 ? -8.078 24.391 -9.672 1 88.75 183 ARG A N 1
ATOM 1443 C CA . ARG A 1 183 ? -9.18 24.953 -8.898 1 88.75 183 ARG A CA 1
ATOM 1444 C C . ARG A 1 183 ? -10.336 23.953 -8.812 1 88.75 183 ARG A C 1
ATOM 1446 O O . ARG A 1 183 ? -11.172 24.047 -7.91 1 88.75 183 ARG A O 1
ATOM 1453 N N . GLY A 1 184 ? -10.414 23.062 -9.719 1 93 184 GLY A N 1
ATOM 1454 C CA . GLY A 1 184 ? -11.477 22.078 -9.719 1 93 184 GLY A CA 1
ATOM 1455 C C . GLY A 1 184 ? -11.219 20.922 -8.766 1 93 184 GLY A C 1
ATOM 1456 O O . GLY A 1 184 ? -12.125 20.141 -8.469 1 93 184 GLY A O 1
ATOM 1457 N N . PHE A 1 185 ? -10.023 20.891 -8.242 1 95.31 185 PHE A N 1
ATOM 1458 C CA . PHE A 1 185 ? -9.656 19.797 -7.352 1 95.31 185 PHE A CA 1
ATOM 1459 C C . PHE A 1 185 ? -10.031 20.109 -5.91 1 95.31 185 PHE A C 1
ATOM 1461 O O . PHE A 1 185 ? -9.633 21.156 -5.379 1 95.31 185 PHE A O 1
ATOM 1468 N N . VAL A 1 186 ? -10.758 19.203 -5.238 1 93.62 186 VAL A N 1
ATOM 1469 C CA . VAL A 1 186 ? -11.125 19.344 -3.834 1 93.62 186 VAL A CA 1
ATOM 1470 C C . VAL A 1 186 ? -10.5 18.219 -3.018 1 93.62 186 VAL A C 1
ATOM 1472 O O . VAL A 1 186 ? -10.859 17.047 -3.18 1 93.62 186 VAL A O 1
ATOM 1475 N N . PRO A 1 187 ? -9.594 18.547 -2.139 1 95 187 PRO A N 1
ATOM 1476 C CA . PRO A 1 187 ? -8.977 17.516 -1.303 1 95 187 PRO A CA 1
ATOM 1477 C C . PRO A 1 187 ? -10 16.781 -0.441 1 95 187 PRO A C 1
ATOM 1479 O O . PRO A 1 187 ? -10.938 17.391 0.07 1 95 187 PRO A O 1
ATOM 1482 N N . ASP A 1 188 ? -9.875 15.508 -0.32 1 96.19 188 ASP A N 1
ATOM 1483 C CA . ASP A 1 188 ? -10.727 14.688 0.545 1 96.19 188 ASP A CA 1
ATOM 1484 C C . ASP A 1 188 ? -9.992 13.43 0.994 1 96.19 188 ASP A C 1
ATOM 1486 O O . ASP A 1 188 ? -8.906 13.117 0.49 1 96.19 188 ASP A O 1
ATOM 1490 N N . PRO A 1 189 ? -10.531 12.68 1.97 1 96.38 189 PRO A N 1
ATOM 1491 C CA . PRO A 1 189 ? -9.844 11.516 2.537 1 96.38 189 PRO A CA 1
ATOM 1492 C C . PRO A 1 189 ? -9.648 10.391 1.525 1 96.38 189 PRO A C 1
ATOM 1494 O O . PRO A 1 189 ? -8.688 9.625 1.619 1 96.38 189 PRO A O 1
ATOM 1497 N N . VAL A 1 190 ? -10.555 10.234 0.519 1 97.44 190 VAL A N 1
ATOM 1498 C CA . VAL A 1 190 ? -10.43 9.195 -0.5 1 97.44 190 VAL A CA 1
ATOM 1499 C C . VAL A 1 190 ? -9.18 9.453 -1.343 1 97.44 190 VAL A C 1
ATOM 1501 O O . VAL A 1 190 ? -8.367 8.547 -1.551 1 97.44 190 VAL A O 1
ATOM 1504 N N . MET A 1 191 ? -9 10.703 -1.74 1 97.38 191 MET A N 1
ATOM 1505 C CA . MET A 1 191 ? -7.82 11.07 -2.52 1 97.38 191 MET A CA 1
ATOM 1506 C C . MET A 1 191 ? -6.559 10.984 -1.668 1 97.38 191 MET A C 1
ATOM 1508 O O . MET A 1 191 ? -5.492 10.625 -2.166 1 97.38 191 MET A O 1
ATOM 1512 N N . GLU A 1 192 ? -6.676 11.375 -0.358 1 96.25 192 GLU A N 1
ATOM 1513 C CA . GLU A 1 192 ? -5.562 11.25 0.578 1 96.25 192 GLU A CA 1
ATOM 1514 C C . GLU A 1 192 ? -5 9.828 0.58 1 96.25 192 GLU A C 1
ATOM 1516 O O . GLU A 1 192 ? -3.795 9.633 0.412 1 96.25 192 GLU A O 1
ATOM 1521 N N . ILE A 1 193 ? -5.871 8.859 0.671 1 94.31 193 ILE A N 1
ATOM 1522 C CA . ILE A 1 193 ? -5.473 7.457 0.749 1 94.31 193 ILE A CA 1
ATOM 1523 C C . ILE A 1 193 ? -4.992 6.98 -0.62 1 94.31 193 ILE A C 1
ATOM 1525 O O . ILE A 1 193 ? -4.047 6.195 -0.713 1 94.31 193 ILE A O 1
ATOM 1529 N N . ARG A 1 194 ? -5.617 7.43 -1.701 1 95.75 194 ARG A N 1
ATOM 1530 C CA . ARG A 1 194 ? -5.168 7.059 -3.037 1 95.75 194 ARG A CA 1
ATOM 1531 C C . ARG A 1 194 ? -3.73 7.508 -3.277 1 95.75 194 ARG A C 1
ATOM 1533 O O . ARG A 1 194 ? -2.889 6.719 -3.707 1 95.75 194 ARG A O 1
ATOM 1540 N N . LEU A 1 195 ? -3.494 8.781 -3.004 1 96.5 195 LEU A N 1
ATOM 1541 C CA . LEU A 1 195 ? -2.16 9.32 -3.244 1 96.5 195 LEU A CA 1
ATOM 1542 C C . LEU A 1 195 ? -1.135 8.664 -2.33 1 96.5 195 LEU A C 1
ATOM 1544 O O . LEU A 1 195 ? 0.019 8.469 -2.721 1 96.5 195 LEU A O 1
ATOM 1548 N N . TRP A 1 196 ? -1.574 8.336 -1.094 1 94.44 196 TRP A N 1
ATOM 1549 C CA . TRP A 1 196 ? -0.694 7.594 -0.197 1 94.44 196 TRP A CA 1
ATOM 1550 C C . TRP A 1 196 ? -0.304 6.25 -0.805 1 94.44 196 TRP A C 1
ATOM 1552 O O . TRP A 1 196 ? 0.877 5.902 -0.844 1 94.44 196 TRP A O 1
ATOM 1562 N N . ARG A 1 197 ? -1.263 5.52 -1.323 1 91.75 197 ARG A N 1
ATOM 1563 C CA . ARG A 1 197 ? -1.019 4.211 -1.925 1 91.75 197 ARG A CA 1
ATOM 1564 C C . ARG A 1 197 ? -0.119 4.332 -3.15 1 91.75 197 ARG A C 1
ATOM 1566 O O . ARG A 1 197 ? 0.72 3.463 -3.398 1 91.75 197 ARG A O 1
ATOM 1573 N N . GLU A 1 198 ? -0.232 5.387 -3.879 1 93.19 198 GLU A N 1
ATOM 1574 C CA . GLU A 1 198 ? 0.517 5.586 -5.117 1 93.19 198 GLU A CA 1
ATOM 1575 C C . GLU A 1 198 ? 1.964 5.977 -4.828 1 93.19 198 GLU A C 1
ATOM 1577 O O . GLU A 1 198 ? 2.855 5.715 -5.641 1 93.19 198 GLU A O 1
ATOM 1582 N N . ALA A 1 199 ? 2.164 6.543 -3.637 1 94.19 199 ALA A N 1
ATOM 1583 C CA . ALA A 1 199 ? 3.473 7.148 -3.416 1 94.19 199 ALA A CA 1
ATOM 1584 C C . ALA A 1 199 ? 4.258 6.391 -2.35 1 94.19 199 ALA A C 1
ATOM 1586 O O . ALA A 1 199 ? 5.441 6.652 -2.135 1 94.19 199 ALA A O 1
ATOM 1587 N N . THR A 1 200 ? 3.631 5.414 -1.728 1 90.94 200 THR A N 1
ATOM 1588 C CA . THR A 1 200 ? 4.27 4.734 -0.605 1 90.94 200 THR A CA 1
ATOM 1589 C C . THR A 1 200 ? 5.02 3.494 -1.079 1 90.94 200 THR A C 1
ATOM 1591 O O . THR A 1 200 ? 4.629 2.867 -2.068 1 90.94 200 THR A O 1
ATOM 1594 N N . THR A 1 201 ? 6.105 3.137 -0.441 1 86.75 201 THR A N 1
ATOM 1595 C CA . THR A 1 201 ? 6.789 1.875 -0.698 1 86.75 201 THR A CA 1
ATOM 1596 C C . THR A 1 201 ? 6.102 0.727 0.035 1 86.75 201 THR A C 1
ATOM 1598 O O . THR A 1 201 ? 6.062 -0.399 -0.464 1 86.75 201 THR A O 1
ATOM 1601 N N . VAL A 1 202 ? 5.844 0.812 1.229 1 73.56 202 VAL A N 1
ATOM 1602 C CA . VAL A 1 202 ? 5.184 -0.245 1.988 1 73.56 202 VAL A CA 1
ATOM 1603 C C . VAL A 1 202 ? 4.277 0.371 3.053 1 73.56 202 VAL A C 1
ATOM 1605 O O . VAL A 1 202 ? 4.523 1.485 3.518 1 73.56 202 VAL A O 1
ATOM 1608 N N . PHE A 1 203 ? 2.926 -0.317 3.26 1 59.44 203 PHE A N 1
ATOM 1609 C CA . PHE A 1 203 ? 2.078 0.138 4.355 1 59.44 203 PHE A CA 1
ATOM 1610 C C . PHE A 1 203 ? 2.432 -0.585 5.648 1 59.44 203 PHE A C 1
ATOM 1612 O O . PHE A 1 203 ? 2.082 -1.754 5.828 1 59.44 203 PHE A O 1
ATOM 1619 N N . MET A 1 204 ? 3.756 -1.096 6.035 1 50.66 204 MET A N 1
ATOM 1620 C CA . MET A 1 204 ? 3.852 -1.961 7.207 1 50.66 204 MET A CA 1
ATOM 1621 C C . MET A 1 204 ? 3.682 -1.157 8.492 1 50.66 204 MET A C 1
ATOM 1623 O O . MET A 1 204 ? 3.955 0.044 8.523 1 50.66 204 MET A O 1
ATOM 1627 N N . MET A 1 205 ? 3.098 -1.714 9.562 1 44.59 205 MET A N 1
ATOM 1628 C CA . MET A 1 205 ? 3.176 -1.135 10.898 1 44.59 205 MET A CA 1
ATOM 1629 C C . MET A 1 205 ? 4.59 -0.642 11.195 1 44.59 205 MET A C 1
ATOM 1631 O O . MET A 1 205 ? 5.434 -0.587 10.297 1 44.59 205 MET A O 1
ATOM 1635 N N . SER A 1 206 ? 5.715 -1.352 12.102 1 46.34 206 SER A N 1
ATOM 1636 C CA . SER A 1 206 ? 6.723 -0.654 12.891 1 46.34 206 SER A CA 1
ATOM 1637 C C . SER A 1 206 ? 7.812 -0.06 12.008 1 46.34 206 SER A C 1
ATOM 1639 O O . SER A 1 206 ? 8.367 -0.75 11.148 1 46.34 206 SER A O 1
ATOM 1641 N N . GLY A 1 207 ? 8.211 0.945 11.5 1 47.91 207 GLY A N 1
ATOM 1642 C CA . GLY A 1 207 ? 8.609 2.277 11.078 1 47.91 207 GLY A CA 1
ATOM 1643 C C . GLY A 1 207 ? 9.344 2.283 9.75 1 47.91 207 GLY A C 1
ATOM 1644 O O . GLY A 1 207 ? 8.758 1.989 8.711 1 47.91 207 GLY A O 1
ATOM 1645 N N . PRO A 1 208 ? 10.633 2.719 9.289 1 49.5 208 PRO A N 1
ATOM 1646 C CA . PRO A 1 208 ? 11.18 3.514 8.188 1 49.5 208 PRO A CA 1
ATOM 1647 C C . PRO A 1 208 ? 10.867 2.92 6.816 1 49.5 208 PRO A C 1
ATOM 1649 O O . PRO A 1 208 ? 11.461 3.316 5.812 1 49.5 208 PRO A O 1
ATOM 1652 N N . GLY A 1 209 ? 9.031 2.455 6.945 1 63.06 209 GLY A N 1
ATOM 1653 C CA . GLY A 1 209 ? 8.445 2.533 5.617 1 63.06 209 GLY A CA 1
ATOM 1654 C C . GLY A 1 209 ? 7.594 3.775 5.414 1 63.06 209 GLY A C 1
ATOM 1655 O O . GLY A 1 209 ? 7.441 4.586 6.328 1 63.06 209 GLY A O 1
ATOM 1656 N N . GLY A 1 210 ? 7.195 4.477 4.02 1 82.81 210 GLY A N 1
ATOM 1657 C CA . GLY A 1 210 ? 6.453 5.703 3.768 1 82.81 210 GLY A CA 1
ATOM 1658 C C . GLY A 1 210 ? 6.641 6.238 2.361 1 82.81 210 GLY A C 1
ATOM 1659 O O . GLY A 1 210 ? 7.191 5.551 1.498 1 82.81 210 GLY A O 1
ATOM 1660 N N . CYS A 1 211 ? 6.164 7.277 2.193 1 92.06 211 CYS A N 1
ATOM 1661 C CA . CYS A 1 211 ? 6.324 7.961 0.914 1 92.06 211 CYS A CA 1
ATOM 1662 C C . CYS A 1 211 ? 7.742 8.492 0.754 1 92.06 211 CYS A C 1
ATOM 1664 O O . CYS A 1 211 ? 8.336 8.984 1.715 1 92.06 211 CYS A O 1
ATOM 1666 N N . GLU A 1 212 ? 8.336 8.383 -0.335 1 93.25 212 GLU A N 1
ATOM 1667 C CA . GLU A 1 212 ? 9.664 8.906 -0.622 1 93.25 212 GLU A CA 1
ATOM 1668 C C . GLU A 1 212 ? 9.641 9.859 -1.813 1 93.25 212 GLU A C 1
ATOM 1670 O O . GLU A 1 212 ? 8.594 10.039 -2.447 1 93.25 212 GLU A O 1
ATOM 1675 N N . PRO A 1 213 ? 10.727 10.617 -2.055 1 97.31 213 PRO A N 1
ATOM 1676 C CA . PRO A 1 213 ? 10.672 11.742 -2.986 1 97.31 213 PRO A CA 1
ATOM 1677 C C . PRO A 1 213 ? 10.266 11.328 -4.398 1 97.31 213 PRO A C 1
ATOM 1679 O O . PRO A 1 213 ? 9.523 12.047 -5.07 1 97.31 213 PRO A O 1
ATOM 1682 N N . PHE A 1 214 ? 10.742 10.195 -4.891 1 98.31 214 PHE A N 1
ATOM 1683 C CA . PHE A 1 214 ? 10.391 9.781 -6.242 1 98.31 214 PHE A CA 1
ATOM 1684 C C . PHE A 1 214 ? 8.914 9.406 -6.324 1 98.31 214 PHE A C 1
ATOM 1686 O O . PHE A 1 214 ? 8.234 9.758 -7.285 1 98.31 214 PHE A O 1
ATOM 1693 N N . GLY A 1 215 ? 8.445 8.648 -5.348 1 97.81 215 GLY A N 1
ATOM 1694 C CA . GLY A 1 215 ? 7.035 8.312 -5.316 1 97.81 215 GLY A CA 1
ATOM 1695 C C . GLY A 1 215 ? 6.129 9.523 -5.309 1 97.81 215 GLY A C 1
ATOM 1696 O O . GLY A 1 215 ? 5.141 9.578 -6.043 1 97.81 215 GLY A O 1
ATOM 1697 N N . LEU A 1 216 ? 6.457 10.523 -4.488 1 98.44 216 LEU A N 1
ATOM 1698 C CA . LEU A 1 216 ? 5.668 11.742 -4.398 1 98.44 216 LEU A CA 1
ATOM 1699 C C . LEU A 1 216 ? 5.723 12.523 -5.711 1 98.44 216 LEU A C 1
ATOM 1701 O O . LEU A 1 216 ? 4.703 13.047 -6.164 1 98.44 216 LEU A O 1
ATOM 1705 N N . ALA A 1 217 ? 6.891 12.594 -6.344 1 98.81 217 ALA A N 1
ATOM 1706 C CA . ALA A 1 217 ? 7.055 13.312 -7.605 1 98.81 217 ALA A CA 1
ATOM 1707 C C . ALA A 1 217 ? 6.242 12.656 -8.719 1 98.81 217 ALA A C 1
ATOM 1709 O O . ALA A 1 217 ? 5.566 13.344 -9.492 1 98.81 217 ALA A O 1
ATOM 1710 N N . VAL A 1 218 ? 6.328 11.336 -8.773 1 98.62 218 VAL A N 1
ATOM 1711 C CA . VAL A 1 218 ? 5.609 10.586 -9.797 1 98.62 218 VAL A CA 1
ATOM 1712 C C . VAL A 1 218 ? 4.105 10.773 -9.617 1 98.62 218 VAL A C 1
ATOM 1714 O O . VAL A 1 218 ? 3.387 11.047 -10.578 1 98.62 218 VAL A O 1
ATOM 1717 N N . ALA A 1 219 ? 3.646 10.664 -8.352 1 98.12 219 ALA A N 1
ATOM 1718 C CA . ALA A 1 219 ? 2.229 10.883 -8.07 1 98.12 219 ALA A CA 1
ATOM 1719 C C . ALA A 1 219 ? 1.805 12.297 -8.445 1 98.12 219 ALA A C 1
ATOM 1721 O O . ALA A 1 219 ? 0.712 12.508 -8.984 1 98.12 219 ALA A O 1
ATOM 1722 N N . GLY A 1 220 ? 2.656 13.32 -8.148 1 98.38 220 GLY A N 1
ATOM 1723 C CA . GLY A 1 220 ? 2.381 14.688 -8.547 1 98.38 220 GLY A CA 1
ATOM 1724 C C . GLY A 1 220 ? 2.277 14.859 -10.055 1 98.38 220 GLY A C 1
ATOM 1725 O O . GLY A 1 220 ? 1.338 15.484 -10.547 1 98.38 220 GLY A O 1
ATOM 1726 N N . TYR A 1 221 ? 3.201 14.273 -10.75 1 98.5 221 TYR A N 1
ATOM 1727 C CA . TYR A 1 221 ? 3.205 14.344 -12.211 1 98.5 221 TYR A CA 1
ATOM 1728 C C . TYR A 1 221 ? 1.949 13.703 -12.789 1 98.5 221 TYR A C 1
ATOM 1730 O O . TYR A 1 221 ? 1.311 14.266 -13.68 1 98.5 221 TYR A O 1
ATOM 1738 N N . GLU A 1 222 ? 1.583 12.547 -12.289 1 97.31 222 GLU A N 1
ATOM 1739 C CA . GLU A 1 222 ? 0.412 11.812 -12.773 1 97.31 222 GLU A CA 1
ATOM 1740 C C . GLU A 1 222 ? -0.877 12.555 -12.43 1 97.31 222 GLU A C 1
ATOM 1742 O O . GLU A 1 222 ? -1.926 12.297 -13.023 1 97.31 222 GLU A O 1
ATOM 1747 N N . SER A 1 223 ? -0.784 13.477 -11.469 1 97 223 SER A N 1
ATOM 1748 C CA . SER A 1 223 ? -1.93 14.297 -11.078 1 97 223 SER A CA 1
ATOM 1749 C C . SER A 1 223 ? -1.974 15.594 -11.875 1 97 223 SER A C 1
ATOM 1751 O O . SER A 1 223 ? -2.775 16.484 -11.578 1 97 223 SER A O 1
ATOM 1753 N N . GLY A 1 224 ? -1.074 15.781 -12.836 1 97.06 224 GLY A N 1
ATOM 1754 C CA . GLY A 1 224 ? -1.145 16.906 -13.75 1 97.06 224 GLY A CA 1
ATOM 1755 C C . GLY A 1 224 ? -0.164 18.016 -13.422 1 97.06 224 GLY A C 1
ATOM 1756 O O . GLY A 1 224 ? -0.242 19.109 -13.977 1 97.06 224 GLY A O 1
ATOM 1757 N N . LEU A 1 225 ? 0.789 17.797 -12.539 1 98.25 225 LEU A N 1
ATOM 1758 C CA . LEU A 1 225 ? 1.745 18.828 -12.148 1 98.25 225 LEU A CA 1
ATOM 1759 C C . LEU A 1 225 ? 3.111 18.578 -12.766 1 98.25 225 LEU A C 1
ATOM 1761 O O . LEU A 1 225 ? 3.432 17.438 -13.117 1 98.25 225 LEU A O 1
ATOM 1765 N N . ALA A 1 226 ? 3.836 19.625 -13.016 1 98.44 226 ALA A N 1
ATOM 1766 C CA . ALA A 1 226 ? 5.273 19.469 -13.242 1 98.44 226 ALA A CA 1
ATOM 1767 C C . ALA A 1 226 ? 6.004 19.188 -11.93 1 98.44 226 ALA A C 1
ATOM 1769 O O . ALA A 1 226 ? 5.648 19.734 -10.883 1 98.44 226 ALA A O 1
ATOM 1770 N N . ALA A 1 227 ? 7.012 18.359 -12 1 98.62 227 ALA A N 1
ATOM 1771 C CA . ALA A 1 227 ? 7.734 17.984 -10.789 1 98.62 227 ALA A CA 1
ATOM 1772 C C . ALA A 1 227 ? 9.242 17.984 -11.031 1 98.62 227 ALA A C 1
ATOM 1774 O O . ALA A 1 227 ? 9.695 17.797 -12.156 1 98.62 227 ALA A O 1
ATOM 1775 N N . GLU A 1 228 ? 9.969 18.25 -10.023 1 98.75 228 GLU A N 1
ATOM 1776 C CA . GLU A 1 228 ? 11.43 18.172 -9.961 1 98.75 228 GLU A CA 1
ATOM 1777 C C . GLU A 1 228 ? 11.898 17.656 -8.602 1 98.75 228 GLU A C 1
ATOM 1779 O O . GLU A 1 228 ? 11.359 18.047 -7.566 1 98.75 228 GLU A O 1
ATOM 1784 N N . ILE A 1 229 ? 12.93 16.75 -8.633 1 98.75 229 ILE A N 1
ATOM 1785 C CA . ILE A 1 229 ? 13.336 16.094 -7.398 1 98.75 229 ILE A CA 1
ATOM 1786 C C . ILE A 1 229 ? 14.734 16.562 -7 1 98.75 229 ILE A C 1
ATOM 1788 O O . ILE A 1 229 ? 15.633 16.641 -7.84 1 98.75 229 ILE A O 1
ATOM 1792 N N . PHE A 1 230 ? 14.93 16.938 -5.777 1 98.62 230 PHE A N 1
ATOM 1793 C CA . PHE A 1 230 ? 16.219 17.031 -5.109 1 98.62 230 PHE A CA 1
ATOM 1794 C C . PHE A 1 230 ? 16.375 15.906 -4.09 1 98.62 230 PHE A C 1
ATOM 1796 O O . PHE A 1 230 ? 15.492 15.68 -3.264 1 98.62 230 PHE A O 1
ATOM 1803 N N . VAL A 1 231 ? 17.438 15.172 -4.164 1 98.06 231 VAL A N 1
ATOM 1804 C CA . VAL A 1 231 ? 17.703 14.109 -3.195 1 98.06 231 VAL A CA 1
ATOM 1805 C C . VAL A 1 231 ? 19.203 13.961 -2.996 1 98.06 231 VAL A C 1
ATOM 1807 O O . VAL A 1 231 ? 19.969 13.852 -3.967 1 98.06 231 VAL A O 1
ATOM 1810 N N . SER A 1 232 ? 19.656 13.938 -1.757 1 96.69 232 SER A N 1
ATOM 1811 C CA . SER A 1 232 ? 21.094 14.016 -1.468 1 96.69 232 SER A CA 1
ATOM 1812 C C . SER A 1 232 ? 21.734 12.633 -1.49 1 96.69 232 SER A C 1
ATOM 1814 O O . SER A 1 232 ? 22.953 12.508 -1.303 1 96.69 232 SER A O 1
ATOM 1816 N N . PHE A 1 233 ? 20.938 11.578 -1.712 1 92.38 233 PHE A N 1
ATOM 1817 C CA . PHE A 1 233 ? 21.422 10.211 -1.688 1 92.38 233 PHE A CA 1
ATOM 1818 C C . PHE A 1 233 ? 20.953 9.438 -2.91 1 92.38 233 PHE A C 1
ATOM 1820 O O . PHE A 1 233 ? 19.766 9.516 -3.277 1 92.38 233 PHE A O 1
ATOM 1827 N N . TYR A 1 234 ? 21.781 8.688 -3.611 1 89.38 234 TYR A N 1
ATOM 1828 C CA . TYR A 1 234 ? 21.453 7.996 -4.852 1 89.38 234 TYR A CA 1
ATOM 1829 C C . TYR A 1 234 ? 20.922 6.598 -4.57 1 89.38 234 TYR A C 1
ATOM 1831 O O . TYR A 1 234 ? 20.141 6.051 -5.359 1 89.38 234 TYR A O 1
ATOM 1839 N N . GLY A 1 235 ? 21.078 6.008 -3.455 1 88.81 235 GLY A N 1
ATOM 1840 C CA . GLY A 1 235 ? 20.703 4.629 -3.178 1 88.81 235 GLY A CA 1
ATOM 1841 C C . GLY A 1 235 ? 19.297 4.492 -2.637 1 88.81 235 GLY A C 1
ATOM 1842 O O . GLY A 1 235 ? 18.453 5.379 -2.83 1 88.81 235 GLY A O 1
ATOM 1843 N N . ALA A 1 236 ? 18.984 3.311 -2.152 1 89.31 236 ALA A N 1
ATOM 1844 C CA . ALA A 1 236 ? 17.672 3.021 -1.591 1 89.31 236 ALA A CA 1
ATOM 1845 C C . ALA A 1 236 ? 17.391 3.9 -0.375 1 89.31 236 ALA A C 1
ATOM 1847 O O . ALA A 1 236 ? 18.266 4.121 0.457 1 89.31 236 ALA A O 1
ATOM 1848 N N . LEU A 1 237 ? 16.234 4.441 -0.362 1 91.5 237 LEU A N 1
ATOM 1849 C CA . LEU A 1 237 ? 15.867 5.41 0.668 1 91.5 237 LEU A CA 1
ATOM 1850 C C . LEU A 1 237 ? 15.055 4.746 1.772 1 91.5 237 LEU A C 1
ATOM 1852 O O . LEU A 1 237 ? 14.234 3.863 1.501 1 91.5 237 LEU A O 1
ATOM 1856 N N . PHE A 1 238 ? 15.273 5.152 3.072 1 87.81 238 PHE A N 1
ATOM 1857 C CA . PHE A 1 238 ? 14.484 4.82 4.254 1 87.81 238 PHE A CA 1
ATOM 1858 C C . PHE A 1 238 ? 14.555 3.324 4.543 1 87.81 238 PHE A C 1
ATOM 1860 O O . PHE A 1 238 ? 13.555 2.719 4.941 1 87.81 238 PHE A O 1
ATOM 1867 N N . LEU A 1 239 ? 15.641 2.639 4.242 1 85.38 239 LEU A N 1
ATOM 1868 C CA . LEU A 1 239 ? 15.742 1.195 4.43 1 85.38 239 LEU A CA 1
ATOM 1869 C C . LEU A 1 239 ? 16.625 0.863 5.625 1 85.38 239 LEU A C 1
ATOM 1871 O O . LEU A 1 239 ? 16.734 -0.3 6.023 1 85.38 239 LEU A O 1
ATOM 1875 N N . GLN A 1 240 ? 17.188 1.814 6.211 1 80.88 240 GLN A N 1
ATOM 1876 C CA . GLN A 1 240 ? 18.219 1.595 7.211 1 80.88 240 GLN A CA 1
ATOM 1877 C C . GLN A 1 240 ? 17.672 0.818 8.406 1 80.88 240 GLN A C 1
ATOM 1879 O O . GLN A 1 240 ? 18.375 -0.021 8.977 1 80.88 240 GLN A O 1
ATOM 1884 N N . SER A 1 241 ? 16.469 1.019 8.734 1 77 241 SER A N 1
ATOM 1885 C CA . SER A 1 241 ? 15.914 0.398 9.938 1 77 241 SER A CA 1
ATOM 1886 C C . SER A 1 241 ? 15.117 -0.856 9.594 1 77 241 SER A C 1
ATOM 1888 O O . SER A 1 241 ? 14.562 -1.504 10.484 1 77 241 SER A O 1
ATOM 1890 N N . VAL A 1 242 ? 15.094 -1.224 8.336 1 82.69 242 VAL A N 1
ATOM 1891 C CA . VAL A 1 242 ? 14.281 -2.365 7.918 1 82.69 242 VAL A CA 1
ATOM 1892 C C . VAL A 1 242 ? 15.086 -3.654 8.086 1 82.69 242 VAL A C 1
ATOM 1894 O O . VAL A 1 242 ? 16.078 -3.865 7.387 1 82.69 242 VAL A O 1
ATOM 1897 N N . ARG A 1 243 ? 14.625 -4.609 8.93 1 84.38 243 ARG A N 1
ATOM 1898 C CA . ARG A 1 243 ? 15.367 -5.82 9.266 1 84.38 243 ARG A CA 1
ATOM 1899 C C . ARG A 1 243 ? 14.883 -7.004 8.438 1 84.38 243 ARG A C 1
ATOM 1901 O O . ARG A 1 243 ? 15.656 -7.914 8.133 1 84.38 243 ARG A O 1
ATOM 1908 N N . SER A 1 244 ? 13.609 -6.918 8.102 1 83.62 244 SER A N 1
ATOM 1909 C CA . SER A 1 244 ? 13.055 -8.008 7.297 1 83.62 244 SER A CA 1
ATOM 1910 C C . SER A 1 244 ? 13.57 -7.938 5.859 1 83.62 244 SER A C 1
ATOM 1912 O O . SER A 1 244 ? 13.391 -6.93 5.18 1 83.62 244 SER A O 1
ATOM 1914 N N . GLU A 1 245 ? 14.148 -8.992 5.426 1 86.75 245 GLU A N 1
ATOM 1915 C CA . GLU A 1 245 ? 14.672 -9.039 4.062 1 86.75 245 GLU A CA 1
ATOM 1916 C C . GLU A 1 245 ? 13.547 -8.953 3.035 1 86.75 245 GLU A C 1
ATOM 1918 O O . GLU A 1 245 ? 13.703 -8.32 1.989 1 86.75 245 GLU A O 1
ATOM 1923 N N . ASP A 1 246 ? 12.477 -9.555 3.334 1 84.06 246 ASP A N 1
ATOM 1924 C CA . ASP A 1 246 ? 11.336 -9.523 2.424 1 84.06 246 ASP A CA 1
ATOM 1925 C C . ASP A 1 246 ? 10.766 -8.109 2.305 1 84.06 246 ASP A C 1
ATOM 1927 O O . ASP A 1 246 ? 10.461 -7.648 1.204 1 84.06 246 ASP A O 1
ATOM 1931 N N . LYS A 1 247 ? 10.641 -7.527 3.416 1 85.56 247 LYS A N 1
ATOM 1932 C CA . LYS A 1 247 ? 10.141 -6.156 3.398 1 85.56 247 LYS A CA 1
ATOM 1933 C C . LYS A 1 247 ? 11.094 -5.234 2.643 1 85.56 247 LYS A C 1
ATOM 1935 O O . LYS A 1 247 ? 10.656 -4.391 1.858 1 85.56 247 LYS A O 1
ATOM 1940 N N . ARG A 1 248 ? 12.383 -5.398 2.906 1 88.44 248 ARG A N 1
ATOM 1941 C CA . ARG A 1 248 ? 13.398 -4.609 2.225 1 88.44 248 ARG A CA 1
ATOM 1942 C C . ARG A 1 248 ? 13.312 -4.789 0.712 1 88.44 248 ARG A C 1
ATOM 1944 O O . ARG A 1 248 ? 13.367 -3.811 -0.037 1 88.44 248 ARG A O 1
ATOM 1951 N N . ARG A 1 249 ? 13.156 -5.988 0.267 1 90.62 249 ARG A N 1
ATOM 1952 C CA . ARG A 1 249 ? 13.055 -6.293 -1.157 1 90.62 249 ARG A CA 1
ATOM 1953 C C . ARG A 1 249 ? 11.836 -5.613 -1.773 1 90.62 249 ARG A C 1
ATOM 1955 O O . ARG A 1 249 ? 11.93 -5.012 -2.846 1 90.62 249 ARG A O 1
ATOM 1962 N N . VAL A 1 250 ? 10.711 -5.684 -1.128 1 90.44 250 VAL A N 1
ATOM 1963 C CA . VAL A 1 250 ? 9.469 -5.086 -1.622 1 90.44 250 VAL A CA 1
ATOM 1964 C C . VAL A 1 250 ? 9.641 -3.572 -1.745 1 90.44 250 VAL A C 1
ATOM 1966 O O . VAL A 1 250 ? 9.273 -2.98 -2.762 1 90.44 250 VAL A O 1
ATOM 1969 N N . MET A 1 251 ? 10.258 -2.971 -0.71 1 91.38 251 MET A N 1
ATOM 1970 C CA . MET A 1 251 ? 10.484 -1.528 -0.722 1 91.38 251 MET A CA 1
ATOM 1971 C C . MET A 1 251 ? 11.414 -1.133 -1.862 1 91.38 251 MET A C 1
ATOM 1973 O O . MET A 1 251 ? 11.172 -0.137 -2.549 1 91.38 251 MET A O 1
ATOM 1977 N N . GLU A 1 252 ? 12.414 -1.896 -2.076 1 93.56 252 GLU A N 1
ATOM 1978 C CA . GLU A 1 252 ? 13.367 -1.623 -3.148 1 93.56 252 GLU A CA 1
ATOM 1979 C C . GLU A 1 252 ? 12.703 -1.728 -4.52 1 93.56 252 GLU A C 1
ATOM 1981 O O . GLU A 1 252 ? 12.938 -0.895 -5.395 1 93.56 252 GLU A O 1
ATOM 1986 N N . LEU A 1 253 ? 11.906 -2.74 -4.703 1 94.81 253 LEU A N 1
ATOM 1987 C CA . LEU A 1 253 ? 11.211 -2.912 -5.973 1 94.81 253 LEU A CA 1
ATOM 1988 C C . LEU A 1 253 ? 10.258 -1.745 -6.234 1 94.81 253 LEU A C 1
ATOM 1990 O O . LEU A 1 253 ? 10.156 -1.27 -7.367 1 94.81 253 LEU A O 1
ATOM 1994 N N . ALA A 1 254 ? 9.57 -1.29 -5.184 1 94.25 254 ALA A N 1
ATOM 1995 C CA . ALA A 1 254 ? 8.703 -0.123 -5.328 1 94.25 254 ALA A CA 1
ATOM 1996 C C . ALA A 1 254 ? 9.508 1.104 -5.754 1 94.25 254 ALA A C 1
ATOM 1998 O O . ALA A 1 254 ? 9.07 1.867 -6.621 1 94.25 254 ALA A O 1
ATOM 1999 N N . GLN A 1 255 ? 10.688 1.284 -5.184 1 96.12 255 GLN A N 1
ATOM 2000 C CA . GLN A 1 255 ? 11.516 2.445 -5.488 1 96.12 255 GLN A CA 1
ATOM 2001 C C . GLN A 1 255 ? 12.078 2.363 -6.906 1 96.12 255 GLN A C 1
ATOM 2003 O O . GLN A 1 255 ? 12.211 3.381 -7.586 1 96.12 255 GLN A O 1
ATOM 2008 N N . VAL A 1 256 ? 12.383 1.165 -7.348 1 97.31 256 VAL A N 1
ATOM 2009 C CA . VAL A 1 256 ? 12.812 0.979 -8.734 1 97.31 256 VAL A CA 1
ATOM 2010 C C . VAL A 1 256 ? 11.695 1.422 -9.68 1 97.31 256 VAL A C 1
ATOM 2012 O O . VAL A 1 256 ? 11.953 2.105 -10.672 1 97.31 256 VAL A O 1
ATOM 2015 N N . ASP A 1 257 ? 10.539 1.078 -9.375 1 97.38 257 ASP A N 1
ATOM 2016 C CA . ASP A 1 257 ? 9.398 1.491 -10.188 1 97.38 257 ASP A CA 1
ATOM 2017 C C . ASP A 1 257 ? 9.289 3.014 -10.242 1 97.38 257 ASP A C 1
ATOM 2019 O O . ASP A 1 257 ? 9.094 3.59 -11.312 1 97.38 257 ASP A O 1
ATOM 2023 N N . PHE A 1 258 ? 9.32 3.654 -9.07 1 98.12 258 PHE A N 1
ATOM 2024 C CA . PHE A 1 258 ? 9.234 5.109 -9 1 98.12 258 PHE A CA 1
ATOM 2025 C C . PHE A 1 258 ? 10.305 5.754 -9.867 1 98.12 258 PHE A C 1
ATOM 2027 O O . PHE A 1 258 ? 10.016 6.676 -10.633 1 98.12 258 PHE A O 1
ATOM 2034 N N . ARG A 1 259 ? 11.492 5.281 -9.766 1 98.06 259 ARG A N 1
ATOM 2035 C CA . ARG A 1 259 ? 12.617 5.855 -10.508 1 98.06 259 ARG A CA 1
ATOM 2036 C C . ARG A 1 259 ? 12.445 5.633 -12.008 1 98.06 259 ARG A C 1
ATOM 2038 O O . ARG A 1 259 ? 12.727 6.527 -12.805 1 98.06 259 ARG A O 1
ATOM 2045 N N . ARG A 1 260 ? 11.992 4.461 -12.391 1 97.69 260 ARG A N 1
ATOM 2046 C CA . ARG A 1 260 ? 11.75 4.176 -13.805 1 97.69 260 ARG A CA 1
ATOM 2047 C C . ARG A 1 260 ? 10.68 5.105 -14.367 1 97.69 260 ARG A C 1
ATOM 2049 O O . ARG A 1 260 ? 10.828 5.625 -15.477 1 97.69 260 ARG A O 1
ATOM 2056 N N . ARG A 1 261 ? 9.672 5.309 -13.688 1 97.81 261 ARG A N 1
ATOM 2057 C CA . ARG A 1 261 ? 8.586 6.176 -14.141 1 97.81 261 ARG A CA 1
ATOM 2058 C C . ARG A 1 261 ? 9.031 7.633 -14.172 1 97.81 261 ARG A C 1
ATOM 2060 O O . ARG A 1 261 ? 8.672 8.375 -15.086 1 97.81 261 ARG A O 1
ATOM 2067 N N . ALA A 1 262 ? 9.805 8.047 -13.125 1 98.31 262 ALA A N 1
ATOM 2068 C CA . ALA A 1 262 ? 10.352 9.398 -13.156 1 98.31 262 ALA A CA 1
ATOM 2069 C C . ALA A 1 262 ? 11.164 9.625 -14.43 1 98.31 262 ALA A C 1
ATOM 2071 O O . ALA A 1 262 ? 11.047 10.672 -15.07 1 98.31 262 ALA A O 1
ATOM 2072 N N . GLU A 1 263 ? 11.961 8.602 -14.75 1 98.06 263 GLU A N 1
ATOM 2073 C CA . GLU A 1 263 ? 12.758 8.672 -15.977 1 98.06 263 GLU A CA 1
ATOM 2074 C C . GLU A 1 263 ? 11.867 8.719 -17.219 1 98.06 263 GLU A C 1
ATOM 2076 O O . GLU A 1 263 ? 12.078 9.531 -18.109 1 98.06 263 GLU A O 1
ATOM 2081 N N . LEU A 1 264 ? 10.906 7.863 -17.25 1 97.62 264 LEU A N 1
ATOM 2082 C CA . LEU A 1 264 ? 9.984 7.789 -18.375 1 97.62 264 LEU A CA 1
ATOM 2083 C C . LEU A 1 264 ? 9.273 9.125 -18.594 1 97.62 264 LEU A C 1
ATOM 2085 O O . LEU A 1 264 ? 9.062 9.539 -19.734 1 97.62 264 LEU A O 1
ATOM 2089 N N . TYR A 1 265 ? 8.883 9.789 -17.484 1 97.94 265 TYR A N 1
ATOM 2090 C CA . TYR A 1 265 ? 8.117 11.023 -17.547 1 97.94 265 TYR A CA 1
ATOM 2091 C C . TYR A 1 265 ? 9.031 12.227 -17.766 1 97.94 265 TYR A C 1
ATOM 2093 O O . TYR A 1 265 ? 8.562 13.352 -17.953 1 97.94 265 TYR A O 1
ATOM 2101 N N . GLY A 1 266 ? 10.32 12.031 -17.719 1 98.19 266 GLY A N 1
ATOM 2102 C CA . GLY A 1 266 ? 11.266 13.117 -17.875 1 98.19 266 GLY A CA 1
ATOM 2103 C C . GLY A 1 266 ? 11.32 14.055 -16.688 1 98.19 266 GLY A C 1
ATOM 2104 O O . GLY A 1 266 ? 11.562 15.25 -16.828 1 98.19 266 GLY A O 1
ATOM 2105 N N . ILE A 1 267 ? 11.023 13.562 -15.492 1 98.56 267 ILE A N 1
ATOM 2106 C CA . ILE A 1 267 ? 11.109 14.359 -14.273 1 98.56 267 ILE A CA 1
ATOM 2107 C C . ILE A 1 267 ? 12.578 14.617 -13.93 1 98.56 267 ILE A C 1
ATOM 2109 O O . ILE A 1 267 ? 13.344 13.672 -13.727 1 98.56 267 ILE A O 1
ATOM 2113 N N . PRO A 1 268 ? 12.977 15.844 -13.906 1 98.62 268 PRO A N 1
ATOM 2114 C CA . PRO A 1 268 ? 14.367 16.125 -13.555 1 98.62 268 PRO A CA 1
ATOM 2115 C C . PRO A 1 268 ? 14.719 15.664 -12.141 1 98.62 268 PRO A C 1
ATOM 2117 O O . PRO A 1 268 ? 13.922 15.836 -11.219 1 98.62 268 PRO A O 1
ATOM 2120 N N . VAL A 1 269 ? 15.891 15.086 -12 1 98.5 269 VAL A N 1
ATOM 2121 C CA . VAL A 1 269 ? 16.375 14.641 -10.695 1 98.5 269 VAL A CA 1
ATOM 2122 C C . VAL A 1 269 ? 17.75 15.258 -10.422 1 98.5 269 VAL A C 1
ATOM 2124 O O . VAL A 1 269 ? 18.688 15.094 -11.211 1 98.5 269 VAL A O 1
ATOM 2127 N N . ASN A 1 270 ? 17.859 15.992 -9.336 1 98.44 270 ASN A N 1
ATOM 2128 C CA . ASN A 1 270 ? 19.125 16.516 -8.836 1 98.44 270 ASN A CA 1
ATOM 2129 C C . ASN A 1 270 ? 19.656 15.703 -7.664 1 98.44 270 ASN A C 1
ATOM 2131 O O . ASN A 1 270 ? 19.172 15.82 -6.539 1 98.44 270 ASN A O 1
ATOM 2135 N N . TYR A 1 271 ? 20.688 14.93 -7.895 1 97.44 271 TYR A N 1
ATOM 2136 C CA . TYR A 1 271 ? 21.297 14.125 -6.836 1 97.44 271 TYR A CA 1
ATOM 2137 C C . TYR A 1 271 ? 22.297 14.945 -6.035 1 97.44 271 TYR A C 1
ATOM 2139 O O . TYR A 1 271 ? 23.516 14.703 -6.105 1 97.44 271 TYR A O 1
ATOM 2147 N N . ARG A 1 272 ? 21.812 15.828 -5.254 1 97.19 272 ARG A N 1
ATOM 2148 C CA . ARG A 1 272 ? 22.547 16.703 -4.344 1 97.19 272 ARG A CA 1
ATOM 2149 C C . ARG A 1 272 ? 21.625 17.25 -3.26 1 97.19 272 ARG A C 1
ATOM 2151 O O . ARG A 1 272 ? 20.406 17.297 -3.43 1 97.19 272 ARG A O 1
ATOM 2158 N N . PRO A 1 273 ? 22.25 17.672 -2.137 1 96.31 273 PRO A N 1
ATOM 2159 C CA . PRO A 1 273 ? 21.422 18.406 -1.174 1 96.31 273 PRO A CA 1
ATOM 2160 C C . PRO A 1 273 ? 20.906 19.734 -1.729 1 96.31 273 PRO A C 1
ATOM 2162 O O . PRO A 1 273 ? 21.625 20.422 -2.467 1 96.31 273 PRO A O 1
ATOM 2165 N N . PHE A 1 274 ? 19.656 20.031 -1.509 1 97.81 274 PHE A N 1
ATOM 2166 C CA . PHE A 1 274 ? 19.156 21.359 -1.847 1 97.81 274 PHE A CA 1
ATOM 2167 C C . PHE A 1 274 ? 19.641 22.391 -0.832 1 97.81 274 PHE A C 1
ATOM 2169 O O . PHE A 1 274 ? 19.922 22.047 0.322 1 97.81 274 PHE A O 1
ATOM 2176 N N . GLY A 1 275 ? 19.844 23.641 -1.253 1 97.38 275 GLY A N 1
ATOM 2177 C CA . GLY A 1 275 ? 20.047 24.781 -0.383 1 97.38 275 GLY A CA 1
ATOM 2178 C C . GLY A 1 275 ? 18.828 25.688 -0.275 1 97.38 275 GLY A C 1
ATOM 2179 O O . GLY A 1 275 ? 17.828 25.469 -0.971 1 97.38 275 GLY A O 1
ATOM 2180 N N . ILE A 1 276 ? 18.953 26.641 0.642 1 97.56 276 ILE A N 1
ATOM 2181 C CA . ILE A 1 276 ? 17.828 27.547 0.845 1 97.56 276 ILE A CA 1
ATOM 2182 C C . ILE A 1 276 ? 17.516 28.281 -0.46 1 97.56 276 ILE A C 1
ATOM 2184 O O . ILE A 1 276 ? 16.359 28.594 -0.746 1 97.56 276 ILE A O 1
ATOM 2188 N N . GLY A 1 277 ? 18.516 28.547 -1.298 1 98.12 277 GLY A N 1
ATOM 2189 C CA . GLY A 1 277 ? 18.328 29.219 -2.58 1 98.12 277 GLY A CA 1
ATOM 2190 C C . GLY A 1 277 ? 17.453 28.438 -3.539 1 98.12 277 GLY A C 1
ATOM 2191 O O . GLY A 1 277 ? 16.672 29.016 -4.289 1 98.12 277 GLY A O 1
ATOM 2192 N N . ASP A 1 278 ? 17.578 27.125 -3.574 1 98.44 278 ASP A N 1
ATOM 2193 C CA . ASP A 1 278 ? 16.75 26.281 -4.43 1 98.44 278 ASP A CA 1
ATOM 2194 C C . ASP A 1 278 ? 15.273 26.438 -4.09 1 98.44 278 ASP A C 1
ATOM 2196 O O . ASP A 1 278 ? 14.43 26.516 -4.98 1 98.44 278 ASP A O 1
ATOM 2200 N N . ILE A 1 279 ? 15 26.484 -2.791 1 98.31 279 ILE A N 1
ATOM 2201 C CA . ILE A 1 279 ? 13.625 26.609 -2.307 1 98.31 279 ILE A CA 1
ATOM 2202 C C . ILE A 1 279 ? 13.078 28 -2.656 1 98.31 279 ILE A C 1
ATOM 2204 O O . ILE A 1 279 ? 11.984 28.109 -3.211 1 98.31 279 ILE A O 1
ATOM 2208 N N . ARG A 1 280 ? 13.867 29 -2.375 1 97.44 280 ARG A N 1
ATOM 2209 C CA . ARG A 1 280 ? 13.445 30.391 -2.613 1 97.44 280 ARG A CA 1
ATOM 2210 C C . ARG A 1 280 ? 13.211 30.641 -4.098 1 97.44 280 ARG A C 1
ATOM 2212 O O . ARG A 1 280 ? 12.234 31.281 -4.477 1 97.44 280 ARG A O 1
ATOM 2219 N N . ASP A 1 281 ? 14.086 30.141 -4.926 1 98.12 281 ASP A N 1
ATOM 2220 C CA . ASP A 1 281 ? 13.953 30.328 -6.367 1 98.12 281 ASP A CA 1
ATOM 2221 C C . ASP A 1 281 ? 12.688 29.656 -6.891 1 98.12 281 ASP A C 1
ATOM 2223 O O . ASP A 1 281 ? 11.977 30.219 -7.727 1 98.12 281 ASP A O 1
ATOM 2227 N N . ALA A 1 282 ? 12.406 28.453 -6.398 1 98.25 282 ALA A N 1
ATOM 2228 C CA . ALA A 1 282 ? 11.195 27.734 -6.812 1 98.25 282 ALA A CA 1
ATOM 2229 C C . ALA A 1 282 ? 9.945 28.516 -6.43 1 98.25 282 ALA A C 1
ATOM 2231 O O . ALA A 1 282 ? 9.023 28.672 -7.238 1 98.25 282 ALA A O 1
ATOM 2232 N N . LEU A 1 283 ? 9.93 28.984 -5.203 1 96.44 283 LEU A N 1
ATOM 2233 C CA . LEU A 1 283 ? 8.781 29.75 -4.715 1 96.44 283 LEU A CA 1
ATOM 2234 C C . LEU A 1 283 ? 8.609 31.031 -5.508 1 96.44 283 LEU A C 1
ATOM 2236 O O . LEU A 1 283 ? 7.484 31.422 -5.832 1 96.44 283 LEU A O 1
ATOM 2240 N N . ALA A 1 284 ? 9.695 31.672 -5.871 1 96.31 284 ALA A N 1
ATOM 2241 C CA . ALA A 1 284 ? 9.656 32.906 -6.664 1 96.31 284 ALA A CA 1
ATOM 2242 C C . ALA A 1 284 ? 9.086 32.625 -8.055 1 96.31 284 ALA A C 1
ATOM 2244 O O . ALA A 1 284 ? 8.422 33.5 -8.633 1 96.31 284 ALA A O 1
ATOM 2245 N N . ASP A 1 285 ? 9.273 31.453 -8.492 1 97.06 285 ASP A N 1
ATOM 2246 C CA . ASP A 1 285 ? 8.797 31.047 -9.812 1 97.06 285 ASP A CA 1
ATOM 2247 C C . ASP A 1 285 ? 7.34 30.594 -9.75 1 97.06 285 ASP A C 1
ATOM 2249 O O . ASP A 1 285 ? 6.797 30.094 -10.742 1 97.06 285 ASP A O 1
ATOM 2253 N N . GLY A 1 286 ? 6.715 30.719 -8.625 1 95.5 286 GLY A N 1
ATOM 2254 C CA . GLY A 1 286 ? 5.312 30.375 -8.484 1 95.5 286 GLY A CA 1
ATOM 2255 C C . GLY A 1 286 ? 5.09 28.891 -8.203 1 95.5 286 GLY A C 1
ATOM 2256 O O . GLY A 1 286 ? 3.961 28.406 -8.281 1 95.5 286 GLY A O 1
ATOM 2257 N N . LYS A 1 287 ? 6.145 28.219 -7.891 1 98.06 287 LYS A N 1
ATOM 2258 C CA . LYS A 1 287 ? 6.043 26.797 -7.57 1 98.06 287 LYS A CA 1
ATOM 2259 C C . LYS A 1 287 ? 5.902 26.578 -6.066 1 98.06 287 LYS A C 1
ATOM 2261 O O . LYS A 1 287 ? 6 27.531 -5.285 1 98.06 287 LYS A O 1
ATOM 2266 N N . LEU A 1 288 ? 5.531 25.422 -5.699 1 98.31 288 LEU A N 1
ATOM 2267 C CA . LEU A 1 288 ? 5.531 24.953 -4.316 1 98.31 288 LEU A CA 1
ATOM 2268 C C . LEU A 1 288 ? 6.555 23.844 -4.109 1 98.31 288 LEU A C 1
ATOM 2270 O O . LEU A 1 288 ? 7.008 23.234 -5.074 1 98.31 288 LEU A O 1
ATOM 2274 N N . VAL A 1 289 ? 6.941 23.625 -2.846 1 98.81 289 VAL A N 1
ATOM 2275 C CA . VAL A 1 289 ? 7.992 22.641 -2.617 1 98.81 289 VAL A CA 1
ATOM 2276 C C . VAL A 1 289 ? 7.617 21.734 -1.441 1 98.81 289 VAL A C 1
ATOM 2278 O O . VAL A 1 289 ? 7.41 22.219 -0.326 1 98.81 289 VAL A O 1
ATOM 2281 N N . ILE A 1 290 ? 7.469 20.422 -1.664 1 98.81 290 ILE A N 1
ATOM 2282 C CA . ILE A 1 290 ? 7.379 19.438 -0.586 1 98.81 290 ILE A CA 1
ATOM 2283 C C . ILE A 1 290 ? 8.773 19.156 -0.028 1 98.81 290 ILE A C 1
ATOM 2285 O O . ILE A 1 290 ? 9.688 18.812 -0.775 1 98.81 290 ILE A O 1
ATOM 2289 N N . VAL A 1 291 ? 8.922 19.234 1.3 1 98.19 291 VAL A N 1
ATOM 2290 C CA . VAL A 1 291 ? 10.258 19.141 1.894 1 98.19 291 VAL A CA 1
ATOM 2291 C C . VAL A 1 291 ? 10.258 18.094 3 1 98.19 291 VAL A C 1
ATOM 2293 O O . VAL A 1 291 ? 9.375 18.094 3.863 1 98.19 291 VAL A O 1
ATOM 2296 N N . LEU A 1 292 ? 11.281 17.203 2.924 1 96.06 292 LEU A N 1
ATOM 2297 C CA . LEU A 1 292 ? 11.5 16.25 3.994 1 96.06 292 LEU A CA 1
ATOM 2298 C C . LEU A 1 292 ? 12.086 16.922 5.23 1 96.06 292 LEU A C 1
ATOM 2300 O O . LEU A 1 292 ? 13.055 17.672 5.129 1 96.06 292 LEU A O 1
ATOM 2304 N N . VAL A 1 293 ? 11.453 16.672 6.363 1 91.94 293 VAL A N 1
ATOM 2305 C CA . VAL A 1 293 ? 11.961 17.266 7.598 1 91.94 293 VAL A CA 1
ATOM 2306 C C . VAL A 1 293 ? 12.031 16.188 8.688 1 91.94 293 VAL A C 1
ATOM 2308 O O . VAL A 1 293 ? 11.43 15.125 8.555 1 91.94 293 VAL A O 1
ATOM 2311 N N . SER A 1 294 ? 12.844 16.516 9.656 1 83.44 294 SER A N 1
ATOM 2312 C CA . SER A 1 294 ? 12.898 15.648 10.828 1 83.44 294 SER A CA 1
ATOM 2313 C C . SER A 1 294 ? 11.719 15.906 11.758 1 83.44 294 SER A C 1
ATOM 2315 O O . SER A 1 294 ? 11.508 17.031 12.203 1 83.44 294 SER A O 1
ATOM 2317 N N . GLY A 1 295 ? 10.93 14.922 12.086 1 70.69 295 GLY A N 1
ATOM 2318 C CA . GLY A 1 295 ? 9.812 15.062 13.008 1 70.69 295 GLY A CA 1
ATOM 2319 C C . GLY A 1 295 ? 10.258 15.406 14.422 1 70.69 295 GLY A C 1
ATOM 2320 O O . GLY A 1 295 ? 9.492 16 15.188 1 70.69 295 GLY A O 1
ATOM 2321 N N . PHE A 1 296 ? 11.484 15.102 14.688 1 65.19 296 PHE A N 1
ATOM 2322 C CA . PHE A 1 296 ? 11.992 15.328 16.031 1 65.19 296 PHE A CA 1
ATOM 2323 C C . PHE A 1 296 ? 11.984 16.812 16.375 1 65.19 296 PHE A C 1
ATOM 2325 O O . PHE A 1 296 ? 11.594 17.203 17.469 1 65.19 296 PHE A O 1
ATOM 2332 N N . LEU A 1 297 ? 12.344 17.531 15.523 1 61.16 297 LEU A N 1
ATOM 2333 C CA . LEU A 1 297 ? 12.469 18.969 15.773 1 61.16 297 LEU A CA 1
ATOM 2334 C C . LEU A 1 297 ? 11.102 19.641 15.789 1 61.16 297 LEU A C 1
ATOM 2336 O O . LEU A 1 297 ? 10.922 20.688 16.422 1 61.16 297 LEU A O 1
ATOM 2340 N N . MET A 1 298 ? 10.211 18.906 15.219 1 63.09 298 MET A N 1
ATOM 2341 C CA . MET A 1 298 ? 8.898 19.531 15.109 1 63.09 298 MET A CA 1
ATOM 2342 C C . MET A 1 298 ? 7.953 19.016 16.188 1 63.09 298 MET A C 1
ATOM 2344 O O . MET A 1 298 ? 7.23 19.781 16.812 1 63.09 298 MET A O 1
ATOM 2348 N N . PHE A 1 299 ? 8.039 17.688 16.266 1 61.22 299 PHE A N 1
ATOM 2349 C CA . PHE A 1 299 ? 7.066 17.172 17.219 1 61.22 299 PHE A CA 1
ATOM 2350 C C . PHE A 1 299 ? 7.664 16.031 18.047 1 61.22 299 PHE A C 1
ATOM 2352 O O . PHE A 1 299 ? 6.934 15.227 18.625 1 61.22 299 PHE A O 1
ATOM 2359 N N . GLY A 1 300 ? 8.992 15.93 18.094 1 63.22 300 GLY A N 1
ATOM 2360 C CA . GLY A 1 300 ? 9.711 15.102 19.047 1 63.22 300 GLY A CA 1
ATOM 2361 C C . GLY A 1 300 ? 9.766 13.641 18.656 1 63.22 300 GLY A C 1
ATOM 2362 O O . GLY A 1 300 ? 10.148 12.789 19.469 1 63.22 300 GLY A O 1
ATOM 2363 N N . LYS A 1 301 ? 9.289 13.312 17.516 1 70 301 LYS A N 1
ATOM 2364 C CA . LYS A 1 301 ? 9.336 11.922 17.078 1 70 301 LYS A CA 1
ATOM 2365 C C . LYS A 1 301 ? 10.375 11.734 15.977 1 70 301 LYS A C 1
ATOM 2367 O O . LYS A 1 301 ? 10.484 12.562 15.062 1 70 301 LYS A O 1
ATOM 2372 N N . LYS A 1 302 ? 11.18 10.742 16.047 1 73.12 302 LYS A N 1
ATOM 2373 C CA . LYS A 1 302 ? 12.234 10.453 15.086 1 73.12 302 LYS A CA 1
ATOM 2374 C C . LYS A 1 302 ? 11.672 9.75 13.852 1 73.12 302 LYS A C 1
ATOM 2376 O O . LYS A 1 302 ? 12.008 8.594 13.586 1 73.12 302 LYS A O 1
ATOM 2381 N N . VAL A 1 303 ? 10.805 10.375 13.133 1 80.62 303 VAL A N 1
ATOM 2382 C CA . VAL A 1 303 ? 10.203 9.852 11.914 1 80.62 303 VAL A CA 1
ATOM 2383 C C . VAL A 1 303 ? 10.32 10.883 10.797 1 80.62 303 VAL A C 1
ATOM 2385 O O . VAL A 1 303 ? 10.352 12.086 11.055 1 80.62 303 VAL A O 1
ATOM 2388 N N . PRO A 1 304 ? 10.5 10.375 9.609 1 87.56 304 PRO A N 1
ATOM 2389 C CA . PRO A 1 304 ? 10.445 11.32 8.492 1 87.56 304 PRO A CA 1
ATOM 2390 C C . PRO A 1 304 ? 9.086 12 8.359 1 87.56 304 PRO A C 1
ATOM 2392 O O . PRO A 1 304 ? 8.047 11.359 8.586 1 87.56 304 PRO A O 1
ATOM 2395 N N . HIS A 1 305 ? 9.109 13.266 8.086 1 91.38 305 HIS A N 1
ATOM 2396 C CA . HIS A 1 305 ? 7.902 14.062 7.914 1 91.38 305 HIS A CA 1
ATOM 2397 C C . HIS A 1 305 ? 8.023 15 6.719 1 91.38 305 HIS A C 1
ATOM 2399 O O . HIS A 1 305 ? 9.117 15.438 6.375 1 91.38 305 HIS A O 1
ATOM 2405 N N . TRP A 1 306 ? 6.91 15.156 6.059 1 95.75 306 TRP A N 1
ATOM 2406 C CA . TRP A 1 306 ? 6.887 16.047 4.902 1 95.75 306 TRP A CA 1
ATOM 2407 C C . TRP A 1 306 ? 6.062 17.297 5.195 1 95.75 306 TRP A C 1
ATOM 2409 O O . TRP A 1 306 ? 4.984 17.219 5.785 1 95.75 306 TRP A O 1
ATOM 2419 N N . VAL A 1 307 ? 6.566 18.469 4.824 1 94.88 307 VAL A N 1
ATOM 2420 C CA . VAL A 1 307 ? 5.84 19.719 4.895 1 94.88 307 VAL A CA 1
ATOM 2421 C C . VAL A 1 307 ? 5.82 20.391 3.518 1 94.88 307 VAL A C 1
ATOM 2423 O O . VAL A 1 307 ? 6.562 19.984 2.617 1 94.88 307 VAL A O 1
ATOM 2426 N N . LEU A 1 308 ? 4.938 21.328 3.357 1 97.56 308 LEU A N 1
ATOM 2427 C CA . LEU A 1 308 ? 4.82 22.047 2.084 1 97.56 308 LEU A CA 1
ATOM 2428 C C . LEU A 1 308 ? 5.266 23.5 2.225 1 97.56 308 LEU A C 1
ATOM 2430 O O . LEU A 1 308 ? 4.629 24.281 2.936 1 97.56 308 LEU A O 1
ATOM 2434 N N . ALA A 1 309 ? 6.359 23.844 1.596 1 96.94 309 ALA A N 1
ATOM 2435 C CA . ALA A 1 309 ? 6.762 25.25 1.491 1 96.94 309 ALA A CA 1
ATOM 2436 C C . ALA A 1 309 ? 5.902 26 0.47 1 96.94 309 ALA A C 1
ATOM 2438 O O . ALA A 1 309 ? 5.824 25.594 -0.693 1 96.94 309 ALA A O 1
ATOM 2439 N N . ILE A 1 310 ? 5.332 27.141 0.868 1 95.75 310 ILE A N 1
ATOM 2440 C CA . ILE A 1 310 ? 4.289 27.734 0.041 1 95.75 310 ILE A CA 1
ATOM 2441 C C . ILE A 1 310 ? 4.602 29.203 -0.211 1 95.75 310 ILE A C 1
ATOM 2443 O O . ILE A 1 310 ? 3.914 29.859 -0.993 1 95.75 310 ILE A O 1
ATOM 2447 N N . GLY A 1 311 ? 5.59 29.734 0.465 1 92.69 311 GLY A N 1
ATOM 2448 C CA . GLY A 1 311 ? 5.906 31.141 0.293 1 92.69 311 GLY A CA 1
ATOM 2449 C C . GLY A 1 311 ? 7.219 31.547 0.948 1 92.69 311 GLY A C 1
ATOM 2450 O O . GLY A 1 311 ? 7.828 30.734 1.661 1 92.69 311 GLY A O 1
ATOM 2451 N N . ASP A 1 312 ? 7.699 32.688 0.647 1 90.69 312 ASP A N 1
ATOM 2452 C CA . ASP A 1 312 ? 8.93 33.312 1.146 1 90.69 312 ASP A CA 1
ATOM 2453 C C . ASP A 1 312 ? 8.734 34.812 1.403 1 90.69 312 ASP A C 1
ATOM 2455 O O . ASP A 1 312 ? 8.43 35.562 0.481 1 90.69 312 ASP A O 1
ATOM 2459 N N . ASP A 1 313 ? 8.93 35.219 2.633 1 82.12 313 ASP A N 1
ATOM 2460 C CA . ASP A 1 313 ? 8.719 36.625 2.928 1 82.12 313 ASP A CA 1
ATOM 2461 C C . ASP A 1 313 ? 10.047 37.375 3.025 1 82.12 313 ASP A C 1
ATOM 2463 O O . ASP A 1 313 ? 10.086 38.531 3.494 1 82.12 313 ASP A O 1
ATOM 2467 N N . GLY A 1 314 ? 11.133 36.719 2.596 1 84.94 314 GLY A N 1
ATOM 2468 C CA . GLY A 1 314 ? 12.445 37.344 2.598 1 84.94 314 GLY A CA 1
ATOM 2469 C C . GLY A 1 314 ? 13.281 36.969 3.807 1 84.94 314 GLY A C 1
ATOM 2470 O O . GLY A 1 314 ? 14.508 37.062 3.773 1 84.94 314 GLY A O 1
ATOM 2471 N N . ASP A 1 315 ? 12.617 36.531 4.918 1 83 315 ASP A N 1
ATOM 2472 C CA . ASP A 1 315 ? 13.328 36.125 6.129 1 83 315 ASP A CA 1
ATOM 2473 C C . ASP A 1 315 ? 12.875 34.719 6.582 1 83 315 ASP A C 1
ATOM 2475 O O . ASP A 1 315 ? 13.562 34.062 7.371 1 83 315 ASP A O 1
ATOM 2479 N N . HIS A 1 316 ? 11.711 34.344 6.113 1 85.88 316 HIS A N 1
ATOM 2480 C CA . HIS A 1 316 ? 11.086 33.094 6.516 1 85.88 316 HIS A CA 1
ATOM 2481 C C . HIS A 1 316 ? 10.539 32.344 5.309 1 85.88 316 HIS A C 1
ATOM 2483 O O . HIS A 1 316 ? 10.078 32.938 4.344 1 85.88 316 HIS A O 1
ATOM 2489 N N . ILE A 1 317 ? 10.648 31.031 5.441 1 90.69 317 ILE A N 1
ATOM 2490 C CA . ILE A 1 317 ? 9.852 30.172 4.566 1 90.69 317 ILE A CA 1
ATOM 2491 C C . ILE A 1 317 ? 8.5 29.891 5.207 1 90.69 317 ILE A C 1
ATOM 2493 O O . ILE A 1 317 ? 8.422 29.547 6.391 1 90.69 317 ILE A O 1
ATOM 2497 N N . LEU A 1 318 ? 7.445 30.156 4.48 1 88.94 318 LEU A N 1
ATOM 2498 C CA . LEU A 1 318 ? 6.109 29.797 4.945 1 88.94 318 LEU A CA 1
ATOM 2499 C C . LEU A 1 318 ? 5.785 28.344 4.617 1 88.94 318 LEU A C 1
ATOM 2501 O O . LEU A 1 318 ? 5.922 27.922 3.467 1 88.94 318 LEU A O 1
ATOM 2505 N N . ILE A 1 319 ? 5.297 27.625 5.652 1 91.56 319 ILE A N 1
ATOM 2506 C CA . ILE A 1 319 ? 5.027 26.219 5.375 1 91.56 319 ILE A CA 1
ATOM 2507 C C . ILE A 1 319 ? 3.623 25.859 5.855 1 91.56 319 ILE A C 1
ATOM 2509 O O . ILE A 1 319 ? 3.078 26.516 6.746 1 91.56 319 ILE A O 1
ATOM 2513 N N . HIS A 1 320 ? 2.992 24.922 5.16 1 91.31 320 HIS A N 1
ATOM 2514 C CA . HIS A 1 320 ? 1.89 24.125 5.684 1 91.31 320 HIS A CA 1
ATOM 2515 C C . HIS A 1 320 ? 2.389 22.812 6.258 1 91.31 320 HIS A C 1
ATOM 2517 O O . HIS A 1 320 ? 3.119 22.078 5.59 1 91.31 320 HIS A O 1
ATOM 2523 N N . ASP A 1 321 ? 2.121 22.531 7.438 1 89.38 321 ASP A N 1
ATOM 2524 C CA . ASP A 1 321 ? 2.336 21.234 8.062 1 89.38 321 ASP A CA 1
ATOM 2525 C C . ASP A 1 321 ? 1.023 20.469 8.203 1 89.38 321 ASP A C 1
ATOM 2527 O O . ASP A 1 321 ? 0.168 20.828 9.016 1 89.38 321 ASP A O 1
ATOM 2531 N N . PRO A 1 322 ? 0.952 19.312 7.457 1 91.81 322 PRO A N 1
ATOM 2532 C CA . PRO A 1 322 ? -0.33 18.609 7.52 1 91.81 322 PRO A CA 1
ATOM 2533 C C . PRO A 1 322 ? -0.6 17.984 8.891 1 91.81 322 PRO A C 1
ATOM 2535 O O . PRO A 1 322 ? -1.729 17.594 9.18 1 91.81 322 PRO A O 1
ATOM 2538 N N . TRP A 1 323 ? 0.319 17.906 9.758 1 86.94 323 TRP A N 1
ATOM 2539 C CA . TRP A 1 323 ? 0.179 17.281 11.07 1 86.94 323 TRP A CA 1
ATOM 2540 C C . TRP A 1 323 ? -0.288 18.281 12.109 1 86.94 323 TRP A C 1
ATOM 2542 O O . TRP A 1 323 ? 0.366 19.312 12.328 1 86.94 323 TRP A O 1
ATOM 2552 N N . VAL A 1 324 ? -1.437 17.984 12.688 1 77.5 324 VAL A N 1
ATOM 2553 C CA . VAL A 1 324 ? -1.96 18.781 13.797 1 77.5 324 VAL A CA 1
ATOM 2554 C C . VAL A 1 324 ? -2.035 17.906 15.055 1 77.5 324 VAL A C 1
ATOM 2556 O O . VAL A 1 324 ? -2.748 16.906 15.078 1 77.5 324 VAL A O 1
ATOM 2559 N N . GLU A 1 325 ? -1.219 18.203 16.031 1 69.69 325 GLU A N 1
ATOM 2560 C CA . GLU A 1 325 ? -1.159 17.391 17.25 1 69.69 325 GLU A CA 1
ATOM 2561 C C . GLU A 1 325 ? -2.275 17.766 18.219 1 69.69 325 GLU A C 1
ATOM 2563 O O . GLU A 1 325 ? -2.162 18.75 18.938 1 69.69 325 GLU A O 1
ATOM 2568 N N . ASP A 1 326 ? -3.154 16.922 18.344 1 59.38 326 ASP A N 1
ATOM 2569 C CA . ASP A 1 326 ? -4.289 17.188 19.219 1 59.38 326 ASP A CA 1
ATOM 2570 C C . ASP A 1 326 ? -3.865 17.125 20.688 1 59.38 326 ASP A C 1
ATOM 2572 O O . ASP A 1 326 ? -4.34 17.906 21.516 1 59.38 326 ASP A O 1
ATOM 2576 N N . GLU A 1 327 ? -2.988 16.234 20.969 1 54.81 327 GLU A N 1
ATOM 2577 C CA . GLU A 1 327 ? -2.559 16.062 22.344 1 54.81 327 GLU A CA 1
ATOM 2578 C C . GLU A 1 327 ? -1.933 17.344 22.891 1 54.81 327 GLU A C 1
ATOM 2580 O O . GLU A 1 327 ? -1.958 17.578 24.109 1 54.81 327 GLU A O 1
ATOM 2585 N N . ARG A 1 328 ? -1.536 18.188 22.109 1 54.44 328 ARG A N 1
ATOM 2586 C CA . ARG A 1 328 ? -0.865 19.406 22.547 1 54.44 328 ARG A CA 1
ATOM 2587 C C . ARG A 1 328 ? -1.766 20.625 22.359 1 54.44 328 ARG A C 1
ATOM 2589 O O . ARG A 1 328 ? -1.286 21.766 22.328 1 54.44 328 ARG A O 1
ATOM 2596 N N . GLN A 1 329 ? -3.02 20.297 22.078 1 56.66 329 GLN A N 1
ATOM 2597 C CA . GLN A 1 329 ? -4.031 21.344 21.922 1 56.66 329 GLN A CA 1
ATOM 2598 C C . GLN A 1 329 ? -3.752 22.219 20.703 1 56.66 329 GLN A C 1
ATOM 2600 O O . GLN A 1 329 ? -3.988 23.422 20.719 1 56.66 329 GLN A O 1
ATOM 2605 N N . GLU A 1 330 ? -3.164 21.5 19.75 1 67.25 330 GLU A N 1
ATOM 2606 C CA . GLU A 1 330 ? -2.92 22.219 18.5 1 67.25 330 GLU A CA 1
ATOM 2607 C C . GLU A 1 330 ? -4.18 22.281 17.641 1 67.25 330 GLU A C 1
ATOM 2609 O O . GLU A 1 330 ? -5.086 21.453 17.797 1 67.25 330 GLU A O 1
ATOM 2614 N N . THR A 1 331 ? -4.246 23.344 16.891 1 70.62 331 THR A N 1
ATOM 2615 C CA . THR A 1 331 ? -5.293 23.531 15.883 1 70.62 331 THR A CA 1
ATOM 2616 C C . THR A 1 331 ? -4.684 23.828 14.516 1 70.62 331 THR A C 1
ATOM 2618 O O . THR A 1 331 ? -3.463 23.812 14.359 1 70.62 331 THR A O 1
ATOM 2621 N N . ILE A 1 332 ? -5.523 23.922 13.562 1 73.56 332 ILE A N 1
ATOM 2622 C CA . ILE A 1 332 ? -5.078 24.234 12.203 1 73.56 332 ILE A CA 1
ATOM 2623 C C . ILE A 1 332 ? -4.25 25.516 12.219 1 73.56 332 ILE A C 1
ATOM 2625 O O . ILE A 1 332 ? -3.311 25.672 11.438 1 73.56 332 ILE A O 1
ATOM 2629 N N . LEU A 1 333 ? -4.477 26.359 13.133 1 72.5 333 LEU A N 1
ATOM 2630 C CA . LEU A 1 333 ? -3.76 27.625 13.234 1 72.5 333 LEU A CA 1
ATOM 2631 C C . LEU A 1 333 ? -2.285 27.391 13.547 1 72.5 333 LEU A C 1
ATOM 2633 O O . LEU A 1 333 ? -1.443 28.25 13.25 1 72.5 333 LEU A O 1
ATOM 2637 N N . ASP A 1 334 ? -2.006 26.297 14.031 1 73.31 334 ASP A N 1
ATOM 2638 C CA . ASP A 1 334 ? -0.635 25.969 14.406 1 73.31 334 ASP A CA 1
ATOM 2639 C C . ASP A 1 334 ? 0.11 25.297 13.25 1 73.31 334 ASP A C 1
ATOM 2641 O O . ASP A 1 334 ? 1.337 25.188 13.281 1 73.31 334 ASP A O 1
ATOM 2645 N N . ALA A 1 335 ? -0.681 24.953 12.273 1 81.81 335 ALA A N 1
ATOM 2646 C CA . ALA A 1 335 ? -0.103 24.062 11.281 1 81.81 335 ALA A CA 1
ATOM 2647 C C . ALA A 1 335 ? -0.16 24.672 9.883 1 81.81 335 ALA A C 1
ATOM 2649 O O . ALA A 1 335 ? 0.567 24.25 8.984 1 81.81 335 ALA A O 1
ATOM 2650 N N . ALA A 1 336 ? -0.932 25.719 9.695 1 83.5 336 ALA A N 1
ATOM 2651 C CA . ALA A 1 336 ? -1.084 26.359 8.398 1 83.5 336 ALA A CA 1
ATOM 2652 C C . ALA A 1 336 ? -0.309 27.688 8.359 1 83.5 336 ALA A C 1
ATOM 2654 O O . ALA A 1 336 ? -0.293 28.438 9.336 1 83.5 336 ALA A O 1
ATOM 2655 N N . ASN A 1 337 ? 0.353 27.922 7.168 1 83.88 337 ASN A N 1
ATOM 2656 C CA . ASN A 1 337 ? 1.044 29.188 6.918 1 83.88 337 ASN A CA 1
ATOM 2657 C C . ASN A 1 337 ? 2.027 29.516 8.039 1 83.88 337 ASN A C 1
ATOM 2659 O O . ASN A 1 337 ? 1.987 30.609 8.602 1 83.88 337 ASN A O 1
ATOM 2663 N N . ILE A 1 338 ? 2.836 28.609 8.344 1 81.12 338 ILE A N 1
ATOM 2664 C CA . ILE A 1 338 ? 3.805 28.75 9.43 1 81.12 338 ILE A CA 1
ATOM 2665 C C . ILE A 1 338 ? 5.078 29.406 8.891 1 81.12 338 ILE A C 1
ATOM 2667 O O . ILE A 1 338 ? 5.762 28.828 8.039 1 81.12 338 ILE A O 1
ATOM 2671 N N . PRO A 1 339 ? 5.371 30.562 9.375 1 83.62 339 PRO A N 1
ATOM 2672 C CA . PRO A 1 339 ? 6.672 31.125 9.016 1 83.62 339 PRO A CA 1
ATOM 2673 C C . PRO A 1 339 ? 7.832 30.484 9.781 1 83.62 339 PRO A C 1
ATOM 2675 O O . PRO A 1 339 ? 7.789 30.406 11.008 1 83.62 339 PRO A O 1
ATOM 2678 N N . VAL A 1 340 ? 8.828 30 9.117 1 83.5 340 VAL A N 1
ATOM 2679 C CA . VAL A 1 340 ? 10 29.375 9.711 1 83.5 340 VAL A CA 1
ATOM 2680 C C . VAL A 1 340 ? 11.266 30.094 9.242 1 83.5 340 VAL A C 1
ATOM 2682 O O . VAL A 1 340 ? 11.539 30.156 8.039 1 83.5 340 VAL A O 1
ATOM 2685 N N . PRO A 1 341 ? 12.031 30.641 10.172 1 83.31 341 PRO A N 1
ATOM 2686 C CA . PRO A 1 341 ? 13.289 31.266 9.758 1 83.31 341 PRO A CA 1
ATOM 2687 C C . PRO A 1 341 ? 14.172 30.344 8.922 1 83.31 341 PRO A C 1
ATOM 2689 O O . PRO A 1 341 ? 14.195 29.125 9.164 1 83.31 341 PRO A O 1
ATOM 2692 N N . TYR A 1 342 ? 14.961 30.953 7.957 1 89.69 342 TYR A N 1
ATOM 2693 C CA . TYR A 1 342 ? 15.734 30.188 6.988 1 89.69 342 TYR A CA 1
ATOM 2694 C C . TYR A 1 342 ? 16.641 29.188 7.688 1 89.69 342 TYR A C 1
ATOM 2696 O O . TYR A 1 342 ? 16.734 28.031 7.27 1 89.69 342 TYR A O 1
ATOM 2704 N N . ASP A 1 343 ? 17.328 29.609 8.711 1 85.81 343 ASP A N 1
ATOM 2705 C CA . ASP A 1 343 ? 18.297 28.766 9.391 1 85.81 343 ASP A CA 1
ATOM 2706 C C . ASP A 1 343 ? 17.609 27.594 10.094 1 85.81 343 ASP A C 1
ATOM 2708 O O . ASP A 1 343 ? 18.094 26.469 10.047 1 85.81 343 ASP A O 1
ATOM 2712 N N . ILE A 1 344 ? 16.484 27.891 10.742 1 83.06 344 ILE A N 1
ATOM 2713 C CA . ILE A 1 344 ? 15.727 26.844 11.414 1 83.06 344 ILE A CA 1
ATOM 2714 C C . ILE A 1 344 ? 15.156 25.875 10.383 1 83.06 344 ILE A C 1
ATOM 2716 O O . ILE A 1 344 ? 15.211 24.656 10.57 1 83.06 344 ILE A O 1
ATOM 2720 N N . PHE A 1 345 ? 14.68 26.406 9.328 1 90.81 345 PHE A N 1
ATOM 2721 C CA . PHE A 1 345 ? 14.117 25.609 8.242 1 90.81 345 PHE A CA 1
ATOM 2722 C C . PHE A 1 345 ? 15.156 24.641 7.703 1 90.81 345 PHE A C 1
ATOM 2724 O O . PHE A 1 345 ? 14.883 23.438 7.574 1 90.81 345 PHE A O 1
ATOM 2731 N N . MET A 1 346 ? 16.297 25.109 7.422 1 92.69 346 MET A N 1
ATOM 2732 C CA . MET A 1 346 ? 17.344 24.266 6.848 1 92.69 346 MET A CA 1
ATOM 2733 C C . MET A 1 346 ? 17.859 23.266 7.867 1 92.69 346 MET A C 1
ATOM 2735 O O . MET A 1 346 ? 18.25 22.156 7.504 1 92.69 346 MET A O 1
ATOM 2739 N N . ASN A 1 347 ? 17.797 23.641 9.109 1 87.06 347 ASN A N 1
ATOM 2740 C CA . ASN A 1 347 ? 18.219 22.719 10.156 1 87.06 347 ASN A CA 1
ATOM 2741 C C . ASN A 1 347 ? 17.25 21.531 10.289 1 87.06 347 ASN A C 1
ATOM 2743 O O . ASN A 1 347 ? 17.672 20.406 10.562 1 87.06 347 ASN A O 1
ATOM 2747 N N . MET A 1 348 ? 16.016 21.828 10.07 1 87.25 348 MET A N 1
ATOM 2748 C CA . MET A 1 348 ? 15.016 20.766 10.227 1 87.25 348 MET A CA 1
ATOM 2749 C C . MET A 1 348 ? 14.891 19.953 8.945 1 87.25 348 MET A C 1
ATOM 2751 O O . MET A 1 348 ? 14.43 18.797 8.977 1 87.25 348 MET A O 1
ATOM 2755 N N . ALA A 1 349 ? 15.312 20.531 7.828 1 93.06 349 ALA A N 1
ATOM 2756 C CA . ALA A 1 349 ? 15.094 19.922 6.516 1 93.06 349 ALA A CA 1
ATOM 2757 C C . ALA A 1 349 ? 16.141 18.859 6.227 1 93.06 349 ALA A C 1
ATOM 2759 O O . ALA A 1 349 ? 16.859 18.922 5.219 1 93.06 349 ALA A O 1
ATOM 2760 N N . GLN A 1 350 ? 16.219 17.938 7.062 1 89 350 GLN A N 1
ATOM 2761 C CA . GLN A 1 350 ? 17.078 16.766 6.934 1 89 350 GLN A CA 1
ATOM 2762 C C . GLN A 1 350 ? 16.578 15.625 7.809 1 89 350 GLN A C 1
ATOM 2764 O O . GLN A 1 350 ? 15.898 15.852 8.812 1 89 350 GLN A O 1
ATOM 2769 N N . PHE A 1 351 ? 16.922 14.406 7.367 1 89.25 351 PHE A N 1
ATOM 2770 C CA . PHE A 1 351 ? 16.422 13.258 8.117 1 89.25 351 PHE A CA 1
ATOM 2771 C C . PHE A 1 351 ? 17.5 12.188 8.242 1 89.25 351 PHE A C 1
ATOM 2773 O O . PHE A 1 351 ? 18.234 11.922 7.285 1 89.25 351 PHE A O 1
ATOM 2780 N N . GLY A 1 352 ? 17.469 11.547 9.414 1 81.62 352 GLY A N 1
ATOM 2781 C CA . GLY A 1 352 ? 18.328 10.398 9.656 1 81.62 352 GLY A CA 1
ATOM 2782 C C . GLY A 1 352 ? 19.75 10.789 10.031 1 81.62 352 GLY A C 1
ATOM 2783 O O . GLY A 1 352 ? 20.094 11.969 10.031 1 81.62 352 GLY A O 1
ATOM 2784 N N . ARG A 1 353 ? 20.562 9.789 10.359 1 79.5 353 ARG A N 1
ATOM 2785 C CA . ARG A 1 353 ? 21.938 9.977 10.789 1 79.5 353 ARG A CA 1
ATOM 2786 C C . ARG A 1 353 ? 22.797 10.5 9.648 1 79.5 353 ARG A C 1
ATOM 2788 O O . ARG A 1 353 ? 23.766 11.234 9.875 1 79.5 353 ARG A O 1
ATOM 2795 N N . ASP A 1 354 ? 22.328 10.227 8.453 1 81.56 354 ASP A N 1
ATOM 2796 C CA . ASP A 1 354 ? 23.125 10.625 7.289 1 81.56 354 ASP A CA 1
ATOM 2797 C C . ASP A 1 354 ? 22.703 12 6.785 1 81.56 354 ASP A C 1
ATOM 2799 O O . ASP A 1 354 ? 23.297 12.523 5.84 1 81.56 354 ASP A O 1
ATOM 2803 N N . GLY A 1 355 ? 21.75 12.562 7.406 1 88.62 355 GLY A N 1
ATOM 2804 C CA . GLY A 1 355 ? 21.312 13.891 7.02 1 88.62 355 GLY A CA 1
ATOM 2805 C C . GLY A 1 355 ? 20.688 13.938 5.633 1 88.62 355 GLY A C 1
AT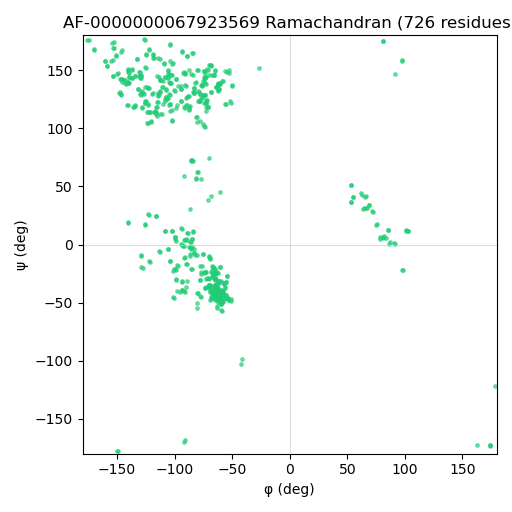OM 2806 O O . GLY A 1 355 ? 21.047 14.789 4.816 1 88.62 355 GLY A O 1
ATOM 2807 N N . LEU A 1 356 ? 19.891 13.008 5.266 1 93.06 356 LEU A N 1
ATOM 2808 C CA . LEU A 1 356 ? 19.219 12.953 3.971 1 93.06 356 LEU A CA 1
ATOM 2809 C C . LEU A 1 356 ? 18.406 14.219 3.734 1 93.06 356 LEU A C 1
ATOM 2811 O O . LEU A 1 356 ? 17.578 14.594 4.566 1 93.06 356 LEU A O 1
ATOM 2815 N N . ARG A 1 357 ? 18.719 14.945 2.658 1 96.62 357 ARG A N 1
ATOM 2816 C CA . ARG A 1 357 ? 17.891 16.062 2.199 1 96.62 357 ARG A CA 1
ATOM 2817 C C . ARG A 1 357 ? 17.109 15.688 0.939 1 96.62 357 ARG A C 1
ATOM 2819 O O . ARG A 1 357 ? 17.703 15.195 -0.029 1 96.62 357 ARG A O 1
ATOM 2826 N N . ALA A 1 358 ? 15.844 15.859 0.985 1 97.75 358 ALA A N 1
ATOM 2827 C CA . ALA A 1 358 ? 14.984 15.586 -0.167 1 97.75 358 ALA A CA 1
ATOM 2828 C C . ALA A 1 358 ? 13.883 16.641 -0.291 1 97.75 358 ALA A C 1
ATOM 2830 O O . ALA A 1 358 ? 13.32 17.078 0.715 1 97.75 358 ALA A O 1
ATOM 2831 N N . ALA A 1 359 ? 13.609 17.047 -1.483 1 98.69 359 ALA A N 1
ATOM 2832 C CA . ALA A 1 359 ? 12.547 18.016 -1.789 1 98.69 359 ALA A CA 1
ATOM 2833 C C . ALA A 1 359 ? 11.977 17.766 -3.18 1 98.69 359 ALA A C 1
ATOM 2835 O O . ALA A 1 359 ? 12.664 17.266 -4.07 1 98.69 359 ALA A O 1
ATOM 2836 N N . ILE A 1 360 ? 10.734 18.016 -3.342 1 98.88 360 ILE A N 1
ATOM 2837 C CA . ILE A 1 360 ? 10.039 17.922 -4.621 1 98.88 360 ILE A CA 1
ATOM 2838 C C . ILE A 1 360 ? 9.422 19.266 -4.977 1 98.88 360 ILE A C 1
ATOM 2840 O O . ILE A 1 360 ? 8.531 19.75 -4.281 1 98.88 360 ILE A O 1
ATOM 2844 N N . THR A 1 361 ? 9.891 19.891 -6.012 1 98.75 361 THR A N 1
ATOM 2845 C CA . THR A 1 361 ? 9.273 21.125 -6.523 1 98.75 361 THR A CA 1
ATOM 2846 C C . THR A 1 361 ? 8.094 20.781 -7.438 1 98.75 361 THR A C 1
ATOM 2848 O O . THR A 1 361 ? 8.211 19.938 -8.32 1 98.75 361 THR A O 1
ATOM 2851 N N . LEU A 1 362 ? 6.98 21.422 -7.211 1 98.62 362 LEU A N 1
ATOM 2852 C CA . LEU A 1 362 ? 5.754 21.188 -7.969 1 98.62 362 LEU A CA 1
ATOM 2853 C C . LEU A 1 362 ? 5.258 22.469 -8.609 1 98.62 362 LEU A C 1
ATOM 2855 O O . LEU A 1 362 ? 5.281 23.531 -7.977 1 98.62 362 LEU A O 1
ATOM 2859 N N . GLY A 1 363 ? 4.883 22.406 -9.836 1 97.81 363 GLY A N 1
ATOM 2860 C CA . GLY A 1 363 ? 4.34 23.547 -10.57 1 97.81 363 GLY A CA 1
ATOM 2861 C C . GLY A 1 363 ? 3.346 23.141 -11.641 1 97.81 363 GLY A C 1
ATOM 2862 O O . GLY A 1 363 ? 2.955 21.969 -11.727 1 97.81 363 GLY A O 1
ATOM 2863 N N . LYS A 1 364 ? 2.855 24.172 -12.367 1 94.25 364 LYS A N 1
ATOM 2864 C CA . LYS A 1 364 ? 1.949 23.938 -13.484 1 94.25 364 LYS A CA 1
ATOM 2865 C C . LYS A 1 364 ? 2.676 23.25 -14.641 1 94.25 364 LYS A C 1
ATOM 2867 O O . LYS A 1 364 ? 3.824 23.594 -14.945 1 94.25 364 LYS A O 1
ATOM 2872 N N . ARG A 1 365 ? 2.033 22.156 -15.156 1 87.88 365 ARG A N 1
ATOM 2873 C CA . ARG A 1 365 ? 2.615 21.484 -16.312 1 87.88 365 ARG A CA 1
ATOM 2874 C C . ARG A 1 365 ? 2.295 22.219 -17.609 1 87.88 365 ARG A C 1
ATOM 2876 O O . ARG A 1 365 ? 1.211 22.781 -17.75 1 87.88 365 ARG A O 1
ATOM 2883 N N . MET B 1 1 ? 10.805 -63.719 -13.508 1 58.56 1 MET B N 1
ATOM 2884 C CA . MET B 1 1 ? 9.422 -63.344 -13.266 1 58.56 1 MET B CA 1
ATOM 2885 C C . MET B 1 1 ? 9.273 -61.812 -13.312 1 58.56 1 MET B C 1
ATOM 2887 O O . MET B 1 1 ? 10.219 -61.094 -13 1 58.56 1 MET B O 1
ATOM 2891 N N . PRO B 1 2 ? 8.156 -61.375 -13.906 1 77.5 2 PRO B N 1
ATOM 2892 C CA . PRO B 1 2 ? 7.988 -59.938 -14.008 1 77.5 2 PRO B CA 1
ATOM 2893 C C . PRO B 1 2 ? 7.914 -59.25 -12.641 1 77.5 2 PRO B C 1
ATOM 2895 O O . PRO B 1 2 ? 7.457 -59.875 -11.672 1 77.5 2 PRO B O 1
ATOM 2898 N N . ALA B 1 3 ? 8.672 -58.156 -12.43 1 89.62 3 ALA B N 1
ATOM 2899 C CA . ALA B 1 3 ? 8.641 -57.406 -11.18 1 89.62 3 ALA B CA 1
ATOM 2900 C C . ALA B 1 3 ? 7.203 -57.062 -10.773 1 89.62 3 ALA B C 1
ATOM 2902 O O . ALA B 1 3 ? 6.324 -56.938 -11.633 1 89.62 3 ALA B O 1
ATOM 2903 N N . GLU B 1 4 ? 6.879 -57.219 -9.547 1 94.38 4 GLU B N 1
ATOM 2904 C CA . GLU B 1 4 ? 5.574 -56.844 -9 1 94.38 4 GLU B CA 1
ATOM 2905 C C . GLU B 1 4 ? 5.602 -55.438 -8.391 1 94.38 4 GLU B C 1
ATOM 2907 O O . GLU B 1 4 ? 6.566 -55.062 -7.723 1 94.38 4 GLU B O 1
ATOM 2912 N N . ILE B 1 5 ? 4.527 -54.656 -8.703 1 97.06 5 ILE B N 1
ATOM 2913 C CA . ILE B 1 5 ? 4.438 -53.312 -8.172 1 97.06 5 ILE B CA 1
ATOM 2914 C C . ILE B 1 5 ? 3.621 -53.312 -6.883 1 97.06 5 ILE B C 1
ATOM 2916 O O . ILE B 1 5 ? 2.578 -53.969 -6.801 1 97.06 5 ILE B O 1
ATOM 2920 N N . ARG B 1 6 ? 4.082 -52.656 -5.855 1 96.81 6 ARG B N 1
ATOM 2921 C CA . ARG B 1 6 ? 3.357 -52.469 -4.602 1 96.81 6 ARG B CA 1
ATOM 2922 C C . ARG B 1 6 ? 3.682 -51.125 -3.984 1 96.81 6 ARG B C 1
ATOM 2924 O O . ARG B 1 6 ? 4.641 -50.438 -4.391 1 96.81 6 ARG B O 1
ATOM 2931 N N . LYS B 1 7 ? 2.912 -50.688 -3.029 1 96.94 7 LYS B N 1
ATOM 2932 C CA . LYS B 1 7 ? 3.236 -49.5 -2.262 1 96.94 7 LYS B CA 1
ATOM 2933 C C . LYS B 1 7 ? 4.465 -49.719 -1.386 1 96.94 7 LYS B C 1
ATOM 2935 O O . LYS B 1 7 ? 4.672 -50.812 -0.867 1 96.94 7 LYS B O 1
ATOM 2940 N N . ALA B 1 8 ? 5.191 -48.719 -1.229 1 97.44 8 ALA B N 1
ATOM 2941 C CA . ALA B 1 8 ? 6.383 -48.812 -0.385 1 97.44 8 ALA B CA 1
ATOM 2942 C C . ALA B 1 8 ? 6.004 -48.906 1.09 1 97.44 8 ALA B C 1
ATOM 2944 O O . ALA B 1 8 ? 4.938 -48.438 1.496 1 97.44 8 ALA B O 1
ATOM 2945 N N . ARG B 1 9 ? 6.836 -49.562 1.864 1 96.31 9 ARG B N 1
ATOM 2946 C CA . ARG B 1 9 ? 6.738 -49.656 3.316 1 96.31 9 ARG B CA 1
ATOM 2947 C C . ARG B 1 9 ? 7.965 -49.062 3.99 1 96.31 9 ARG B C 1
ATOM 2949 O O . ARG B 1 9 ? 9 -48.875 3.348 1 96.31 9 ARG B O 1
ATOM 2956 N N . ALA B 1 10 ? 7.809 -48.812 5.242 1 95.19 10 ALA B N 1
ATOM 2957 C CA . ALA B 1 10 ? 8.898 -48.219 5.996 1 95.19 10 ALA B CA 1
ATOM 2958 C C . ALA B 1 10 ? 10.164 -49.062 5.918 1 95.19 10 ALA B C 1
ATOM 2960 O O . ALA B 1 10 ? 11.281 -48.531 5.902 1 95.19 10 ALA B O 1
ATOM 2961 N N . SER B 1 11 ? 9.961 -50.312 5.848 1 95.5 11 SER B N 1
ATOM 2962 C CA . SER B 1 11 ? 11.094 -51.25 5.836 1 95.5 11 SER B CA 1
ATOM 2963 C C . SER B 1 11 ? 11.859 -51.156 4.523 1 95.5 11 SER B C 1
ATOM 2965 O O . SER B 1 11 ? 12.969 -51.688 4.41 1 95.5 11 SER B O 1
ATOM 2967 N N . ASP B 1 12 ? 11.297 -50.469 3.564 1 96.62 12 ASP B N 1
ATOM 2968 C CA . ASP B 1 12 ? 11.93 -50.375 2.252 1 96.62 12 ASP B CA 1
ATOM 2969 C C . ASP B 1 12 ? 12.938 -49.219 2.195 1 96.62 12 ASP B C 1
ATOM 2971 O O . ASP B 1 12 ? 13.688 -49.094 1.229 1 96.62 12 ASP B O 1
ATOM 2975 N N . VAL B 1 13 ? 13.039 -48.375 3.162 1 97.06 13 VAL B N 1
ATOM 2976 C CA . VAL B 1 13 ? 13.734 -47.094 3.102 1 97.06 13 VAL B CA 1
ATOM 2977 C C . VAL B 1 13 ? 15.219 -47.312 2.812 1 97.06 13 VAL B C 1
ATOM 2979 O O . VAL B 1 13 ? 15.82 -46.594 2.023 1 97.06 13 VAL B O 1
ATOM 2982 N N . ASP B 1 14 ? 15.781 -48.312 3.402 1 96 14 ASP B N 1
ATOM 2983 C CA . ASP B 1 14 ? 17.203 -48.594 3.184 1 96 14 ASP B CA 1
ATOM 2984 C C . ASP B 1 14 ? 17.469 -48.969 1.725 1 96 14 ASP B C 1
ATOM 2986 O O . ASP B 1 14 ? 18.438 -48.469 1.128 1 96 14 ASP B O 1
ATOM 2990 N N . ASP B 1 15 ? 16.672 -49.812 1.204 1 95.94 15 ASP B N 1
ATOM 2991 C CA . ASP B 1 15 ? 16.812 -50.219 -0.192 1 95.94 15 ASP B CA 1
ATOM 2992 C C . ASP B 1 15 ? 16.609 -49.031 -1.128 1 95.94 15 ASP B C 1
ATOM 2994 O O . ASP B 1 15 ? 17.312 -48.875 -2.123 1 95.94 15 ASP B O 1
ATOM 2998 N N . LEU B 1 16 ? 15.648 -48.25 -0.817 1 96.69 16 LEU B N 1
ATOM 2999 C CA . LEU B 1 16 ? 15.352 -47.062 -1.624 1 96.69 16 LEU B CA 1
ATOM 3000 C C . LEU B 1 16 ? 16.531 -46.094 -1.625 1 96.69 16 LEU B C 1
ATOM 3002 O O . LEU B 1 16 ? 16.906 -45.594 -2.678 1 96.69 16 LEU B O 1
ATOM 3006 N N . ALA B 1 17 ? 17.062 -45.906 -0.466 1 96 17 ALA B N 1
ATOM 3007 C CA . ALA B 1 17 ? 18.203 -45 -0.337 1 96 17 ALA B CA 1
ATOM 3008 C C . ALA B 1 17 ? 19.391 -45.531 -1.139 1 96 17 ALA B C 1
ATOM 3010 O O . ALA B 1 17 ? 20.141 -44.75 -1.738 1 96 17 ALA B O 1
ATOM 3011 N N . ALA B 1 18 ? 19.562 -46.812 -1.097 1 95 18 ALA B N 1
ATOM 3012 C CA . ALA B 1 18 ? 20.656 -47.438 -1.842 1 95 18 ALA B CA 1
ATOM 3013 C C . ALA B 1 18 ? 20.484 -47.219 -3.344 1 95 18 ALA B C 1
ATOM 3015 O O . ALA B 1 18 ? 21.438 -46.906 -4.047 1 95 18 ALA B O 1
ATOM 3016 N N . ILE B 1 19 ? 19.297 -47.375 -3.797 1 95.56 19 ILE B N 1
ATOM 3017 C CA . ILE B 1 19 ? 19 -47.125 -5.207 1 95.56 19 ILE B CA 1
ATOM 3018 C C . ILE B 1 19 ? 19.266 -45.656 -5.559 1 95.56 19 ILE B C 1
ATOM 3020 O O . ILE B 1 19 ? 19.906 -45.375 -6.57 1 95.56 19 ILE B O 1
ATOM 3024 N N . GLU B 1 20 ? 18.703 -44.812 -4.715 1 95 20 GLU B N 1
ATOM 3025 C CA . GLU B 1 20 ? 18.875 -43.375 -4.902 1 95 20 GLU B CA 1
ATOM 3026 C C . GLU B 1 20 ? 20.344 -43 -5.059 1 95 20 GLU B C 1
ATOM 3028 O O . GLU B 1 20 ? 20.703 -42.281 -5.98 1 95 20 GLU B O 1
ATOM 3033 N N . LYS B 1 21 ? 21.188 -43.5 -4.23 1 93.75 21 LYS B N 1
ATOM 3034 C CA . LYS B 1 21 ? 22.625 -43.219 -4.246 1 93.75 21 LYS B CA 1
ATOM 3035 C C . LYS B 1 21 ? 23.281 -43.781 -5.508 1 93.75 21 LYS B C 1
ATOM 3037 O O . LYS B 1 21 ? 24.188 -43.156 -6.059 1 93.75 21 LYS B O 1
ATOM 3042 N N . ALA B 1 22 ? 22.828 -44.875 -5.945 1 94.19 22 ALA B N 1
ATOM 3043 C CA . ALA B 1 22 ? 23.438 -45.531 -7.086 1 94.19 22 ALA B CA 1
ATOM 3044 C C . ALA B 1 22 ? 23.031 -44.875 -8.398 1 94.19 22 ALA B C 1
ATOM 3046 O O . ALA B 1 22 ? 23.797 -44.906 -9.367 1 94.19 22 ALA B O 1
ATOM 3047 N N . VAL B 1 23 ? 21.906 -44.344 -8.438 1 92.44 23 VAL B N 1
ATOM 3048 C CA . VAL B 1 23 ? 21.312 -43.938 -9.711 1 92.44 23 VAL B CA 1
ATOM 3049 C C . VAL B 1 23 ? 21.562 -42.438 -9.922 1 92.44 23 VAL B C 1
ATOM 3051 O O . VAL B 1 23 ? 21.828 -42 -11.039 1 92.44 23 VAL B O 1
ATOM 3054 N N . PHE B 1 24 ? 21.453 -41.656 -8.875 1 91.88 24 PHE B N 1
ATOM 3055 C CA . PHE B 1 24 ? 21.516 -40.219 -9.023 1 91.88 24 PHE B CA 1
ATOM 3056 C C . PHE B 1 24 ? 22.828 -39.656 -8.469 1 91.88 24 PHE B C 1
ATOM 3058 O O . PHE B 1 24 ? 23.125 -39.844 -7.289 1 91.88 24 PHE B O 1
ATOM 3065 N N . PRO B 1 25 ? 23.516 -38.969 -9.336 1 86.88 25 PRO B N 1
ATOM 3066 C CA . PRO B 1 25 ? 24.766 -38.375 -8.852 1 86.88 25 PRO B CA 1
ATOM 3067 C C . PRO B 1 25 ? 24.531 -37.156 -7.941 1 86.88 25 PRO B C 1
ATOM 3069 O O . PRO B 1 25 ? 25.406 -36.812 -7.141 1 86.88 25 PRO B O 1
ATOM 3072 N N . GLY B 1 26 ? 23.406 -36.531 -8.078 1 86.75 26 GLY B N 1
ATOM 3073 C CA . GLY B 1 26 ? 23 -35.375 -7.285 1 86.75 26 GLY B CA 1
ATOM 3074 C C . GLY B 1 26 ? 21.5 -35.219 -7.176 1 86.75 26 GLY B C 1
ATOM 3075 O O . GLY B 1 26 ? 20.75 -36.031 -7.711 1 86.75 26 GLY B O 1
ATOM 3076 N N . ASP B 1 27 ? 21.016 -34.219 -6.316 1 86.81 27 ASP B N 1
ATOM 3077 C CA . ASP B 1 27 ? 19.594 -33.938 -6.129 1 86.81 27 ASP B CA 1
ATOM 3078 C C . ASP B 1 27 ? 18.891 -35.156 -5.531 1 86.81 27 ASP B C 1
ATOM 3080 O O . ASP B 1 27 ? 17.812 -35.562 -5.992 1 86.81 27 ASP B O 1
ATOM 3084 N N . ARG B 1 28 ? 19.516 -35.75 -4.59 1 90.06 28 ARG B N 1
ATOM 3085 C CA . ARG B 1 28 ? 19.031 -37 -4.047 1 90.06 28 ARG B CA 1
ATOM 3086 C C . ARG B 1 28 ? 17.969 -36.75 -2.979 1 90.06 28 ARG B C 1
ATOM 3088 O O . ARG B 1 28 ? 18.062 -35.812 -2.207 1 90.06 28 ARG B O 1
ATOM 3095 N N . LEU B 1 29 ? 17.078 -37.656 -2.98 1 91.44 29 LEU B N 1
ATOM 3096 C CA . LEU B 1 29 ? 16.125 -37.688 -1.886 1 91.44 29 LEU B CA 1
ATOM 3097 C C . LEU B 1 29 ? 16.766 -38.25 -0.613 1 91.44 29 LEU B C 1
ATOM 3099 O O . LEU B 1 29 ? 17.578 -39.188 -0.667 1 91.44 29 LEU B O 1
ATOM 3103 N N . SER B 1 30 ? 16.438 -37.688 0.474 1 92.06 30 SER B N 1
ATOM 3104 C CA . SER B 1 30 ? 16.938 -38.156 1.76 1 92.06 30 SER B CA 1
ATOM 3105 C C . SER B 1 30 ? 16.094 -39.312 2.299 1 92.06 30 SER B C 1
ATOM 3107 O O . SER B 1 30 ? 14.977 -39.531 1.838 1 92.06 30 SER B O 1
ATOM 3109 N N . ARG B 1 31 ? 16.656 -39.969 3.271 1 93.25 31 ARG B N 1
ATOM 3110 C CA . ARG B 1 31 ? 15.898 -41 3.963 1 93.25 31 ARG B CA 1
ATOM 3111 C C . ARG B 1 31 ? 14.641 -40.406 4.605 1 93.25 31 ARG B C 1
ATOM 3113 O O . ARG B 1 31 ? 13.578 -41.062 4.578 1 93.25 31 ARG B O 1
ATOM 3120 N N . ARG B 1 32 ? 14.852 -39.281 5.156 1 92.12 32 ARG B N 1
ATOM 3121 C CA . ARG B 1 32 ? 13.719 -38.594 5.777 1 92.12 32 ARG B CA 1
ATOM 3122 C C . ARG B 1 32 ? 12.617 -38.344 4.754 1 92.12 32 ARG B C 1
ATOM 3124 O O . ARG B 1 32 ? 11.438 -38.531 5.039 1 92.12 32 ARG B O 1
ATOM 3131 N N . SER B 1 33 ? 13.047 -37.938 3.582 1 92.94 33 SER B N 1
ATOM 3132 C CA . SER B 1 33 ? 12.086 -37.656 2.525 1 92.94 33 SER B CA 1
ATOM 3133 C C . SER B 1 33 ? 11.328 -38.906 2.119 1 92.94 33 SER B C 1
ATOM 3135 O O . SER B 1 33 ? 10.117 -38.875 1.921 1 92.94 33 SER B O 1
ATOM 3137 N N . PHE B 1 34 ? 12.047 -40 2.02 1 94.5 34 PHE B N 1
ATOM 3138 C CA . PHE B 1 34 ? 11.406 -41.25 1.672 1 94.5 34 PHE B CA 1
ATOM 3139 C C . PHE B 1 34 ? 10.352 -41.625 2.705 1 94.5 34 PHE B C 1
ATOM 3141 O O . PHE B 1 34 ? 9.234 -42 2.35 1 94.5 34 PHE B O 1
ATOM 3148 N N . ARG B 1 35 ? 10.695 -41.469 3.93 1 94.25 35 ARG B N 1
ATOM 3149 C CA . ARG B 1 35 ? 9.742 -41.781 4.996 1 94.25 35 ARG B CA 1
ATOM 3150 C C . ARG B 1 35 ? 8.508 -40.875 4.902 1 94.25 35 ARG B C 1
ATOM 3152 O O . ARG B 1 35 ? 7.379 -41.375 5.051 1 94.25 35 ARG B O 1
ATOM 3159 N N . GLN B 1 36 ? 8.742 -39.688 4.609 1 92.81 36 GLN B N 1
ATOM 3160 C CA . GLN B 1 36 ? 7.641 -38.75 4.492 1 92.81 36 GLN B CA 1
ATOM 3161 C C . GLN B 1 36 ? 6.719 -39.094 3.332 1 92.81 36 GLN B C 1
ATOM 3163 O O . GLN B 1 36 ? 5.492 -39.062 3.467 1 92.81 36 GLN B O 1
ATOM 3168 N N . PHE B 1 37 ? 7.324 -39.438 2.201 1 93.5 37 PHE B N 1
ATOM 3169 C CA . PHE B 1 37 ? 6.539 -39.781 1.019 1 93.5 37 PHE B CA 1
ATOM 3170 C C . PHE B 1 37 ? 5.723 -41.031 1.248 1 93.5 37 PHE B C 1
ATOM 3172 O O . PHE B 1 37 ? 4.625 -41.188 0.705 1 93.5 37 PHE B O 1
ATOM 3179 N N . ILE B 1 38 ? 6.242 -41.906 2.076 1 94.75 38 ILE B N 1
ATOM 3180 C CA . ILE B 1 38 ? 5.562 -43.188 2.355 1 94.75 38 ILE B CA 1
ATOM 3181 C C . ILE B 1 38 ? 4.332 -42.906 3.223 1 94.75 38 ILE B C 1
ATOM 3183 O O . ILE B 1 38 ? 3.293 -43.562 3.043 1 94.75 38 ILE B O 1
ATOM 3187 N N . GLU B 1 39 ? 4.398 -41.906 4.004 1 91.94 39 GLU B N 1
ATOM 3188 C CA . GLU B 1 39 ? 3.357 -41.688 5 1 91.94 39 GLU B CA 1
ATOM 3189 C C . GLU B 1 39 ? 2.363 -40.625 4.531 1 91.94 39 GLU B C 1
ATOM 3191 O O . GLU B 1 39 ? 1.205 -40.625 4.953 1 91.94 39 GLU B O 1
ATOM 3196 N N . ARG B 1 40 ? 2.766 -39.844 3.643 1 88.44 40 ARG B N 1
ATOM 3197 C CA . ARG B 1 40 ? 1.998 -38.656 3.258 1 88.44 40 ARG B CA 1
ATOM 3198 C C . ARG B 1 40 ? 0.802 -39.031 2.393 1 88.44 40 ARG B C 1
ATOM 3200 O O . ARG B 1 40 ? 0.943 -39.812 1.432 1 88.44 40 ARG B O 1
ATOM 3207 N N . GLU B 1 41 ? -0.344 -38.438 2.666 1 86.12 41 GLU B N 1
ATOM 3208 C CA . GLU B 1 41 ? -1.56 -38.719 1.906 1 86.12 41 GLU B CA 1
ATOM 3209 C C . GLU B 1 41 ? -1.493 -38.094 0.514 1 86.12 41 GLU B C 1
ATOM 3211 O O . GLU B 1 41 ? -2.135 -38.562 -0.42 1 86.12 41 GLU B O 1
ATOM 3216 N N . THR B 1 42 ? -0.739 -37.125 0.351 1 86.94 42 THR B N 1
ATOM 3217 C CA . THR B 1 42 ? -0.664 -36.406 -0.915 1 86.94 42 THR B CA 1
ATOM 3218 C C . THR B 1 42 ? 0.458 -36.938 -1.787 1 86.94 42 THR B C 1
ATOM 3220 O O . THR B 1 42 ? 0.924 -36.281 -2.711 1 86.94 42 THR B O 1
ATOM 3223 N N . ALA B 1 43 ? 0.943 -38.125 -1.371 1 93.25 43 ALA B N 1
ATOM 3224 C CA . ALA B 1 43 ? 1.977 -38.812 -2.156 1 93.25 43 ALA B CA 1
ATOM 3225 C C . ALA B 1 43 ? 1.74 -40.312 -2.203 1 93.25 43 ALA B C 1
ATOM 3227 O O . ALA B 1 43 ? 1.069 -40.875 -1.331 1 93.25 43 ALA B O 1
ATOM 3228 N N . GLU B 1 44 ? 2.152 -40.906 -3.225 1 95.38 44 GLU B N 1
ATOM 3229 C CA . GLU B 1 44 ? 2.197 -42.344 -3.32 1 95.38 44 GLU B CA 1
ATOM 3230 C C . GLU B 1 44 ? 3.574 -42.844 -3.768 1 95.38 44 GLU B C 1
ATOM 3232 O O . GLU B 1 44 ? 4.059 -42.438 -4.828 1 95.38 44 GLU B O 1
ATOM 3237 N N . MET B 1 45 ? 4.176 -43.594 -2.887 1 96.81 45 MET B N 1
ATOM 3238 C CA . MET B 1 45 ? 5.461 -44.219 -3.211 1 96.81 45 MET B CA 1
ATOM 3239 C C . MET B 1 45 ? 5.277 -45.656 -3.658 1 96.81 45 MET B C 1
ATOM 3241 O O . MET B 1 45 ? 4.781 -46.5 -2.896 1 96.81 45 MET B O 1
ATOM 3245 N N . LEU B 1 46 ? 5.691 -45.938 -4.863 1 97.75 46 LEU B N 1
ATOM 3246 C CA . LEU B 1 46 ? 5.574 -47.281 -5.449 1 97.75 46 LEU B CA 1
ATOM 3247 C C . LEU B 1 46 ? 6.941 -47.938 -5.539 1 97.75 46 LEU B C 1
ATOM 3249 O O . LEU B 1 46 ? 7.953 -47.281 -5.766 1 97.75 46 LEU B O 1
ATOM 3253 N N . VAL B 1 47 ? 6.949 -49.281 -5.32 1 97.75 47 VAL B N 1
ATOM 3254 C CA . VAL B 1 47 ? 8.18 -50.062 -5.422 1 97.75 47 VAL B CA 1
ATOM 3255 C C . VAL B 1 47 ? 7.977 -51.219 -6.387 1 97.75 47 VAL B C 1
ATOM 3257 O O . VAL B 1 47 ? 6.91 -51.844 -6.402 1 97.75 47 VAL B O 1
ATOM 3260 N N . ALA B 1 48 ? 8.93 -51.438 -7.246 1 97.19 48 ALA B N 1
ATOM 3261 C CA . ALA B 1 48 ? 9 -52.688 -8.031 1 97.19 48 ALA B CA 1
ATOM 3262 C C . ALA B 1 48 ? 9.836 -53.75 -7.324 1 97.19 48 ALA B C 1
ATOM 3264 O O . ALA B 1 48 ? 11.023 -53.531 -7.047 1 97.19 48 ALA B O 1
ATOM 3265 N N . GLU B 1 49 ? 9.195 -54.812 -7.008 1 95.69 49 GLU B N 1
ATOM 3266 C CA . GLU B 1 49 ? 9.891 -55.906 -6.344 1 95.69 49 GLU B CA 1
ATOM 3267 C C . GLU B 1 49 ? 10.156 -57.062 -7.309 1 95.69 49 GLU B C 1
ATOM 3269 O O . GLU B 1 49 ? 9.242 -57.531 -7.988 1 95.69 49 GLU B O 1
ATOM 3274 N N . ASN B 1 50 ? 11.391 -57.375 -7.48 1 92.62 50 ASN B N 1
ATOM 3275 C CA . ASN B 1 50 ? 11.812 -58.531 -8.305 1 92.62 50 ASN B CA 1
ATOM 3276 C C . ASN B 1 50 ? 12.531 -59.594 -7.477 1 92.62 50 ASN B C 1
ATOM 3278 O O . ASN B 1 50 ? 13.641 -59.344 -6.984 1 92.62 50 ASN B O 1
ATOM 3282 N N . GLU B 1 51 ? 11.945 -60.75 -7.348 1 88.88 51 GLU B N 1
ATOM 3283 C CA . GLU B 1 51 ? 12.508 -61.875 -6.605 1 88.88 51 GLU B CA 1
ATOM 3284 C C . GLU B 1 51 ? 12.852 -61.469 -5.172 1 88.88 51 GLU B C 1
ATOM 3286 O O . GLU B 1 51 ? 13.961 -61.719 -4.699 1 88.88 51 GLU B O 1
ATOM 3291 N N . GLY B 1 52 ? 11.984 -60.688 -4.539 1 88.5 52 GLY B N 1
ATOM 3292 C CA . GLY B 1 52 ? 12.086 -60.344 -3.135 1 88.5 52 GLY B CA 1
ATOM 3293 C C . GLY B 1 52 ? 12.969 -59.125 -2.881 1 88.5 52 GLY B C 1
ATOM 3294 O O . GLY B 1 52 ? 13.164 -58.719 -1.732 1 88.5 52 GLY B O 1
ATOM 3295 N N . ARG B 1 53 ? 13.469 -58.594 -3.938 1 92.12 53 ARG B N 1
ATOM 3296 C CA . ARG B 1 53 ? 14.328 -57.406 -3.801 1 92.12 53 ARG B CA 1
ATOM 3297 C C . ARG B 1 53 ? 13.68 -56.188 -4.418 1 92.12 53 ARG B C 1
ATOM 3299 O O . ARG B 1 53 ? 13.023 -56.281 -5.453 1 92.12 53 ARG B O 1
ATOM 3306 N N . VAL B 1 54 ? 13.938 -55.062 -3.732 1 95.94 54 VAL B N 1
ATOM 3307 C CA . VAL B 1 54 ? 13.469 -53.781 -4.301 1 95.94 54 VAL B CA 1
ATOM 3308 C C . VAL B 1 54 ? 14.328 -53.406 -5.504 1 95.94 54 VAL B C 1
ATOM 3310 O O . VAL B 1 54 ? 15.523 -53.156 -5.363 1 95.94 54 VAL B O 1
ATOM 3313 N N . ALA B 1 55 ? 13.711 -53.375 -6.672 1 96.38 55 ALA B N 1
ATOM 3314 C CA . ALA B 1 55 ? 14.438 -53.156 -7.926 1 96.38 55 ALA B CA 1
ATOM 3315 C C . ALA B 1 55 ? 14.344 -51.719 -8.391 1 96.38 55 ALA B C 1
ATOM 3317 O O . ALA B 1 55 ? 15.156 -51.25 -9.203 1 96.38 55 ALA B O 1
ATOM 3318 N N . GLY B 1 56 ? 13.336 -51 -7.926 1 97.06 56 GLY B N 1
ATOM 3319 C CA . GLY B 1 56 ? 13.117 -49.625 -8.305 1 97.06 56 GLY B CA 1
ATOM 3320 C C . GLY B 1 56 ? 11.953 -48.969 -7.578 1 97.06 56 GLY B C 1
ATOM 3321 O O . GLY B 1 56 ? 11.258 -49.656 -6.801 1 97.06 56 GLY B O 1
ATOM 3322 N N . TYR B 1 57 ? 11.781 -47.656 -7.844 1 97.62 57 TYR B N 1
ATOM 3323 C CA . TYR B 1 57 ? 10.688 -46.938 -7.18 1 97.62 57 TYR B CA 1
ATOM 3324 C C . TYR B 1 57 ? 10.18 -45.781 -8.031 1 97.62 57 TYR B C 1
ATOM 3326 O O . TYR B 1 57 ? 10.836 -45.375 -9 1 97.62 57 TYR B O 1
ATOM 3334 N N . ALA B 1 58 ? 9.008 -45.312 -7.73 1 97.81 58 ALA B N 1
ATOM 3335 C CA . ALA B 1 58 ? 8.414 -44.094 -8.266 1 97.81 58 ALA B CA 1
ATOM 3336 C C . ALA B 1 58 ? 7.664 -43.312 -7.184 1 97.81 58 ALA B C 1
ATOM 3338 O O . ALA B 1 58 ? 6.996 -43.906 -6.34 1 97.81 58 ALA B O 1
ATOM 3339 N N . VAL B 1 59 ? 7.832 -42 -7.223 1 96.88 59 VAL B N 1
ATOM 3340 C CA . VAL B 1 59 ? 7.113 -41.125 -6.305 1 96.88 59 VAL B CA 1
ATOM 3341 C C . VAL B 1 59 ? 6.148 -40.25 -7.09 1 96.88 59 VAL B C 1
ATOM 3343 O O . VAL B 1 59 ? 6.57 -39.5 -7.973 1 96.88 59 VAL B O 1
ATOM 3346 N N . VAL B 1 60 ? 4.863 -40.344 -6.723 1 96 60 VAL B N 1
ATOM 3347 C CA . VAL B 1 60 ? 3.84 -39.5 -7.332 1 96 60 VAL B CA 1
ATOM 3348 C C . VAL B 1 60 ? 3.262 -38.562 -6.289 1 96 60 VAL B C 1
ATOM 3350 O O . VAL B 1 60 ? 2.857 -38.969 -5.207 1 96 60 VAL B O 1
ATOM 3353 N N . LEU B 1 61 ? 3.271 -37.312 -6.652 1 92.88 61 LEU B N 1
ATOM 3354 C CA . LEU B 1 61 ? 2.75 -36.281 -5.754 1 92.88 61 LEU B CA 1
ATOM 3355 C C . LEU B 1 61 ? 1.401 -35.781 -6.246 1 92.88 61 LEU B C 1
ATOM 3357 O O . LEU B 1 61 ? 1.177 -35.656 -7.453 1 92.88 61 LEU B O 1
ATOM 3361 N N . PHE B 1 62 ? 0.505 -35.469 -5.242 1 87.62 62 PHE B N 1
ATOM 3362 C CA . PHE B 1 62 ? -0.838 -34.969 -5.516 1 87.62 62 PHE B CA 1
ATOM 3363 C C . PHE B 1 62 ? -1.073 -33.656 -4.82 1 87.62 62 PHE B C 1
ATOM 3365 O O . PHE B 1 62 ? -1.055 -33.562 -3.588 1 87.62 62 PHE B O 1
ATOM 3372 N N . ARG B 1 63 ? -1.229 -32.656 -5.66 1 77.25 63 ARG B N 1
ATOM 3373 C CA . ARG B 1 63 ? -1.622 -31.375 -5.074 1 77.25 63 ARG B CA 1
ATOM 3374 C C . ARG B 1 63 ? -3.131 -31.312 -4.863 1 77.25 63 ARG B C 1
ATOM 3376 O O . ARG B 1 63 ? -3.902 -31.656 -5.762 1 77.25 63 ARG B O 1
ATOM 3383 N N . LYS B 1 64 ? -3.543 -30.844 -3.699 1 73.31 64 LYS B N 1
ATOM 3384 C CA . LYS B 1 64 ? -4.969 -30.75 -3.404 1 73.31 64 LYS B CA 1
ATOM 3385 C C . LYS B 1 64 ? -5.66 -29.766 -4.344 1 73.31 64 LYS B C 1
ATOM 3387 O O . LYS B 1 64 ? -5.113 -28.703 -4.656 1 73.31 64 LYS B O 1
ATOM 3392 N N . GLY B 1 65 ? -6.805 -30.266 -4.785 1 68.81 65 GLY B N 1
ATOM 3393 C CA . GLY B 1 65 ? -7.605 -29.406 -5.629 1 68.81 65 GLY B CA 1
ATOM 3394 C C . GLY B 1 65 ? -7.109 -29.328 -7.062 1 68.81 65 GLY B C 1
ATOM 3395 O O . GLY B 1 65 ? -7.578 -28.5 -7.848 1 68.81 65 GLY B O 1
ATOM 3396 N N . SER B 1 66 ? -6.105 -30.141 -7.301 1 75.38 66 SER B N 1
ATOM 3397 C CA . SER B 1 66 ? -5.527 -30.125 -8.641 1 75.38 66 SER B CA 1
ATOM 3398 C C . SER B 1 66 ? -5.844 -31.406 -9.398 1 75.38 66 SER B C 1
ATOM 3400 O O . SER B 1 66 ? -5.898 -32.5 -8.812 1 75.38 66 SER B O 1
ATOM 3402 N N . GLY B 1 67 ? -6.121 -31.266 -10.672 1 77.31 67 GLY B N 1
ATOM 3403 C CA . GLY B 1 67 ? -6.266 -32.438 -11.539 1 77.31 67 GLY B CA 1
ATOM 3404 C C . GLY B 1 67 ? -4.938 -32.938 -12.062 1 77.31 67 GLY B C 1
ATOM 3405 O O . GLY B 1 67 ? -4.906 -33.812 -12.93 1 77.31 67 GLY B O 1
ATOM 3406 N N . VAL B 1 68 ? -3.887 -32.344 -11.414 1 81.88 68 VAL B N 1
ATOM 3407 C CA . VAL B 1 68 ? -2.564 -32.719 -11.922 1 81.88 68 VAL B CA 1
ATOM 3408 C C . VAL B 1 68 ? -1.798 -33.5 -10.867 1 81.88 68 VAL B C 1
ATOM 3410 O O . VAL B 1 68 ? -1.799 -33.125 -9.688 1 81.88 68 VAL B O 1
ATOM 3413 N N . ALA B 1 69 ? -1.275 -34.625 -11.312 1 90.12 69 ALA B N 1
ATOM 3414 C CA . ALA B 1 69 ? -0.279 -35.344 -10.531 1 90.12 69 ALA B CA 1
ATOM 3415 C C . ALA B 1 69 ? 1.126 -35.094 -11.078 1 90.12 69 ALA B C 1
ATOM 3417 O O . ALA B 1 69 ? 1.288 -34.75 -12.25 1 90.12 69 ALA B O 1
ATOM 3418 N N . ARG B 1 70 ? 2.084 -35.281 -10.195 1 92.94 70 ARG B N 1
ATOM 3419 C CA . ARG B 1 70 ? 3.467 -35.094 -10.625 1 92.94 70 ARG B CA 1
ATOM 3420 C C . ARG B 1 70 ? 4.297 -36.344 -10.305 1 92.94 70 ARG B C 1
ATOM 3422 O O . ARG B 1 70 ? 4.301 -36.812 -9.172 1 92.94 70 ARG B O 1
ATOM 3429 N N . LEU B 1 71 ? 4.898 -36.875 -11.359 1 95.62 71 LEU B N 1
ATOM 3430 C CA . LEU B 1 71 ? 5.945 -37.844 -11.117 1 95.62 71 LEU B CA 1
ATOM 3431 C C . LEU B 1 71 ? 7.227 -37.188 -10.633 1 95.62 71 LEU B C 1
ATOM 3433 O O . LEU B 1 71 ? 8 -36.656 -11.438 1 95.62 71 LEU B O 1
ATOM 3437 N N . TYR B 1 72 ? 7.43 -37.281 -9.352 1 93.19 72 TYR B N 1
ATOM 3438 C CA . TYR B 1 72 ? 8.492 -36.531 -8.695 1 93.19 72 TYR B CA 1
ATOM 3439 C C . TYR B 1 72 ? 9.844 -37.219 -8.891 1 93.19 72 TYR B C 1
ATOM 3441 O O . TYR B 1 72 ? 10.867 -36.531 -9.031 1 93.19 72 TYR B O 1
ATOM 3449 N N . SER B 1 73 ? 9.844 -38.5 -8.781 1 94.88 73 SER B N 1
ATOM 3450 C CA . SER B 1 73 ? 11.062 -39.281 -8.961 1 94.88 73 SER B CA 1
ATOM 3451 C C . SER B 1 73 ? 10.758 -40.719 -9.43 1 94.88 73 SER B C 1
ATOM 3453 O O . SER B 1 73 ? 9.703 -41.25 -9.102 1 94.88 73 SER B O 1
ATOM 3455 N N . ILE B 1 74 ? 11.602 -41.219 -10.234 1 96.06 74 ILE B N 1
ATOM 3456 C CA . ILE B 1 74 ? 11.539 -42.625 -10.68 1 96.06 74 ILE B CA 1
ATOM 3457 C C . ILE B 1 74 ? 12.953 -43.156 -10.891 1 96.06 74 ILE B C 1
ATOM 3459 O O . ILE B 1 74 ? 13.805 -42.469 -11.453 1 96.06 74 ILE B O 1
ATOM 3463 N N . ALA B 1 75 ? 13.219 -44.312 -10.305 1 95.75 75 ALA B N 1
ATOM 3464 C CA . ALA B 1 75 ? 14.562 -44.875 -10.414 1 95.75 75 ALA B CA 1
ATOM 3465 C C . ALA B 1 75 ? 14.508 -46.406 -10.43 1 95.75 75 ALA B C 1
ATOM 3467 O O . ALA B 1 75 ? 13.68 -47 -9.742 1 95.75 75 ALA B O 1
ATOM 3468 N N . VAL B 1 76 ? 15.352 -46.938 -11.211 1 95 76 VAL B N 1
ATOM 3469 C CA . VAL B 1 76 ? 15.547 -48.406 -11.258 1 95 76 VAL B CA 1
ATOM 3470 C C . VAL B 1 76 ? 16.984 -48.719 -10.875 1 95 76 VAL B C 1
ATOM 3472 O O . VAL B 1 76 ? 17.938 -48.125 -11.398 1 95 76 VAL B O 1
ATOM 3475 N N . GLY B 1 77 ? 17.125 -49.656 -9.953 1 93.75 77 GLY B N 1
ATOM 3476 C CA . GLY B 1 77 ? 18.469 -50.062 -9.547 1 93.75 77 GLY B CA 1
ATOM 3477 C C . GLY B 1 77 ? 19.328 -50.531 -10.703 1 93.75 77 GLY B C 1
ATOM 3478 O O . GLY B 1 77 ? 18.828 -51.094 -11.68 1 93.75 77 GLY B O 1
ATOM 3479 N N . PRO B 1 78 ? 20.625 -50.312 -10.562 1 90.81 78 PRO B N 1
ATOM 3480 C CA . PRO B 1 78 ? 21.531 -50.594 -11.68 1 90.81 78 PRO B CA 1
ATOM 3481 C C . PRO B 1 78 ? 21.531 -52.062 -12.078 1 90.81 78 PRO B C 1
ATOM 3483 O O . PRO B 1 78 ? 21.812 -52.406 -13.234 1 90.81 78 PRO B O 1
ATOM 3486 N N . PHE B 1 79 ? 21.188 -52.938 -11.211 1 87.31 79 PHE B N 1
ATOM 3487 C CA . PHE B 1 79 ? 21.25 -54.344 -11.5 1 87.31 79 PHE B CA 1
ATOM 3488 C C . PHE B 1 79 ? 19.969 -54.812 -12.195 1 87.31 79 PHE B C 1
ATOM 3490 O O . PHE B 1 79 ? 19.875 -55.969 -12.633 1 87.31 79 PHE B O 1
ATOM 3497 N N . PHE B 1 80 ? 19.094 -53.969 -12.336 1 87.25 80 PHE B N 1
ATOM 3498 C CA . PHE B 1 80 ? 17.797 -54.375 -12.875 1 87.25 80 PHE B CA 1
ATOM 3499 C C . PHE B 1 80 ? 17.453 -53.562 -14.117 1 87.25 80 PHE B C 1
ATOM 3501 O O . PHE B 1 80 ? 16.281 -53.375 -14.445 1 87.25 80 PHE B O 1
ATOM 3508 N N . GLY B 1 81 ? 18.5 -53.094 -14.773 1 78.75 81 GLY B N 1
ATOM 3509 C CA . GLY B 1 81 ? 18.297 -52.312 -15.984 1 78.75 81 GLY B CA 1
ATOM 3510 C C . GLY B 1 81 ? 17.844 -53.125 -17.172 1 78.75 81 GLY B C 1
ATOM 3511 O O . GLY B 1 81 ? 18.125 -54.344 -17.234 1 78.75 81 GLY B O 1
ATOM 3512 N N . ARG B 1 82 ? 16.969 -52.625 -18.062 1 79.44 82 ARG B N 1
ATOM 3513 C CA . ARG B 1 82 ? 16.594 -53.219 -19.344 1 79.44 82 ARG B CA 1
ATOM 3514 C C . ARG B 1 82 ? 15.672 -54.406 -19.156 1 79.44 82 ARG B C 1
ATOM 3516 O O . ARG B 1 82 ? 15.664 -55.344 -19.984 1 79.44 82 ARG B O 1
ATOM 3523 N N . LEU B 1 83 ? 15.109 -54.469 -17.953 1 84.19 83 LEU B N 1
ATOM 3524 C CA . LEU B 1 83 ? 14.148 -55.531 -17.688 1 84.19 83 LEU B CA 1
ATOM 3525 C C . LEU B 1 83 ? 12.719 -55 -17.812 1 84.19 83 LEU B C 1
ATOM 3527 O O . LEU B 1 83 ? 11.766 -55.719 -17.484 1 84.19 83 LEU B O 1
ATOM 3531 N N . GLY B 1 84 ? 12.602 -53.75 -18.25 1 90.12 84 GLY B N 1
ATOM 3532 C CA . GLY B 1 84 ? 11.281 -53.188 -18.422 1 90.12 84 GLY B CA 1
ATOM 3533 C C . GLY B 1 84 ? 10.703 -52.625 -17.141 1 90.12 84 GLY B C 1
ATOM 3534 O O . GLY B 1 84 ? 9.539 -52.219 -17.094 1 90.12 84 GLY B O 1
ATOM 3535 N N . ILE B 1 85 ? 11.438 -52.594 -16.078 1 92.94 85 ILE B N 1
ATOM 3536 C CA . ILE B 1 85 ? 10.977 -52.188 -14.75 1 92.94 85 ILE B CA 1
ATOM 3537 C C . ILE B 1 85 ? 10.594 -50.719 -14.781 1 92.94 85 ILE B C 1
ATOM 3539 O O . ILE B 1 85 ? 9.609 -50.312 -14.164 1 92.94 85 ILE B O 1
ATOM 3543 N N . GLY B 1 86 ? 11.383 -49.938 -15.508 1 93.75 86 GLY B N 1
ATOM 3544 C CA . GLY B 1 86 ? 11.055 -48.531 -15.641 1 93.75 86 GLY B CA 1
ATOM 3545 C C . GLY B 1 86 ? 9.688 -48.281 -16.25 1 93.75 86 GLY B C 1
ATOM 3546 O O . GLY B 1 86 ? 8.922 -47.469 -15.734 1 93.75 86 GLY B O 1
ATOM 3547 N N . ARG B 1 87 ? 9.398 -49 -17.297 1 93.88 87 ARG B N 1
ATOM 3548 C CA . ARG B 1 87 ? 8.102 -48.875 -17.953 1 93.88 87 ARG B CA 1
ATOM 3549 C C . ARG B 1 87 ? 6.977 -49.344 -17.031 1 93.88 87 ARG B C 1
ATOM 3551 O O . ARG B 1 87 ? 5.891 -48.75 -17.016 1 93.88 87 ARG B O 1
ATOM 3558 N N . LEU B 1 88 ? 7.234 -50.375 -16.312 1 94.88 88 LEU B N 1
ATOM 3559 C CA . LEU B 1 88 ? 6.262 -50.906 -15.352 1 94.88 88 LEU B CA 1
ATOM 3560 C C . LEU B 1 88 ? 5.961 -49.875 -14.266 1 94.88 88 LEU B C 1
ATOM 3562 O O . LEU B 1 88 ? 4.805 -49.688 -13.883 1 94.88 88 LEU B O 1
ATOM 3566 N N . LEU B 1 89 ? 7 -49.25 -13.766 1 96.62 89 LEU B N 1
ATOM 3567 C CA . LEU B 1 89 ? 6.848 -48.25 -12.734 1 96.62 89 LEU B CA 1
ATOM 3568 C C . LEU B 1 89 ? 6.086 -47.031 -13.273 1 96.62 89 LEU B C 1
ATOM 3570 O O . LEU B 1 89 ? 5.23 -46.469 -12.586 1 96.62 89 LEU B O 1
ATOM 3574 N N . LEU B 1 90 ? 6.426 -46.625 -14.484 1 96.81 90 LEU B N 1
ATOM 3575 C CA . LEU B 1 90 ? 5.734 -45.5 -15.102 1 96.81 90 LEU B CA 1
ATOM 3576 C C . LEU B 1 90 ? 4.246 -45.812 -15.266 1 96.81 90 LEU B C 1
ATOM 3578 O O . LEU B 1 90 ? 3.406 -44.969 -14.938 1 96.81 90 LEU B O 1
ATOM 3582 N N . ALA B 1 91 ? 3.922 -46.938 -15.742 1 96.06 91 ALA B N 1
ATOM 3583 C CA . ALA B 1 91 ? 2.525 -47.344 -15.883 1 96.06 91 ALA B CA 1
ATOM 3584 C C . ALA B 1 91 ? 1.816 -47.344 -14.531 1 96.06 91 ALA B C 1
ATOM 3586 O O . ALA B 1 91 ? 0.653 -46.969 -14.43 1 96.06 91 ALA B O 1
ATOM 3587 N N . ALA B 1 92 ? 2.484 -47.812 -13.531 1 97.12 92 ALA B N 1
ATOM 3588 C CA . ALA B 1 92 ? 1.918 -47.812 -12.18 1 97.12 92 ALA B CA 1
ATOM 3589 C C . ALA B 1 92 ? 1.695 -46.406 -11.664 1 97.12 92 ALA B C 1
ATOM 3591 O O . ALA B 1 92 ? 0.714 -46.125 -10.969 1 97.12 92 ALA B O 1
ATOM 3592 N N . ALA B 1 93 ? 2.67 -45.562 -11.953 1 97.44 93 ALA B N 1
ATOM 3593 C CA . ALA B 1 93 ? 2.516 -44.156 -11.586 1 97.44 93 ALA B CA 1
ATOM 3594 C C . ALA B 1 93 ? 1.292 -43.562 -12.258 1 97.44 93 ALA B C 1
ATOM 3596 O O . ALA B 1 93 ? 0.537 -42.812 -11.633 1 97.44 93 ALA B O 1
ATOM 3597 N N . GLU B 1 94 ? 1.099 -43.812 -13.523 1 95.56 94 GLU B N 1
ATOM 3598 C CA . GLU B 1 94 ? -0.078 -43.375 -14.25 1 95.56 94 GLU B CA 1
ATOM 3599 C C . GLU B 1 94 ? -1.362 -43.875 -13.617 1 95.56 94 GLU B C 1
ATOM 3601 O O . GLU B 1 94 ? -2.332 -43.125 -13.461 1 95.56 94 GLU B O 1
ATOM 3606 N N . GLU B 1 95 ? -1.347 -45.125 -13.266 1 95.56 95 GLU B N 1
ATOM 3607 C CA . GLU B 1 95 ? -2.508 -45.719 -12.625 1 95.56 95 GLU B CA 1
ATOM 3608 C C . GLU B 1 95 ? -2.797 -45.094 -11.273 1 95.56 95 GLU B C 1
ATOM 3610 O O . GLU B 1 95 ? -3.955 -44.844 -10.938 1 95.56 95 GLU B O 1
ATOM 3615 N N . ALA B 1 96 ? -1.77 -44.875 -10.562 1 95.62 96 ALA B N 1
ATOM 3616 C CA . ALA B 1 96 ? -1.935 -44.219 -9.273 1 95.62 96 ALA B CA 1
ATOM 3617 C C . ALA B 1 96 ? -2.572 -42.844 -9.453 1 95.62 96 ALA B C 1
ATOM 3619 O O . ALA B 1 96 ? -3.49 -42.469 -8.711 1 95.62 96 ALA B O 1
ATOM 3620 N N . ALA B 1 97 ? -2.023 -42.125 -10.375 1 93.12 97 ALA B N 1
ATOM 3621 C CA . ALA B 1 97 ? -2.582 -40.812 -10.672 1 93.12 97 ALA B CA 1
ATOM 3622 C C . ALA B 1 97 ? -4.047 -40.906 -11.086 1 93.12 97 ALA B C 1
ATOM 3624 O O . ALA B 1 97 ? -4.891 -40.125 -10.617 1 93.12 97 ALA B O 1
ATOM 3625 N N . PHE B 1 98 ? -4.332 -41.812 -11.891 1 88.38 98 PHE B N 1
ATOM 3626 C CA . PHE B 1 98 ? -5.684 -42.062 -12.375 1 88.38 98 PHE B CA 1
ATOM 3627 C C . PHE B 1 98 ? -6.617 -42.406 -11.227 1 88.38 98 PHE B C 1
ATOM 3629 O O . PHE B 1 98 ? -7.734 -41.906 -11.148 1 88.38 98 PHE B O 1
ATOM 3636 N N . GLU B 1 99 ? -6.16 -43.25 -10.352 1 90.12 99 GLU B N 1
ATOM 3637 C CA . GLU B 1 99 ? -6.965 -43.688 -9.219 1 90.12 99 GLU B CA 1
ATOM 3638 C C . GLU B 1 99 ? -7.238 -42.531 -8.25 1 90.12 99 GLU B C 1
ATOM 3640 O O . GLU B 1 99 ? -8.242 -42.562 -7.535 1 90.12 99 GLU B O 1
ATOM 3645 N N . HIS B 1 100 ? -6.355 -41.656 -8.281 1 89.06 100 HIS B N 1
ATOM 3646 C CA . HIS B 1 100 ? -6.555 -40.469 -7.453 1 89.06 100 HIS B CA 1
ATOM 3647 C C . HIS B 1 100 ? -7.336 -39.375 -8.203 1 89.06 100 HIS B C 1
ATOM 3649 O O . HIS B 1 100 ? -7.297 -38.219 -7.836 1 89.06 100 HIS B O 1
ATOM 3655 N N . ASP B 1 101 ? -7.867 -39.719 -9.328 1 82.69 101 ASP B N 1
ATOM 3656 C CA . ASP B 1 101 ? -8.758 -38.875 -10.125 1 82.69 101 ASP B CA 1
ATOM 3657 C C . ASP B 1 101 ? -8.008 -37.688 -10.719 1 82.69 101 ASP B C 1
ATOM 3659 O O . ASP B 1 101 ? -8.539 -36.594 -10.766 1 82.69 101 ASP B O 1
ATOM 3663 N N . ARG B 1 102 ? -6.77 -37.938 -11.039 1 85.62 102 ARG B N 1
ATOM 3664 C CA . ARG B 1 102 ? -5.996 -36.906 -11.711 1 85.62 102 ARG B CA 1
ATOM 3665 C C . ARG B 1 102 ? -6.117 -37.031 -13.227 1 85.62 102 ARG B C 1
ATOM 3667 O O . ARG B 1 102 ? -6.191 -38.125 -13.758 1 85.62 102 ARG B O 1
ATOM 3674 N N . LEU B 1 103 ? -6.074 -35.875 -13.828 1 82.69 103 LEU B N 1
ATOM 3675 C CA . LEU B 1 103 ? -6.281 -35.844 -15.273 1 82.69 103 LEU B CA 1
ATOM 3676 C C . LEU B 1 103 ? -4.953 -35.906 -16.016 1 82.69 103 LEU B C 1
ATOM 3678 O O . LEU B 1 103 ? -4.902 -36.375 -17.156 1 82.69 103 LEU B O 1
ATOM 3682 N N . LEU B 1 104 ? -4.023 -35.344 -15.328 1 87 104 LEU B N 1
ATOM 3683 C CA . LEU B 1 104 ? -2.713 -35.25 -15.961 1 87 104 LEU B CA 1
ATOM 3684 C C . LEU B 1 104 ? -1.617 -35.781 -15.039 1 87 104 LEU B C 1
ATOM 3686 O O . LEU B 1 104 ? -1.732 -35.688 -13.812 1 87 104 LEU B O 1
ATOM 3690 N N . LEU B 1 105 ? -0.649 -36.375 -15.672 1 91.94 105 LEU B N 1
ATOM 3691 C CA . LEU B 1 105 ? 0.618 -36.656 -15.008 1 91.94 105 LEU B CA 1
ATOM 3692 C C . LEU B 1 105 ? 1.759 -35.875 -15.664 1 91.94 105 LEU B C 1
ATOM 3694 O O . LEU B 1 105 ? 1.962 -35.969 -16.875 1 91.94 105 LEU B O 1
ATOM 3698 N N . ARG B 1 106 ? 2.336 -35.031 -14.805 1 90.69 106 ARG B N 1
ATOM 3699 C CA . ARG B 1 106 ? 3.445 -34.219 -15.289 1 90.69 106 ARG B CA 1
ATOM 3700 C C . ARG B 1 106 ? 4.766 -34.688 -14.664 1 90.69 106 ARG B C 1
ATOM 3702 O O . ARG B 1 106 ? 4.77 -35.375 -13.648 1 90.69 106 ARG B O 1
ATOM 3709 N N . LEU B 1 107 ? 5.895 -34.406 -15.391 1 93.75 107 LEU B N 1
ATOM 3710 C CA . LEU B 1 107 ? 7.203 -34.75 -14.852 1 93.75 107 LEU B CA 1
ATOM 3711 C C . LEU B 1 107 ? 8.281 -33.844 -15.414 1 93.75 107 LEU B C 1
ATOM 3713 O O . LEU B 1 107 ? 8.047 -33.094 -16.375 1 93.75 107 LEU B O 1
ATOM 3717 N N . GLU B 1 108 ? 9.344 -33.781 -14.711 1 92.69 108 GLU B N 1
ATOM 3718 C CA . GLU B 1 108 ? 10.578 -33.156 -15.172 1 92.69 108 GLU B CA 1
ATOM 3719 C C . GLU B 1 108 ? 11.688 -34.188 -15.367 1 92.69 108 GLU B C 1
ATOM 3721 O O . GLU B 1 108 ? 11.805 -35.125 -14.586 1 92.69 108 GLU B O 1
ATOM 3726 N N . VAL B 1 109 ? 12.516 -34 -16.453 1 94 109 VAL B N 1
ATOM 3727 C CA . VAL B 1 109 ? 13.617 -34.938 -16.719 1 94 109 VAL B CA 1
ATOM 3728 C C . VAL B 1 109 ? 14.812 -34.156 -17.266 1 94 109 VAL B C 1
ATOM 3730 O O . VAL B 1 109 ? 14.648 -33.156 -18 1 94 109 VAL B O 1
ATOM 3733 N N . ARG B 1 110 ? 15.969 -34.594 -16.812 1 93.19 110 ARG B N 1
ATOM 3734 C CA . ARG B 1 110 ? 17.188 -33.969 -17.312 1 93.19 110 ARG B CA 1
ATOM 3735 C C . ARG B 1 110 ? 17.266 -34.094 -18.828 1 93.19 110 ARG B C 1
ATOM 3737 O O . ARG B 1 110 ? 16.969 -35.125 -19.406 1 93.19 110 ARG B O 1
ATOM 3744 N N . GLU B 1 111 ? 17.734 -33.031 -19.438 1 92.75 111 GLU B N 1
ATOM 3745 C CA . GLU B 1 111 ? 17.797 -32.969 -20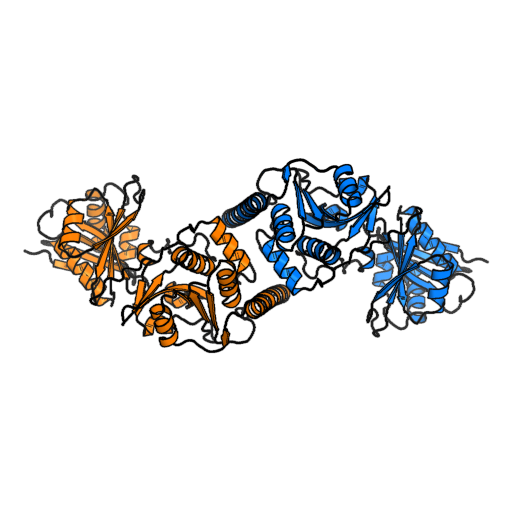.891 1 92.75 111 GLU B CA 1
ATOM 3746 C C . GLU B 1 111 ? 18.766 -34 -21.453 1 92.75 111 GLU B C 1
ATOM 3748 O O . GLU B 1 111 ? 18.609 -34.469 -22.578 1 92.75 111 GLU B O 1
ATOM 3753 N N . ASP B 1 112 ? 19.75 -34.438 -20.656 1 92.62 112 ASP B N 1
ATOM 3754 C CA . ASP B 1 112 ? 20.766 -35.375 -21.141 1 92.62 112 ASP B CA 1
ATOM 3755 C C . ASP B 1 112 ? 20.375 -36.812 -20.812 1 92.62 112 ASP B C 1
ATOM 3757 O O . ASP B 1 112 ? 21.141 -37.75 -21.094 1 92.62 112 ASP B O 1
ATOM 3761 N N . ASN B 1 113 ? 19.266 -37.031 -20.188 1 92.19 113 ASN B N 1
ATOM 3762 C CA . ASN B 1 113 ? 18.781 -38.375 -19.922 1 92.19 113 ASN B CA 1
ATOM 3763 C C . ASN B 1 113 ? 17.984 -38.938 -21.094 1 92.19 113 ASN B C 1
ATOM 3765 O O . ASN B 1 113 ? 16.781 -39.156 -20.984 1 92.19 113 ASN B O 1
ATOM 3769 N N . HIS B 1 114 ? 18.672 -39.25 -22.094 1 91.81 114 HIS B N 1
ATOM 3770 C CA . HIS B 1 114 ? 18.047 -39.656 -23.359 1 91.81 114 HIS B CA 1
ATOM 3771 C C . HIS B 1 114 ? 17.25 -40.938 -23.203 1 91.81 114 HIS B C 1
ATOM 3773 O O . HIS B 1 114 ? 16.219 -41.094 -23.859 1 91.81 114 HIS B O 1
ATOM 3779 N N . ARG B 1 115 ? 17.719 -41.75 -22.406 1 87.88 115 ARG B N 1
ATOM 3780 C CA . ARG B 1 115 ? 17.031 -43 -22.203 1 87.88 115 ARG B CA 1
ATOM 3781 C C . ARG B 1 115 ? 15.641 -42.781 -21.609 1 87.88 115 ARG B C 1
ATOM 3783 O O . ARG B 1 115 ? 14.656 -43.312 -22.125 1 87.88 115 ARG B O 1
ATOM 3790 N N . ALA B 1 116 ? 15.594 -42.094 -20.531 1 92 116 ALA B N 1
ATOM 3791 C CA . ALA B 1 116 ? 14.312 -41.812 -19.875 1 92 116 ALA B CA 1
ATOM 3792 C C . ALA B 1 116 ? 13.383 -41.031 -20.812 1 92 116 ALA B C 1
ATOM 3794 O O . ALA B 1 116 ? 12.188 -41.312 -20.891 1 92 116 ALA B O 1
ATOM 3795 N N . ILE B 1 117 ? 13.898 -40.062 -21.562 1 93.88 117 ILE B N 1
ATOM 3796 C CA . ILE B 1 117 ? 13.133 -39.25 -22.484 1 93.88 117 ILE B CA 1
ATOM 3797 C C . ILE B 1 117 ? 12.438 -40.125 -23.516 1 93.88 117 ILE B C 1
ATOM 3799 O O . ILE B 1 117 ? 11.25 -39.969 -23.781 1 93.88 117 ILE B O 1
ATOM 3803 N N . ARG B 1 118 ? 13.203 -41.031 -24.016 1 90.81 118 ARG B N 1
ATOM 3804 C CA . ARG B 1 118 ? 12.641 -41.938 -25 1 90.81 118 ARG B CA 1
ATOM 3805 C C . ARG B 1 118 ? 11.477 -42.719 -24.422 1 90.81 118 ARG B C 1
ATOM 3807 O O . ARG B 1 118 ? 10.469 -42.938 -25.094 1 90.81 118 ARG B O 1
ATOM 3814 N N . ILE B 1 119 ? 11.633 -43.125 -23.203 1 91.88 119 ILE B N 1
ATOM 3815 C CA . ILE B 1 119 ? 10.602 -43.906 -22.531 1 91.88 119 ILE B CA 1
ATOM 3816 C C . ILE B 1 119 ? 9.344 -43.062 -22.375 1 91.88 119 ILE B C 1
ATOM 3818 O O . ILE B 1 119 ? 8.234 -43.531 -22.656 1 91.88 119 ILE B O 1
ATOM 3822 N N . TYR B 1 120 ? 9.5 -41.844 -21.938 1 95.19 120 TYR B N 1
ATOM 3823 C CA . TYR B 1 120 ? 8.359 -40.938 -21.734 1 95.19 120 TYR B CA 1
ATOM 3824 C C . TYR B 1 120 ? 7.656 -40.656 -23.047 1 95.19 120 TYR B C 1
ATOM 3826 O O . TYR B 1 120 ? 6.43 -40.719 -23.125 1 95.19 120 TYR B O 1
ATOM 3834 N N . GLU B 1 121 ? 8.461 -40.375 -24.062 1 92 121 GLU B N 1
ATOM 3835 C CA . GLU B 1 121 ? 7.887 -40.031 -25.359 1 92 121 GLU B CA 1
ATOM 3836 C C . GLU B 1 121 ? 7.145 -41.219 -25.953 1 92 121 GLU B C 1
ATOM 3838 O O . GLU B 1 121 ? 6.055 -41.062 -26.5 1 92 121 GLU B O 1
ATOM 3843 N N . GLN B 1 122 ? 7.715 -42.344 -25.797 1 92.06 122 GLN B N 1
ATOM 3844 C CA . GLN B 1 122 ? 7.074 -43.562 -26.297 1 92.06 122 GLN B CA 1
ATOM 3845 C C . GLN B 1 122 ? 5.797 -43.875 -25.516 1 92.06 122 GLN B C 1
ATOM 3847 O O . GLN B 1 122 ? 4.867 -44.469 -26.047 1 92.06 122 GLN B O 1
ATOM 3852 N N . ALA B 1 123 ? 5.781 -43.438 -24.297 1 93.38 123 ALA B N 1
ATOM 3853 C CA . ALA B 1 123 ? 4.621 -43.656 -23.453 1 93.38 123 ALA B CA 1
ATOM 3854 C C . ALA B 1 123 ? 3.541 -42.625 -23.688 1 93.38 123 ALA B C 1
ATOM 3856 O O . ALA B 1 123 ? 2.494 -42.625 -23.031 1 93.38 123 ALA B O 1
ATOM 3857 N N . GLY B 1 124 ? 3.771 -41.656 -24.516 1 90 124 GLY B N 1
ATOM 3858 C CA . GLY B 1 124 ? 2.744 -40.688 -24.906 1 90 124 GLY B CA 1
ATOM 3859 C C . GLY B 1 124 ? 2.855 -39.375 -24.188 1 90 124 GLY B C 1
ATOM 3860 O O . GLY B 1 124 ? 1.937 -38.531 -24.234 1 90 124 GLY B O 1
ATOM 3861 N N . TYR B 1 125 ? 3.975 -39.156 -23.516 1 92 125 TYR B N 1
ATOM 3862 C CA . TYR B 1 125 ? 4.184 -37.875 -22.859 1 92 125 TYR B CA 1
ATOM 3863 C C . TYR B 1 125 ? 4.57 -36.812 -23.891 1 92 125 TYR B C 1
ATOM 3865 O O . TYR B 1 125 ? 5.359 -37.062 -24.797 1 92 125 TYR B O 1
ATOM 3873 N N . ARG B 1 126 ? 4.004 -35.688 -23.75 1 85.81 126 ARG B N 1
ATOM 3874 C CA . ARG B 1 126 ? 4.32 -34.562 -24.641 1 85.81 126 ARG B CA 1
ATOM 3875 C C . ARG B 1 126 ? 5.207 -33.531 -23.938 1 85.81 126 ARG B C 1
ATOM 3877 O O . ARG B 1 126 ? 5.02 -33.25 -22.75 1 85.81 126 ARG B O 1
ATOM 3884 N N . LYS B 1 127 ? 6.039 -32.938 -24.688 1 84.88 127 LYS B N 1
ATOM 3885 C CA . LYS B 1 127 ? 6.941 -31.922 -24.156 1 84.88 127 LYS B CA 1
ATOM 3886 C C . LYS B 1 127 ? 6.223 -30.594 -23.953 1 84.88 127 LYS B C 1
ATOM 3888 O O . LYS B 1 127 ? 5.531 -30.109 -24.859 1 84.88 127 LYS B O 1
ATOM 3893 N N . LEU B 1 128 ? 6.238 -30.078 -22.781 1 75.44 128 LEU B N 1
ATOM 3894 C CA . LEU B 1 128 ? 5.621 -28.797 -22.438 1 75.44 128 LEU B CA 1
ATOM 3895 C C . LEU B 1 128 ? 6.621 -27.656 -22.578 1 75.44 128 LEU B C 1
ATOM 3897 O O . LEU B 1 128 ? 6.246 -26.547 -22.922 1 75.44 128 LEU B O 1
ATOM 3901 N N . GLY B 1 129 ? 7.832 -27.922 -22.156 1 76.94 129 GLY B N 1
ATOM 3902 C CA . GLY B 1 129 ? 8.836 -26.859 -22.156 1 76.94 129 GLY B CA 1
ATOM 3903 C C . GLY B 1 129 ? 10.141 -27.281 -21.5 1 76.94 129 GLY B C 1
ATOM 3904 O O . GLY B 1 129 ? 10.406 -28.469 -21.344 1 76.94 129 GLY B O 1
ATOM 3905 N N . ARG B 1 130 ? 11.008 -26.203 -21.375 1 82.69 130 ARG B N 1
ATOM 3906 C CA . ARG B 1 130 ? 12.32 -26.438 -20.766 1 82.69 130 ARG B CA 1
ATOM 3907 C C . ARG B 1 130 ? 12.586 -25.422 -19.672 1 82.69 130 ARG B C 1
ATOM 3909 O O . ARG B 1 130 ? 12.094 -24.297 -19.719 1 82.69 130 ARG B O 1
ATOM 3916 N N . GLU B 1 131 ? 13.227 -25.844 -18.609 1 82.19 131 GLU B N 1
ATOM 3917 C CA . GLU B 1 131 ? 13.633 -25 -17.5 1 82.19 131 GLU B CA 1
ATOM 3918 C C . GLU B 1 131 ? 15.148 -25.031 -17.312 1 82.19 131 GLU B C 1
ATOM 3920 O O . GLU B 1 131 ? 15.688 -25.953 -16.703 1 82.19 131 GLU B O 1
ATOM 3925 N N . PRO B 1 132 ? 15.805 -23.938 -17.719 1 84.06 132 PRO B N 1
ATOM 3926 C CA . PRO B 1 132 ? 17.266 -23.922 -17.562 1 84.06 132 PRO B CA 1
ATOM 3927 C C . PRO B 1 132 ? 17.703 -23.859 -16.109 1 84.06 132 PRO B C 1
ATOM 3929 O O . PRO B 1 132 ? 16.938 -23.406 -15.242 1 84.06 132 PRO B O 1
ATOM 3932 N N . ASP B 1 133 ? 18.891 -24.359 -15.852 1 85.56 133 ASP B N 1
ATOM 3933 C CA . ASP B 1 133 ? 19.531 -24.297 -14.547 1 85.56 133 ASP B CA 1
ATOM 3934 C C . ASP B 1 133 ? 18.625 -24.859 -13.453 1 85.56 133 ASP B C 1
ATOM 3936 O O . ASP B 1 133 ? 18.469 -24.25 -12.391 1 85.56 133 ASP B O 1
ATOM 3940 N N . TYR B 1 134 ? 17.938 -25.828 -13.805 1 83.94 134 TYR B N 1
ATOM 3941 C CA . TYR B 1 134 ? 16.969 -26.453 -12.914 1 83.94 134 TYR B CA 1
ATOM 3942 C C . TYR B 1 134 ? 17.656 -27.344 -11.891 1 83.94 134 TYR B C 1
ATOM 3944 O O . TYR B 1 134 ? 17.328 -27.297 -10.703 1 83.94 134 TYR B O 1
ATOM 3952 N N . TYR B 1 135 ? 18.562 -28.141 -12.234 1 86.56 135 TYR B N 1
ATOM 3953 C CA . TYR B 1 135 ? 19.219 -29.109 -11.359 1 86.56 135 TYR B CA 1
ATOM 3954 C C . TYR B 1 135 ? 20.438 -28.484 -10.695 1 86.56 135 TYR B C 1
ATOM 3956 O O . TYR B 1 135 ? 20.938 -27.438 -11.133 1 86.56 135 TYR B O 1
ATOM 3964 N N . GLU B 1 136 ? 20.906 -29.078 -9.656 1 84.88 136 GLU B N 1
ATOM 3965 C CA . GLU B 1 136 ? 22.016 -28.578 -8.844 1 84.88 136 GLU B CA 1
ATOM 3966 C C . GLU B 1 136 ? 23.266 -28.328 -9.695 1 84.88 136 GLU B C 1
ATOM 3968 O O . GLU B 1 136 ? 24.016 -27.391 -9.43 1 84.88 136 GLU B O 1
ATOM 3973 N N . ASP B 1 137 ? 23.422 -29.125 -10.711 1 87.44 137 ASP B N 1
ATOM 3974 C CA . ASP B 1 137 ? 24.625 -29 -11.539 1 87.44 137 ASP B CA 1
ATOM 3975 C C . ASP B 1 137 ? 24.391 -28.016 -12.688 1 87.44 137 ASP B C 1
ATOM 3977 O O . ASP B 1 137 ? 25.203 -27.953 -13.609 1 87.44 137 ASP B O 1
ATOM 3981 N N . GLY B 1 138 ? 23.234 -27.422 -12.656 1 87.12 138 GLY B N 1
ATOM 3982 C CA . GLY B 1 138 ? 22.953 -26.391 -13.648 1 87.12 138 GLY B CA 1
ATOM 3983 C C . GLY B 1 138 ? 22.297 -26.938 -14.906 1 87.12 138 GLY B C 1
ATOM 3984 O O . GLY B 1 138 ? 21.969 -26.172 -15.82 1 87.12 138 GLY B O 1
ATOM 3985 N N . ALA B 1 139 ? 22.047 -28.203 -14.953 1 89.75 139 ALA B N 1
ATOM 3986 C CA . ALA B 1 139 ? 21.469 -28.812 -16.141 1 89.75 139 ALA B CA 1
ATOM 3987 C C . ALA B 1 139 ? 20.016 -28.375 -16.328 1 89.75 139 ALA B C 1
ATOM 3989 O O . ALA B 1 139 ? 19.344 -28.047 -15.359 1 89.75 139 ALA B O 1
ATOM 3990 N N . THR B 1 140 ? 19.609 -28.422 -17.562 1 89.81 140 THR B N 1
ATOM 3991 C CA . THR B 1 140 ? 18.25 -28.062 -17.953 1 89.81 140 THR B CA 1
ATOM 3992 C C . THR B 1 140 ? 17.297 -29.219 -17.719 1 89.81 140 THR B C 1
ATOM 3994 O O . THR B 1 140 ? 17.641 -30.375 -17.938 1 89.81 140 THR B O 1
ATOM 3997 N N . ALA B 1 141 ? 16.062 -28.844 -17.203 1 91.88 141 ALA B N 1
ATOM 3998 C CA . ALA B 1 141 ? 14.992 -29.828 -17.109 1 91.88 141 ALA B CA 1
ATOM 3999 C C . ALA B 1 141 ? 14 -29.672 -18.266 1 91.88 141 ALA B C 1
ATOM 4001 O O . ALA B 1 141 ? 13.633 -28.547 -18.625 1 91.88 141 ALA B O 1
ATOM 4002 N N . LEU B 1 142 ? 13.68 -30.812 -18.875 1 91.38 142 LEU B N 1
ATOM 4003 C CA . LEU B 1 142 ? 12.547 -30.844 -19.797 1 91.38 142 LEU B CA 1
ATOM 4004 C C . LEU B 1 142 ? 11.258 -31.203 -19.062 1 91.38 142 LEU B C 1
ATOM 4006 O O . LEU B 1 142 ? 11.266 -32.062 -18.188 1 91.38 142 LEU B O 1
ATOM 4010 N N . ARG B 1 143 ? 10.211 -30.516 -19.375 1 90.12 143 ARG B N 1
ATOM 4011 C CA . ARG B 1 143 ? 8.914 -30.766 -18.75 1 90.12 143 ARG B CA 1
ATOM 4012 C C . ARG B 1 143 ? 7.98 -31.5 -19.703 1 90.12 143 ARG B C 1
ATOM 4014 O O . ARG B 1 143 ? 7.883 -31.141 -20.891 1 90.12 143 ARG B O 1
ATOM 4021 N N . TYR B 1 144 ? 7.398 -32.594 -19.172 1 90 144 TYR B N 1
ATOM 4022 C CA . TYR B 1 144 ? 6.488 -33.438 -19.969 1 90 144 TYR B CA 1
ATOM 4023 C C . TYR B 1 144 ? 5.148 -33.594 -19.25 1 90 144 TYR B C 1
ATOM 4025 O O . TYR B 1 144 ? 5.062 -33.438 -18.031 1 90 144 TYR B O 1
ATOM 4033 N N . GLU B 1 145 ? 4.148 -33.812 -20.062 1 89.44 145 GLU B N 1
ATOM 4034 C CA . GLU B 1 145 ? 2.842 -34.125 -19.5 1 89.44 145 GLU B CA 1
ATOM 4035 C C . GLU B 1 145 ? 2.141 -35.219 -20.328 1 89.44 145 GLU B C 1
ATOM 4037 O O . GLU B 1 145 ? 2.408 -35.344 -21.531 1 89.44 145 GLU B O 1
ATOM 4042 N N . LYS B 1 146 ? 1.364 -36.031 -19.734 1 89.44 146 LYS B N 1
ATOM 4043 C CA . LYS B 1 146 ? 0.483 -37 -20.391 1 89.44 146 LYS B CA 1
ATOM 4044 C C . LYS B 1 146 ? -0.941 -36.906 -19.844 1 89.44 146 LYS B C 1
ATOM 4046 O O . LYS B 1 146 ? -1.147 -36.812 -18.641 1 89.44 146 LYS B O 1
ATOM 4051 N N . THR B 1 147 ? -1.861 -36.812 -20.781 1 84.56 147 THR B N 1
ATOM 4052 C CA . THR B 1 147 ? -3.268 -36.844 -20.391 1 84.56 147 THR B CA 1
ATOM 4053 C C . THR B 1 147 ? -3.686 -38.25 -20.016 1 84.56 147 THR B C 1
ATOM 4055 O O . THR B 1 147 ? -3.482 -39.188 -20.781 1 84.56 147 THR B O 1
ATOM 4058 N N . LEU B 1 148 ? -4.137 -38.344 -18.812 1 86.25 148 LEU B N 1
ATOM 4059 C CA . LEU B 1 148 ? -4.551 -39.656 -18.328 1 86.25 148 LEU B CA 1
ATOM 4060 C C . LEU B 1 148 ? -6.047 -39.875 -18.547 1 86.25 148 LEU B C 1
ATOM 4062 O O . LEU B 1 148 ? -6.504 -41.031 -18.656 1 86.25 148 LEU B O 1
ATOM 4066 N N . ARG B 1 149 ? -6.691 -38.844 -18.328 1 77.75 149 ARG B N 1
ATOM 4067 C CA . ARG B 1 149 ? -8.141 -38.875 -18.516 1 77.75 149 ARG B CA 1
ATOM 4068 C C . ARG B 1 149 ? -8.586 -37.75 -19.422 1 77.75 149 ARG B C 1
ATOM 4070 O O . ARG B 1 149 ? -8.195 -36.594 -19.234 1 77.75 149 ARG B O 1
ATOM 4077 N N . GLY B 1 150 ? -9.359 -38.062 -20.406 1 65.12 150 GLY B N 1
ATOM 4078 C CA . GLY B 1 150 ? -9.914 -37.031 -21.266 1 65.12 150 GLY B CA 1
ATOM 4079 C C . GLY B 1 150 ? -9.117 -36.844 -22.547 1 65.12 150 GLY B C 1
ATOM 4080 O O . GLY B 1 150 ? -8.109 -37.5 -22.766 1 65.12 150 GLY B O 1
ATOM 4081 N N . ASP B 1 151 ? -9.57 -36.312 -23.609 1 57.75 151 ASP B N 1
ATOM 4082 C CA . ASP B 1 151 ? -9.023 -36.281 -24.969 1 57.75 151 ASP B CA 1
ATOM 4083 C C . ASP B 1 151 ? -8.133 -35.062 -25.172 1 57.75 151 ASP B C 1
ATOM 4085 O O . ASP B 1 151 ? -7.371 -34.969 -26.141 1 57.75 151 ASP B O 1
ATOM 4089 N N . THR B 1 152 ? -8.484 -33.844 -24.562 1 54.34 152 THR B N 1
ATOM 4090 C CA . THR B 1 152 ? -7.93 -32.656 -25.203 1 54.34 152 THR B CA 1
ATOM 4091 C C . THR B 1 152 ? -6.762 -32.094 -24.406 1 54.34 152 THR B C 1
ATOM 4093 O O . THR B 1 152 ? -6.883 -31.891 -23.188 1 54.34 152 THR B O 1
ATOM 4096 N N . PRO B 1 153 ? -5.551 -32.062 -25.203 1 56.41 153 PRO B N 1
ATOM 4097 C CA . PRO B 1 153 ? -4.387 -31.406 -24.609 1 56.41 153 PRO B CA 1
ATOM 4098 C C . PRO B 1 153 ? -4.715 -30 -24.109 1 56.41 153 PRO B C 1
ATOM 4100 O O . PRO B 1 153 ? -5.52 -29.297 -24.719 1 56.41 153 PRO B O 1
ATOM 4103 N N . THR B 1 154 ? -4.484 -29.719 -22.891 1 58.53 154 THR B N 1
ATOM 4104 C CA . THR B 1 154 ? -4.742 -28.484 -22.156 1 58.53 154 THR B CA 1
ATOM 4105 C C . THR B 1 154 ? -3.789 -27.375 -22.609 1 58.53 154 THR B C 1
ATOM 4107 O O . THR B 1 154 ? -2.689 -27.25 -22.062 1 58.53 154 THR B O 1
ATOM 4110 N N . ALA B 1 155 ? -3.445 -27.25 -23.969 1 58.66 155 ALA B N 1
ATOM 4111 C CA . ALA B 1 155 ? -2.404 -26.281 -24.297 1 58.66 155 ALA B CA 1
ATOM 4112 C C . ALA B 1 155 ? -2.977 -24.859 -24.344 1 58.66 155 ALA B C 1
ATOM 4114 O O . ALA B 1 155 ? -4.02 -24.641 -24.969 1 58.66 155 ALA B O 1
ATOM 4115 N N . THR B 1 156 ? -2.729 -23.984 -23.359 1 69.5 156 THR B N 1
ATOM 4116 C CA . THR B 1 156 ? -3.037 -22.562 -23.469 1 69.5 156 THR B CA 1
ATOM 4117 C C . THR B 1 156 ? -1.776 -21.75 -23.766 1 69.5 156 THR B C 1
ATOM 4119 O O . THR B 1 156 ? -0.662 -22.234 -23.547 1 69.5 156 THR B O 1
ATOM 4122 N N . LYS B 1 157 ? -1.927 -20.688 -24.547 1 82.75 157 LYS B N 1
ATOM 4123 C CA . LYS B 1 157 ? -0.844 -19.766 -24.875 1 82.75 157 LYS B CA 1
ATOM 4124 C C . LYS B 1 157 ? -0.688 -18.688 -23.812 1 82.75 157 LYS B C 1
ATOM 4126 O O . LYS B 1 157 ? 0.173 -17.812 -23.938 1 82.75 157 LYS B O 1
ATOM 4131 N N . VAL B 1 158 ? -1.526 -18.812 -22.781 1 90.75 158 VAL B N 1
ATOM 4132 C CA . VAL B 1 158 ? -1.454 -17.781 -21.75 1 90.75 158 VAL B CA 1
ATOM 4133 C C . VAL B 1 158 ? -0.177 -17.969 -20.938 1 90.75 158 VAL B C 1
ATOM 4135 O O . VAL B 1 158 ? 0.06 -19.031 -20.375 1 90.75 158 VAL B O 1
ATOM 4138 N N . PRO B 1 159 ? 0.652 -16.922 -20.906 1 90.56 159 PRO B N 1
ATOM 4139 C CA . PRO B 1 159 ? 1.904 -17.062 -20.172 1 90.56 159 PRO B CA 1
ATOM 4140 C C . PRO B 1 159 ? 1.68 -17.25 -18.672 1 90.56 159 PRO B C 1
ATOM 4142 O O . PRO B 1 159 ?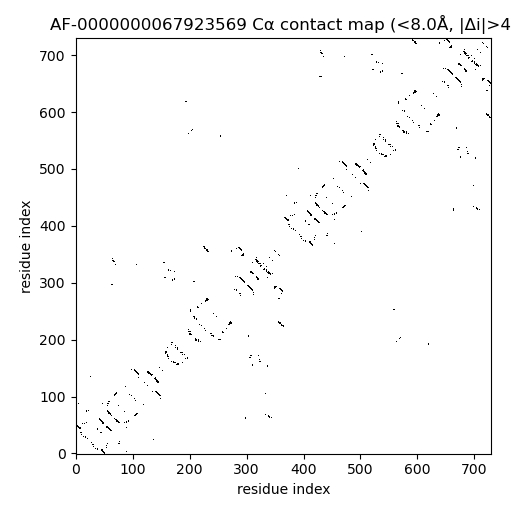 0.703 -16.75 -18.125 1 90.56 159 PRO B O 1
ATOM 4145 N N . PHE B 1 160 ? 2.609 -18 -18.031 1 90.38 160 PHE B N 1
ATOM 4146 C CA . PHE B 1 160 ? 2.562 -18.234 -16.594 1 90.38 160 PHE B CA 1
ATOM 4147 C C . PHE B 1 160 ? 3.586 -17.359 -15.875 1 90.38 160 PHE B C 1
ATOM 4149 O O . PHE B 1 160 ? 4.695 -17.156 -16.375 1 90.38 160 PHE B O 1
ATOM 4156 N N . TYR B 1 161 ? 3.189 -16.797 -14.711 1 93.06 161 TYR B N 1
ATOM 4157 C CA . TYR B 1 161 ? 4.094 -16.047 -13.836 1 93.06 161 TYR B CA 1
ATOM 4158 C C . TYR B 1 161 ? 3.91 -16.469 -12.383 1 93.06 161 TYR B C 1
ATOM 4160 O O . TYR B 1 161 ? 2.811 -16.344 -11.828 1 93.06 161 TYR B O 1
ATOM 4168 N N . GLN B 1 162 ? 4.973 -16.969 -11.797 1 91.19 162 GLN B N 1
ATOM 4169 C CA . GLN B 1 162 ? 4.949 -17.344 -10.383 1 91.19 162 GLN B CA 1
ATOM 4170 C C . GLN B 1 162 ? 5.105 -16.109 -9.492 1 91.19 162 GLN B C 1
ATOM 4172 O O . GLN B 1 162 ? 6.008 -15.305 -9.695 1 91.19 162 GLN B O 1
ATOM 4177 N N . GLN B 1 163 ? 4.219 -16.031 -8.492 1 92.56 163 GLN B N 1
ATOM 4178 C CA . GLN B 1 163 ? 4.34 -14.883 -7.605 1 92.56 163 GLN B CA 1
ATOM 4179 C C . GLN B 1 163 ? 5.641 -14.938 -6.812 1 92.56 163 GLN B C 1
ATOM 4181 O O . GLN B 1 163 ? 6.09 -16.016 -6.414 1 92.56 163 GLN B O 1
ATOM 4186 N N . THR B 1 164 ? 6.199 -13.805 -6.562 1 90.5 164 THR B N 1
ATOM 4187 C CA . THR B 1 164 ? 7.473 -13.727 -5.852 1 90.5 164 THR B CA 1
ATOM 4188 C C . THR B 1 164 ? 7.254 -13.289 -4.406 1 90.5 164 THR B C 1
ATOM 4190 O O . THR B 1 164 ? 8.18 -13.344 -3.59 1 90.5 164 THR B O 1
ATOM 4193 N N . CYS B 1 165 ? 6.086 -12.781 -4.066 1 87.88 165 CYS B N 1
ATOM 4194 C CA . CYS B 1 165 ? 5.703 -12.445 -2.701 1 87.88 165 CYS B CA 1
ATOM 4195 C C . CYS B 1 165 ? 4.492 -13.258 -2.256 1 87.88 165 CYS B C 1
ATOM 4197 O O . CYS B 1 165 ? 3.701 -13.703 -3.086 1 87.88 165 CYS B O 1
ATOM 4199 N N . GLU B 1 166 ? 4.305 -13.352 -0.992 1 84.38 166 GLU B N 1
ATOM 4200 C CA . GLU B 1 166 ? 3.252 -14.195 -0.438 1 84.38 166 GLU B CA 1
ATOM 4201 C C . GLU B 1 166 ? 1.878 -13.555 -0.614 1 84.38 166 GLU B C 1
ATOM 4203 O O . GLU B 1 166 ? 0.853 -14.227 -0.455 1 84.38 166 GLU B O 1
ATOM 4208 N N . PHE B 1 167 ? 1.851 -12.312 -1.055 1 87.75 167 PHE B N 1
ATOM 4209 C CA . PHE B 1 167 ? 0.595 -11.578 -1.031 1 87.75 167 PHE B CA 1
ATOM 4210 C C . PHE B 1 167 ? 0.259 -11.031 -2.416 1 87.75 167 PHE B C 1
ATOM 4212 O O . PHE B 1 167 ? -0.611 -10.172 -2.557 1 87.75 167 PHE B O 1
ATOM 4219 N N . THR B 1 168 ? 0.887 -11.539 -3.535 1 92.75 168 THR B N 1
ATOM 4220 C CA . THR B 1 168 ? 0.748 -10.875 -4.828 1 92.75 168 THR B CA 1
ATOM 4221 C C . THR B 1 168 ? 0.035 -11.789 -5.824 1 92.75 168 THR B C 1
ATOM 4223 O O . THR B 1 168 ? 0.226 -11.656 -7.035 1 92.75 168 THR B O 1
ATOM 4226 N N . CYS B 1 169 ? -0.782 -12.75 -5.344 1 93.69 169 CYS B N 1
ATOM 4227 C CA . CYS B 1 169 ? -1.477 -13.664 -6.246 1 93.69 169 CYS B CA 1
ATOM 4228 C C . CYS B 1 169 ? -2.354 -12.898 -7.227 1 93.69 169 CYS B C 1
ATOM 4230 O O . CYS B 1 169 ? -2.299 -13.141 -8.438 1 93.69 169 CYS B O 1
ATOM 4232 N N . GLY B 1 170 ? -3.127 -11.938 -6.797 1 96.5 170 GLY B N 1
ATOM 4233 C CA . GLY B 1 170 ? -3.979 -11.125 -7.656 1 96.5 170 GLY B CA 1
ATOM 4234 C C . GLY B 1 170 ? -3.211 -10.383 -8.734 1 96.5 170 GLY B C 1
ATOM 4235 O O . GLY B 1 170 ? -3.441 -10.586 -9.922 1 96.5 170 GLY B O 1
ATOM 4236 N N . PRO B 1 171 ? -2.275 -9.602 -8.297 1 96.75 171 PRO B N 1
ATOM 4237 C CA . PRO B 1 171 ? -1.442 -8.875 -9.258 1 96.75 171 PRO B CA 1
ATOM 4238 C C . PRO B 1 171 ? -0.753 -9.797 -10.266 1 96.75 171 PRO B C 1
ATOM 4240 O O . PRO B 1 171 ? -0.584 -9.438 -11.43 1 96.75 171 PRO B O 1
ATOM 4243 N N . CYS B 1 172 ? -0.343 -10.938 -9.836 1 97.12 172 CYS B N 1
ATOM 4244 C CA . CYS B 1 172 ? 0.304 -11.867 -10.75 1 97.12 172 CYS B CA 1
ATOM 4245 C C . CYS B 1 172 ? -0.688 -12.398 -11.781 1 97.12 172 CYS B C 1
ATOM 4247 O O . CYS B 1 172 ? -0.347 -12.555 -12.953 1 97.12 172 CYS B O 1
ATOM 4249 N N . CYS B 1 173 ? -1.911 -12.688 -11.359 1 98.25 173 CYS B N 1
ATOM 4250 C CA . CYS B 1 173 ? -2.953 -13.055 -12.312 1 98.25 173 CYS B CA 1
ATOM 4251 C C . CYS B 1 173 ? -3.17 -11.945 -13.336 1 98.25 173 CYS B C 1
ATOM 4253 O O . CYS B 1 173 ? -3.275 -12.211 -14.531 1 98.25 173 CYS B O 1
ATOM 4255 N N . LEU B 1 174 ? -3.213 -10.75 -12.828 1 98.38 174 LEU B N 1
ATOM 4256 C CA . LEU B 1 174 ? -3.381 -9.602 -13.711 1 98.38 174 LEU B CA 1
ATOM 4257 C C . LEU B 1 174 ? -2.234 -9.508 -14.711 1 98.38 174 LEU B C 1
ATOM 4259 O O . LEU B 1 174 ? -2.459 -9.281 -15.898 1 98.38 174 LEU B O 1
ATOM 4263 N N . MET B 1 175 ? -1.024 -9.695 -14.25 1 97.88 175 MET B N 1
ATOM 4264 C CA . MET B 1 175 ? 0.146 -9.617 -15.117 1 97.88 175 MET B CA 1
ATOM 4265 C C . MET B 1 175 ? 0.084 -10.68 -16.219 1 97.88 175 MET B C 1
ATOM 4267 O O . MET B 1 175 ? 0.418 -10.406 -17.375 1 97.88 175 MET B O 1
ATOM 4271 N N . MET B 1 176 ? -0.304 -11.859 -15.844 1 97.19 176 MET B N 1
ATOM 4272 C CA . MET B 1 176 ? -0.444 -12.914 -16.844 1 97.19 176 MET B CA 1
ATOM 4273 C C . MET B 1 176 ? -1.484 -12.539 -17.891 1 97.19 176 MET B C 1
ATOM 4275 O O . MET B 1 176 ? -1.277 -12.766 -19.078 1 97.19 176 MET B O 1
ATOM 4279 N N . ALA B 1 177 ? -2.566 -11.945 -17.469 1 98.12 177 ALA B N 1
ATOM 4280 C CA . ALA B 1 177 ? -3.604 -11.5 -18.391 1 98.12 177 ALA B CA 1
ATOM 4281 C C . ALA B 1 177 ? -3.08 -10.398 -19.312 1 98.12 177 ALA B C 1
ATOM 4283 O O . ALA B 1 177 ? -3.291 -10.445 -20.531 1 98.12 177 ALA B O 1
ATOM 4284 N N . ILE B 1 178 ? -2.422 -9.422 -18.734 1 98 178 ILE B N 1
ATOM 4285 C CA . ILE B 1 178 ? -1.862 -8.344 -19.547 1 98 178 ILE B CA 1
ATOM 4286 C C . ILE B 1 178 ? -0.911 -8.914 -20.594 1 98 178 ILE B C 1
ATOM 4288 O O . ILE B 1 178 ? -0.985 -8.555 -21.766 1 98 178 ILE B O 1
ATOM 4292 N N . ALA B 1 179 ? -0.05 -9.812 -20.141 1 96.31 179 ALA B N 1
ATOM 4293 C CA . ALA B 1 179 ? 0.936 -10.406 -21.047 1 96.31 179 ALA B CA 1
ATOM 4294 C C . ALA B 1 179 ? 0.255 -11.172 -22.172 1 96.31 179 ALA B C 1
ATOM 4296 O O . ALA B 1 179 ? 0.783 -11.25 -23.281 1 96.31 179 ALA B O 1
ATOM 4297 N N . ASN B 1 180 ? -0.889 -11.727 -21.891 1 96.12 180 ASN B N 1
ATOM 4298 C CA . ASN B 1 180 ? -1.647 -12.445 -22.906 1 96.12 180 ASN B CA 1
ATOM 4299 C C . ASN B 1 180 ? -2.176 -11.508 -23.984 1 96.12 180 ASN B C 1
ATOM 4301 O O . ASN B 1 180 ? -2.168 -11.852 -25.172 1 96.12 180 ASN B O 1
ATOM 4305 N N . PHE B 1 181 ? -2.625 -10.352 -23.656 1 96.88 181 PHE B N 1
ATOM 4306 C CA . PHE B 1 181 ? -3.318 -9.469 -24.594 1 96.88 181 PHE B CA 1
ATOM 4307 C C . PHE B 1 181 ? -2.361 -8.438 -25.172 1 96.88 181 PHE B C 1
ATOM 4309 O O . PHE B 1 181 ? -2.672 -7.785 -26.172 1 96.88 181 PHE B O 1
ATOM 4316 N N . ASP B 1 182 ? -1.231 -8.219 -24.516 1 94.88 182 ASP B N 1
ATOM 4317 C CA . ASP B 1 182 ? -0.193 -7.309 -24.969 1 94.88 182 ASP B CA 1
ATOM 4318 C C . ASP B 1 182 ? 1.148 -8.023 -25.109 1 94.88 182 ASP B C 1
ATOM 4320 O O . ASP B 1 182 ? 1.893 -8.148 -24.141 1 94.88 182 ASP B O 1
ATOM 4324 N N . ARG B 1 183 ? 1.57 -8.305 -26.297 1 88.81 183 ARG B N 1
ATOM 4325 C CA . ARG B 1 183 ? 2.775 -9.078 -26.578 1 88.81 183 ARG B CA 1
ATOM 4326 C C . ARG B 1 183 ? 4.027 -8.312 -26.172 1 88.81 183 ARG B C 1
ATOM 4328 O O . ARG B 1 183 ? 5.082 -8.906 -25.938 1 88.81 183 ARG B O 1
ATOM 4335 N N . GLY B 1 184 ? 3.932 -7.047 -26.078 1 93 184 GLY B N 1
ATOM 4336 C CA . GLY B 1 184 ? 5.07 -6.23 -25.703 1 93 184 GLY B CA 1
ATOM 4337 C C . GLY B 1 184 ? 5.289 -6.176 -24.203 1 93 184 GLY B C 1
ATOM 4338 O O . GLY B 1 184 ? 6.34 -5.73 -23.734 1 93 184 GLY B O 1
ATOM 4339 N N . PHE B 1 185 ? 4.34 -6.707 -23.469 1 95.31 185 PHE B N 1
ATOM 4340 C CA . PHE B 1 185 ? 4.43 -6.668 -22.016 1 95.31 185 PHE B CA 1
ATOM 4341 C C . PHE B 1 185 ? 5.184 -7.883 -21.484 1 95.31 185 PHE B C 1
ATOM 4343 O O . PHE B 1 185 ? 4.828 -9.023 -21.797 1 95.31 185 PHE B O 1
ATOM 4350 N N . VAL B 1 186 ? 6.215 -7.652 -20.641 1 93.75 186 VAL B N 1
ATOM 4351 C CA . VAL B 1 186 ? 6.977 -8.719 -20 1 93.75 186 VAL B CA 1
ATOM 4352 C C . VAL B 1 186 ? 6.805 -8.641 -18.484 1 93.75 186 VAL B C 1
ATOM 4354 O O . VAL B 1 186 ? 7.266 -7.691 -17.844 1 93.75 186 VAL B O 1
ATOM 4357 N N . PRO B 1 187 ? 6.184 -9.633 -17.906 1 95.12 187 PRO B N 1
ATOM 4358 C CA . PRO B 1 187 ? 6.02 -9.633 -16.453 1 95.12 187 PRO B CA 1
ATOM 4359 C C . PRO B 1 187 ? 7.352 -9.625 -15.703 1 95.12 187 PRO B C 1
ATOM 4361 O O . PRO B 1 187 ? 8.312 -10.273 -16.125 1 95.12 187 PRO B O 1
ATOM 4364 N N . ASP B 1 188 ? 7.465 -8.867 -14.664 1 96.12 188 ASP B N 1
ATOM 4365 C CA . ASP B 1 188 ? 8.641 -8.836 -13.805 1 96.12 188 ASP B CA 1
ATOM 4366 C C . ASP B 1 188 ? 8.273 -8.414 -12.383 1 96.12 188 ASP B C 1
ATOM 4368 O O . ASP B 1 188 ? 7.148 -7.984 -12.133 1 96.12 188 ASP B O 1
ATOM 4372 N N . PRO B 1 189 ? 9.188 -8.547 -11.422 1 96.31 189 PRO B N 1
ATOM 4373 C CA . PRO B 1 189 ? 8.891 -8.273 -10.016 1 96.31 189 PRO B CA 1
ATOM 4374 C C . PRO B 1 189 ? 8.555 -6.805 -9.758 1 96.31 189 PRO B C 1
ATOM 4376 O O . PRO B 1 189 ? 7.785 -6.492 -8.844 1 96.31 189 PRO B O 1
ATOM 4379 N N . VAL B 1 190 ? 9.109 -5.84 -10.539 1 97.31 190 VAL B N 1
ATOM 4380 C CA . VAL B 1 190 ? 8.812 -4.422 -10.367 1 97.31 190 VAL B CA 1
ATOM 4381 C C . VAL B 1 190 ? 7.344 -4.152 -10.68 1 97.31 190 VAL B C 1
ATOM 4383 O O . VAL B 1 190 ? 6.645 -3.51 -9.898 1 97.31 190 VAL B O 1
ATOM 4386 N N . MET B 1 191 ? 6.875 -4.742 -11.773 1 97.38 191 MET B N 1
ATOM 4387 C CA . MET B 1 191 ? 5.473 -4.586 -12.156 1 97.38 191 MET B CA 1
ATOM 4388 C C . MET B 1 191 ? 4.562 -5.328 -11.18 1 97.38 191 MET B C 1
ATOM 4390 O O . MET B 1 191 ? 3.455 -4.871 -10.891 1 97.38 191 MET B O 1
ATOM 4394 N N . GLU B 1 192 ? 5.027 -6.52 -10.688 1 96.19 192 GLU B N 1
ATOM 4395 C CA . GLU B 1 192 ? 4.289 -7.27 -9.68 1 96.19 192 GLU B CA 1
ATOM 4396 C C . GLU B 1 192 ? 3.963 -6.391 -8.469 1 96.19 192 GLU B C 1
ATOM 4398 O O . GLU B 1 192 ? 2.807 -6.305 -8.055 1 96.19 192 GLU B O 1
ATOM 4403 N N . ILE B 1 193 ? 4.949 -5.676 -7.98 1 94.25 193 ILE B N 1
ATOM 4404 C CA . ILE B 1 193 ? 4.793 -4.844 -6.793 1 94.25 193 ILE B CA 1
ATOM 4405 C C . ILE B 1 193 ? 3.979 -3.596 -7.141 1 94.25 193 ILE B C 1
ATOM 4407 O O . ILE B 1 193 ? 3.17 -3.133 -6.332 1 94.25 193 ILE B O 1
ATOM 4411 N N . ARG B 1 194 ? 4.168 -3.025 -8.328 1 95.69 194 ARG B N 1
ATOM 4412 C CA . ARG B 1 194 ? 3.381 -1.868 -8.742 1 95.69 194 ARG B CA 1
ATOM 4413 C C . ARG B 1 194 ? 1.893 -2.201 -8.766 1 95.69 194 ARG B C 1
ATOM 4415 O O . ARG B 1 194 ? 1.079 -1.473 -8.195 1 95.69 194 ARG B O 1
ATOM 4422 N N . LEU B 1 195 ? 1.57 -3.285 -9.445 1 96.44 195 LEU B N 1
ATOM 4423 C CA . LEU B 1 195 ? 0.166 -3.66 -9.57 1 96.44 195 LEU B CA 1
ATOM 4424 C C . LEU B 1 195 ? -0.42 -4.027 -8.211 1 96.44 195 LEU B C 1
ATOM 4426 O O . LEU B 1 195 ? -1.6 -3.777 -7.953 1 96.44 195 LEU B O 1
ATOM 4430 N N . TRP B 1 196 ? 0.43 -4.645 -7.355 1 94.38 196 TRP B N 1
ATOM 4431 C CA . TRP B 1 196 ? -0.014 -4.918 -5.992 1 94.38 196 TRP B CA 1
ATOM 4432 C C . TRP B 1 196 ? -0.385 -3.629 -5.27 1 94.38 196 TRP B C 1
ATOM 4434 O O . TRP B 1 196 ? -1.458 -3.531 -4.672 1 94.38 196 TRP B O 1
ATOM 4444 N N . ARG B 1 197 ? 0.457 -2.623 -5.348 1 91.81 197 ARG B N 1
ATOM 4445 C CA . ARG B 1 197 ? 0.221 -1.342 -4.691 1 91.81 197 ARG B CA 1
ATOM 4446 C C . ARG B 1 197 ? -1.025 -0.663 -5.25 1 91.81 197 ARG B C 1
ATOM 4448 O O . ARG B 1 197 ? -1.768 -0.012 -4.508 1 91.81 197 ARG B O 1
ATOM 4455 N N . GLU B 1 198 ? -1.297 -0.837 -6.5 1 93.25 198 GLU B N 1
ATOM 4456 C CA . GLU B 1 198 ? -2.418 -0.185 -7.172 1 93.25 198 GLU B CA 1
ATOM 4457 C C . GLU B 1 198 ? -3.74 -0.862 -6.824 1 93.25 198 GLU B C 1
ATOM 4459 O O . GLU B 1 198 ? -4.793 -0.225 -6.848 1 93.25 198 GLU B O 1
ATOM 4464 N N . ALA B 1 199 ? -3.635 -2.139 -6.457 1 94.31 199 ALA B N 1
ATOM 4465 C CA . ALA B 1 199 ? -4.879 -2.896 -6.355 1 94.31 199 ALA B CA 1
ATOM 4466 C C . ALA B 1 199 ? -5.176 -3.271 -4.906 1 94.31 199 ALA B C 1
ATOM 4468 O O . ALA B 1 199 ? -6.262 -3.766 -4.594 1 94.31 199 ALA B O 1
ATOM 4469 N N . THR B 1 200 ? -4.246 -3 -4.016 1 91.12 200 THR B N 1
ATOM 4470 C CA . THR B 1 200 ? -4.406 -3.441 -2.635 1 91.12 200 THR B CA 1
ATOM 4471 C C . THR B 1 200 ? -5.09 -2.363 -1.797 1 91.12 200 THR B C 1
ATOM 4473 O O . THR B 1 200 ? -4.945 -1.171 -2.072 1 91.12 200 THR B O 1
ATOM 4476 N N . THR B 1 201 ? -5.836 -2.736 -0.834 1 86.94 201 THR B N 1
ATOM 4477 C CA . THR B 1 201 ? -6.387 -1.791 0.13 1 86.94 201 THR B CA 1
ATOM 4478 C C . THR B 1 201 ? -5.348 -1.429 1.187 1 86.94 201 THR B C 1
ATOM 4480 O O . THR B 1 201 ? -5.207 -0.259 1.552 1 86.94 201 THR B O 1
ATOM 4483 N N . VAL B 1 202 ? -4.789 -2.344 1.83 1 73.75 202 VAL B N 1
ATOM 4484 C CA . VAL B 1 202 ? -3.771 -2.107 2.85 1 73.75 202 VAL B CA 1
ATOM 4485 C C . VAL B 1 202 ? -2.742 -3.234 2.822 1 73.75 202 VAL B C 1
ATOM 4487 O O . VAL B 1 202 ? -3.051 -4.355 2.416 1 73.75 202 VAL B O 1
ATOM 4490 N N . PHE B 1 203 ? -1.322 -2.795 3.076 1 61.94 203 PHE B N 1
ATOM 4491 C CA . PHE B 1 203 ? -0.309 -3.834 3.223 1 61.94 203 PHE B CA 1
ATOM 4492 C C . PHE B 1 203 ? -0.146 -4.23 4.684 1 61.94 203 PHE B C 1
ATOM 4494 O O . PHE B 1 203 ? 0.21 -3.4 5.523 1 61.94 203 PHE B O 1
ATOM 4501 N N . MET B 1 204 ? -1.113 -4.766 5.652 1 50.81 204 MET B N 1
ATOM 4502 C CA . MET B 1 204 ? -0.765 -4.984 7.051 1 50.81 204 MET B CA 1
ATOM 4503 C C . MET B 1 204 ? -0.155 -6.367 7.25 1 50.81 204 MET B C 1
ATOM 4505 O O . MET B 1 204 ? -0.403 -7.281 6.461 1 50.81 204 MET B O 1
ATOM 4509 N N . MET B 1 205 ? 0.78 -6.594 8.273 1 47.22 205 MET B N 1
ATOM 4510 C CA . MET B 1 205 ? 1.164 -7.91 8.773 1 47.22 205 MET B CA 1
ATOM 4511 C C . MET B 1 205 ? -0.053 -8.82 8.898 1 47.22 205 MET B C 1
ATOM 4513 O O . MET B 1 205 ? -0.816 -8.977 7.941 1 47.22 205 MET B O 1
ATOM 4517 N N . SER B 1 206 ? -0.798 -8.977 10.523 1 46.5 206 SER B N 1
ATOM 4518 C CA . SER B 1 206 ? -1.621 -10.117 10.906 1 46.5 206 SER B CA 1
ATOM 4519 C C . SER B 1 206 ? -2.957 -10.109 10.172 1 46.5 206 SER B C 1
ATOM 4521 O O . SER B 1 206 ? -3.709 -9.141 10.25 1 46.5 206 SER B O 1
ATOM 4523 N N . GLY B 1 207 ? -3.27 -10.375 9.023 1 47.94 207 GLY B N 1
ATOM 4524 C CA . GLY B 1 207 ? -3.994 -11.023 7.941 1 47.94 207 GLY B CA 1
ATOM 4525 C C . GLY B 1 207 ? -5.227 -10.25 7.504 1 47.94 207 GLY B C 1
ATOM 4526 O O . GLY B 1 207 ? -5.871 -9.586 8.32 1 47.94 207 GLY B O 1
ATOM 4527 N N . PRO B 1 208 ? -5.445 -10.469 5.863 1 46.03 208 PRO B N 1
ATOM 4528 C CA . PRO B 1 208 ? -5.031 -9.914 4.574 1 46.03 208 PRO B CA 1
ATOM 4529 C C . PRO B 1 208 ? -5.766 -8.617 4.227 1 46.03 208 PRO B C 1
ATOM 4531 O O . PRO B 1 208 ? -5.652 -8.125 3.104 1 46.03 208 PRO B O 1
ATOM 4534 N N . GLY B 1 209 ? -5.699 -7.965 4.82 1 60.25 209 GLY B N 1
ATOM 4535 C CA . GLY B 1 209 ? -5.719 -6.965 3.766 1 60.25 209 GLY B CA 1
ATOM 4536 C C . GLY B 1 209 ? -5.199 -7.488 2.439 1 60.25 209 GLY B C 1
ATOM 4537 O O . GLY B 1 209 ? -4.754 -8.633 2.352 1 60.25 209 GLY B O 1
ATOM 4538 N N . GLY B 1 210 ? -5.586 -7.016 1.28 1 82.81 210 GLY B N 1
ATOM 4539 C CA . GLY B 1 210 ? -5.156 -7.547 -0.004 1 82.81 210 GLY B CA 1
ATOM 4540 C C . GLY B 1 210 ? -5.871 -6.914 -1.182 1 82.81 210 GLY B C 1
ATOM 4541 O O . GLY B 1 210 ? -6.57 -5.91 -1.022 1 82.81 210 GLY B O 1
ATOM 4542 N N . CYS B 1 211 ? -5.629 -7.426 -2.17 1 92.19 211 CYS B N 1
ATOM 4543 C CA . CYS B 1 211 ? -6.285 -6.969 -3.391 1 92.19 211 CYS B CA 1
ATOM 4544 C C . CYS B 1 211 ? -7.742 -7.406 -3.42 1 92.19 211 CYS B C 1
ATOM 4546 O O . CYS B 1 211 ? -8.07 -8.516 -2.992 1 92.19 211 CYS B O 1
ATOM 4548 N N . GLU B 1 212 ? -8.625 -6.625 -3.822 1 93.31 212 GLU B N 1
ATOM 4549 C CA . GLU B 1 212 ? -10.039 -6.953 -3.961 1 93.31 212 GLU B CA 1
ATOM 4550 C C . GLU B 1 212 ? -10.523 -6.734 -5.391 1 93.31 212 GLU B C 1
ATOM 4552 O O . GLU B 1 212 ? -9.773 -6.242 -6.234 1 93.31 212 GLU B O 1
ATOM 4557 N N . PRO B 1 213 ? -11.727 -7.227 -5.75 1 97.38 213 PRO B N 1
ATOM 4558 C CA . PRO B 1 213 ? -12.133 -7.305 -7.152 1 97.38 213 PRO B CA 1
ATOM 4559 C C . PRO B 1 213 ? -12.141 -5.941 -7.844 1 97.38 213 PRO B C 1
ATOM 4561 O O . PRO B 1 213 ? -11.758 -5.832 -9.008 1 97.38 213 PRO B O 1
ATOM 4564 N N . PHE B 1 214 ? -12.594 -4.883 -7.176 1 98.31 214 PHE B N 1
ATOM 4565 C CA . PHE B 1 214 ? -12.625 -3.568 -7.809 1 98.31 214 PHE B CA 1
ATOM 4566 C C . PHE B 1 214 ? -11.211 -3.049 -8.055 1 98.31 214 PHE B C 1
ATOM 4568 O O . PHE B 1 214 ? -10.922 -2.492 -9.109 1 98.31 214 PHE B O 1
ATOM 4575 N N . GLY B 1 215 ? -10.359 -3.191 -7.051 1 97.81 215 GLY B N 1
ATOM 4576 C CA . GLY B 1 215 ? -8.977 -2.787 -7.227 1 97.81 215 GLY B CA 1
ATOM 4577 C C . GLY B 1 215 ? -8.297 -3.484 -8.391 1 97.81 215 GLY B C 1
ATOM 4578 O O . GLY B 1 215 ? -7.605 -2.844 -9.188 1 97.81 215 GLY B O 1
ATOM 4579 N N . LEU B 1 216 ? -8.484 -4.777 -8.5 1 98.44 216 LEU B N 1
ATOM 4580 C CA . LEU B 1 216 ? -7.891 -5.555 -9.578 1 98.44 216 LEU B CA 1
ATOM 4581 C C . LEU B 1 216 ? -8.461 -5.133 -10.93 1 98.44 216 LEU B C 1
ATOM 4583 O O . LEU B 1 216 ? -7.719 -5.008 -11.914 1 98.44 216 LEU B O 1
ATOM 4587 N N . ALA B 1 217 ? -9.773 -4.902 -11.008 1 98.81 217 ALA B N 1
ATOM 4588 C CA . ALA B 1 217 ? -10.422 -4.492 -12.25 1 98.81 217 ALA B CA 1
ATOM 4589 C C . ALA B 1 217 ? -9.922 -3.125 -12.711 1 98.81 217 ALA B C 1
ATOM 4591 O O . ALA B 1 217 ? -9.625 -2.928 -13.891 1 98.81 217 ALA B O 1
ATOM 4592 N N . VAL B 1 218 ? -9.82 -2.211 -11.758 1 98.69 218 VAL B N 1
ATOM 4593 C CA . VAL B 1 218 ? -9.367 -0.861 -12.062 1 98.69 218 VAL B CA 1
ATOM 4594 C C . VAL B 1 218 ? -7.922 -0.904 -12.562 1 98.69 218 VAL B C 1
ATOM 4596 O O . VAL B 1 218 ? -7.59 -0.284 -13.57 1 98.69 218 VAL B O 1
ATOM 4599 N N . ALA B 1 219 ? -7.078 -1.678 -11.852 1 98.19 219 ALA B N 1
ATOM 4600 C CA . ALA B 1 219 ? -5.691 -1.826 -12.281 1 98.19 219 ALA B CA 1
ATOM 4601 C C . ALA B 1 219 ? -5.609 -2.447 -13.68 1 98.19 219 ALA B C 1
ATOM 4603 O O . ALA B 1 219 ? -4.781 -2.045 -14.492 1 98.19 219 ALA B O 1
ATOM 4604 N N . GLY B 1 220 ? -6.461 -3.467 -13.961 1 98.38 220 GLY B N 1
ATOM 4605 C CA . GLY B 1 220 ? -6.523 -4.059 -15.289 1 98.38 220 GLY B CA 1
ATOM 4606 C C . GLY B 1 220 ? -6.922 -3.07 -16.359 1 98.38 220 GLY B C 1
ATOM 4607 O O . GLY B 1 220 ? -6.289 -3.002 -17.422 1 98.38 220 GLY B O 1
ATOM 4608 N N . TYR B 1 221 ? -7.934 -2.299 -16.078 1 98.5 221 TYR B N 1
ATOM 4609 C CA . TYR B 1 221 ? -8.406 -1.289 -17.016 1 98.5 221 TYR B CA 1
ATOM 4610 C C . TYR B 1 221 ? -7.316 -0.259 -17.312 1 98.5 221 TYR B C 1
ATOM 4612 O O . TYR B 1 221 ? -7.078 0.095 -18.469 1 98.5 221 TYR B O 1
ATOM 4620 N N . GLU B 1 222 ? -6.656 0.213 -16.281 1 97.31 222 GLU B N 1
ATOM 4621 C CA . GLU B 1 222 ? -5.602 1.217 -16.406 1 97.31 222 GLU B CA 1
ATOM 4622 C C . GLU B 1 222 ? -4.391 0.65 -17.141 1 97.31 222 GLU B C 1
ATOM 4624 O O . GLU B 1 222 ? -3.555 1.404 -17.641 1 97.31 222 GLU B O 1
ATOM 4629 N N . SER B 1 223 ? -4.309 -0.683 -17.188 1 97 223 SER B N 1
ATOM 4630 C CA . SER B 1 223 ? -3.227 -1.353 -17.906 1 97 223 SER B CA 1
ATOM 4631 C C . SER B 1 223 ? -3.619 -1.645 -19.359 1 97 223 SER B C 1
ATOM 4633 O O . SER B 1 223 ? -2.904 -2.352 -20.062 1 97 223 SER B O 1
ATOM 4635 N N . GLY B 1 224 ? -4.793 -1.199 -19.797 1 97.06 224 GLY B N 1
ATOM 4636 C CA . GLY B 1 224 ? -5.176 -1.276 -21.203 1 97.06 224 GLY B CA 1
ATOM 4637 C C . GLY B 1 224 ? -6.145 -2.404 -21.484 1 97.06 224 GLY B C 1
ATOM 4638 O O . GLY B 1 224 ? -6.406 -2.723 -22.656 1 97.06 224 GLY B O 1
ATOM 4639 N N . LEU B 1 225 ? -6.727 -3.043 -20.5 1 98.31 225 LEU B N 1
ATOM 4640 C CA . LEU B 1 225 ? -7.648 -4.156 -20.703 1 98.31 225 LEU B CA 1
ATOM 4641 C C . LEU B 1 225 ? -9.086 -3.721 -20.453 1 98.31 225 LEU B C 1
ATOM 4643 O O . LEU B 1 225 ? -9.336 -2.752 -19.734 1 98.31 225 LEU B O 1
ATOM 4647 N N . ALA B 1 226 ? -10 -4.344 -21.156 1 98.44 226 ALA B N 1
ATOM 4648 C CA . ALA B 1 226 ? -11.398 -4.285 -20.734 1 98.44 226 ALA B CA 1
ATOM 4649 C C . ALA B 1 226 ? -11.633 -5.148 -19.5 1 98.44 226 ALA B C 1
ATOM 4651 O O . ALA B 1 226 ? -11.047 -6.227 -19.359 1 98.44 226 ALA B O 1
ATOM 4652 N N . ALA B 1 227 ? -12.477 -4.676 -18.625 1 98.62 227 ALA B N 1
ATOM 4653 C CA . ALA B 1 227 ? -12.727 -5.418 -17.391 1 98.62 227 ALA B CA 1
ATOM 4654 C C . ALA B 1 227 ? -14.219 -5.449 -17.062 1 98.62 227 ALA B C 1
ATOM 4656 O O . ALA B 1 227 ? -14.969 -4.566 -17.469 1 98.62 227 ALA B O 1
ATOM 4657 N N . GLU B 1 228 ? -14.625 -6.461 -16.406 1 98.75 228 GLU B N 1
ATOM 4658 C CA . GLU B 1 228 ? -15.961 -6.66 -15.852 1 98.75 228 GLU B CA 1
ATOM 4659 C C . GLU B 1 228 ? -15.898 -7.367 -14.5 1 98.75 228 GLU B C 1
ATOM 4661 O O . GLU B 1 228 ? -15.125 -8.305 -14.32 1 98.75 228 GLU B O 1
ATOM 4666 N N . ILE B 1 229 ? -16.75 -6.887 -13.547 1 98.75 229 ILE B N 1
ATOM 4667 C CA . ILE B 1 229 ? -16.656 -7.398 -12.188 1 98.75 229 ILE B CA 1
ATOM 4668 C C . ILE B 1 229 ? -17.906 -8.203 -11.844 1 98.75 229 ILE B C 1
ATOM 4670 O O . ILE B 1 229 ? -19.031 -7.77 -12.133 1 98.75 229 ILE B O 1
ATOM 4674 N N . PHE B 1 230 ? -17.766 -9.367 -11.312 1 98.69 230 PHE B N 1
ATOM 4675 C CA . PHE B 1 230 ? -18.781 -10.094 -10.562 1 98.69 230 PHE B CA 1
ATOM 4676 C C . PHE B 1 230 ? -18.453 -10.102 -9.078 1 98.69 230 PHE B C 1
ATOM 4678 O O . PHE B 1 230 ? -17.328 -10.422 -8.68 1 98.69 230 PHE B O 1
ATOM 4685 N N . VAL B 1 231 ? -19.359 -9.703 -8.258 1 98.06 231 VAL B N 1
ATOM 4686 C CA . VAL B 1 231 ? -19.156 -9.734 -6.812 1 98.06 231 VAL B CA 1
ATOM 4687 C C . VAL B 1 231 ? -20.484 -9.992 -6.105 1 98.06 231 VAL B C 1
ATOM 4689 O O . VAL B 1 231 ? -21.484 -9.32 -6.387 1 98.06 231 VAL B O 1
ATOM 4692 N N . SER B 1 232 ? -20.516 -10.93 -5.188 1 96.69 232 SER B N 1
ATOM 4693 C CA . SER B 1 232 ? -21.781 -11.391 -4.625 1 96.69 232 SER B CA 1
ATOM 4694 C C . SER B 1 232 ? -22.203 -10.539 -3.436 1 96.69 232 SER B C 1
ATOM 4696 O O . SER B 1 232 ? -23.266 -10.766 -2.848 1 96.69 232 SER B O 1
ATOM 4698 N N . PHE B 1 233 ? -21.375 -9.555 -3.066 1 92.38 233 PHE B N 1
ATOM 4699 C CA . PHE B 1 233 ? -21.641 -8.719 -1.899 1 92.38 233 PHE B CA 1
ATOM 4700 C C . PHE B 1 233 ? -21.469 -7.242 -2.238 1 92.38 233 PHE B C 1
ATOM 4702 O O . PHE B 1 233 ? -20.5 -6.855 -2.893 1 92.38 233 PHE B O 1
ATOM 4709 N N . TYR B 1 234 ? -22.359 -6.344 -1.872 1 89.19 234 TYR B N 1
ATOM 4710 C CA . TYR B 1 234 ? -22.344 -4.926 -2.223 1 89.19 234 TYR B CA 1
ATOM 4711 C C . TYR B 1 234 ? -21.562 -4.121 -1.194 1 89.19 234 TYR B C 1
ATOM 4713 O O . TYR B 1 234 ? -21 -3.072 -1.518 1 89.19 234 TYR B O 1
ATOM 4721 N N . GLY B 1 235 ? -21.266 -4.559 -0.041 1 88.69 235 GLY B N 1
ATOM 4722 C CA . GLY B 1 235 ? -20.625 -3.791 1.021 1 88.69 235 GLY B CA 1
ATOM 4723 C C . GLY B 1 235 ? -19.109 -3.896 1.015 1 88.69 235 GLY B C 1
ATOM 4724 O O . GLY B 1 235 ? -18.516 -4.234 -0.007 1 88.69 235 GLY B O 1
ATOM 4725 N N . ALA B 1 236 ? -18.516 -3.406 2.062 1 89.31 236 ALA B N 1
ATOM 4726 C CA . ALA B 1 236 ? -17.062 -3.438 2.209 1 89.31 236 ALA B CA 1
ATOM 4727 C C . ALA B 1 236 ? -16.547 -4.871 2.219 1 89.31 236 ALA B C 1
ATOM 4729 O O . ALA B 1 236 ? -17.156 -5.754 2.834 1 89.31 236 ALA B O 1
ATOM 4730 N N . LEU B 1 237 ? -15.531 -5.078 1.479 1 91.69 237 LEU B N 1
ATOM 4731 C CA . LEU B 1 237 ? -14.992 -6.422 1.291 1 91.69 237 LEU B CA 1
ATOM 4732 C C . LEU B 1 237 ? -13.789 -6.66 2.195 1 91.69 237 LEU B C 1
ATOM 4734 O O . LEU B 1 237 ? -12.977 -5.758 2.41 1 91.69 237 LEU B O 1
ATOM 4738 N N . PHE B 1 238 ? -13.641 -7.918 2.756 1 88 238 PHE B N 1
ATOM 4739 C CA . PHE B 1 238 ? -12.484 -8.438 3.479 1 88 238 PHE B CA 1
ATOM 4740 C C . PHE B 1 238 ? -12.25 -7.648 4.762 1 88 238 PHE B C 1
ATOM 4742 O O . PHE B 1 238 ? -11.102 -7.387 5.137 1 88 238 PHE B O 1
ATOM 4749 N N . LEU B 1 239 ? -13.273 -7.109 5.406 1 85.5 239 LEU B N 1
ATOM 4750 C CA . LEU B 1 239 ? -13.102 -6.293 6.602 1 85.5 239 LEU B CA 1
ATOM 4751 C C . LEU B 1 239 ? -13.516 -7.062 7.852 1 85.5 239 LEU B C 1
ATOM 4753 O O . LEU B 1 239 ? -13.328 -6.586 8.977 1 85.5 239 LEU B O 1
ATOM 4757 N N . GLN B 1 240 ? -13.992 -8.211 7.684 1 80.94 240 GLN B N 1
ATOM 4758 C CA . GLN B 1 240 ? -14.633 -8.938 8.781 1 80.94 240 GLN B CA 1
ATOM 4759 C C . GLN B 1 240 ? -13.641 -9.203 9.906 1 80.94 240 GLN B C 1
ATOM 4761 O O . GLN B 1 240 ? -14.008 -9.148 11.086 1 80.94 240 GLN B O 1
ATOM 4766 N N . SER B 1 241 ? -12.422 -9.406 9.594 1 77 241 SER B N 1
ATOM 4767 C CA . SER B 1 241 ? -11.453 -9.781 10.617 1 77 241 SER B CA 1
ATOM 4768 C C . SER B 1 241 ? -10.625 -8.578 11.062 1 77 241 SER B C 1
ATOM 4770 O O . SER B 1 241 ? -9.727 -8.711 11.898 1 77 241 SER B O 1
ATOM 4772 N N . VAL B 1 242 ? -10.945 -7.414 10.562 1 82.62 242 VAL B N 1
ATOM 4773 C CA . VAL B 1 242 ? -10.156 -6.23 10.883 1 82.62 242 VAL B CA 1
ATOM 4774 C C . VAL B 1 242 ? -10.68 -5.59 12.164 1 82.62 242 VAL B C 1
ATOM 4776 O O . VAL B 1 242 ? -11.805 -5.07 12.195 1 82.62 242 VAL B O 1
ATOM 4779 N N . ARG B 1 243 ? -9.867 -5.492 13.242 1 83.88 243 ARG B N 1
ATOM 4780 C CA . ARG B 1 243 ? -10.297 -5.02 14.555 1 83.88 243 ARG B CA 1
ATOM 4781 C C . ARG B 1 243 ? -9.93 -3.553 14.75 1 83.88 243 ARG B C 1
ATOM 4783 O O . ARG B 1 243 ? -10.625 -2.824 15.461 1 83.88 243 ARG B O 1
ATOM 4790 N N . SER B 1 244 ? -8.836 -3.178 14.109 1 83.56 244 SER B N 1
ATOM 4791 C CA . SER B 1 244 ? -8.414 -1.786 14.234 1 83.56 244 SER B CA 1
ATOM 4792 C C . SER B 1 244 ? -9.344 -0.857 13.461 1 83.56 244 SER B C 1
ATOM 4794 O O . SER B 1 244 ? -9.531 -1.02 12.258 1 83.56 244 SER B O 1
ATOM 4796 N N . GLU B 1 245 ? -9.875 0.088 14.141 1 87 245 GLU B N 1
ATOM 4797 C CA . GLU B 1 245 ? -10.781 1.036 13.5 1 87 245 GLU B CA 1
ATOM 4798 C C . GLU B 1 245 ? -10.062 1.875 12.453 1 87 245 GLU B C 1
ATOM 4800 O O . GLU B 1 245 ? -10.625 2.184 11.398 1 87 245 GLU B O 1
ATOM 4805 N N . ASP B 1 246 ? -8.875 2.215 12.758 1 84.06 246 ASP B N 1
ATOM 4806 C CA . ASP B 1 246 ? -8.094 3.008 11.812 1 84.06 246 ASP B CA 1
ATOM 4807 C C . ASP B 1 246 ? -7.801 2.217 10.539 1 84.06 246 ASP B C 1
ATOM 4809 O O . ASP B 1 246 ? -7.914 2.75 9.438 1 84.06 246 ASP B O 1
ATOM 4813 N N . LYS B 1 247 ? -7.418 1.028 10.758 1 85.75 247 LYS B N 1
ATOM 4814 C CA . LYS B 1 247 ? -7.148 0.184 9.602 1 85.75 247 LYS B CA 1
ATOM 4815 C C . LYS B 1 247 ? -8.414 -0.021 8.766 1 85.75 247 LYS B C 1
ATOM 4817 O O . LYS B 1 247 ? -8.367 0.038 7.535 1 85.75 247 LYS B O 1
ATOM 4822 N N . ARG B 1 248 ? -9.516 -0.275 9.453 1 88.56 248 ARG B N 1
ATOM 4823 C CA . ARG B 1 248 ? -10.797 -0.454 8.781 1 88.56 248 ARG B CA 1
ATOM 4824 C C . ARG B 1 248 ? -11.156 0.776 7.953 1 88.56 248 ARG B C 1
ATOM 4826 O O . ARG B 1 248 ? -11.578 0.655 6.801 1 88.56 248 ARG B O 1
ATOM 4833 N N . ARG B 1 249 ? -10.992 1.933 8.5 1 90.81 249 ARG B N 1
ATOM 4834 C CA . ARG B 1 249 ? -11.289 3.186 7.816 1 90.81 249 ARG B CA 1
ATOM 4835 C C . ARG B 1 249 ? -10.438 3.348 6.566 1 90.81 249 ARG B C 1
ATOM 4837 O O . ARG B 1 249 ? -10.938 3.709 5.5 1 90.81 249 ARG B O 1
ATOM 4844 N N . VAL B 1 250 ? -9.164 3.082 6.66 1 90.5 250 VAL B N 1
ATOM 4845 C CA . VAL B 1 250 ? -8.242 3.211 5.535 1 90.5 250 VAL B CA 1
ATOM 4846 C C . VAL B 1 250 ? -8.656 2.256 4.418 1 90.5 250 VAL B C 1
ATOM 4848 O O . VAL B 1 250 ? -8.703 2.645 3.248 1 90.5 250 VAL B O 1
ATOM 4851 N N . MET B 1 251 ? -8.992 1.012 4.805 1 91.44 251 MET B N 1
ATOM 4852 C CA . MET B 1 251 ? -9.414 0.018 3.824 1 91.44 251 MET B CA 1
ATOM 4853 C C . MET B 1 251 ? -10.703 0.455 3.125 1 91.44 251 MET B C 1
ATOM 4855 O O . MET B 1 251 ? -10.828 0.318 1.907 1 91.44 251 MET B O 1
ATOM 4859 N N . GLU B 1 252 ? -11.594 0.985 3.857 1 93.75 252 GLU B N 1
ATOM 4860 C CA . GLU B 1 252 ? -12.859 1.445 3.299 1 93.75 252 GLU B CA 1
ATOM 4861 C C . GLU B 1 252 ? -12.648 2.604 2.328 1 93.75 252 GLU B C 1
ATOM 4863 O O . GLU B 1 252 ? -13.258 2.648 1.26 1 93.75 252 GLU B O 1
ATOM 4868 N N . LEU B 1 253 ? -11.82 3.537 2.705 1 94.88 253 LEU B N 1
ATOM 4869 C CA . LEU B 1 253 ? -11.531 4.672 1.834 1 94.88 253 LEU B CA 1
ATOM 4870 C C . LEU B 1 253 ? -10.891 4.207 0.531 1 94.88 253 LEU B C 1
ATOM 4872 O O . LEU B 1 253 ? -11.211 4.723 -0.542 1 94.88 253 LEU B O 1
ATOM 4876 N N . ALA B 1 254 ? -9.984 3.236 0.627 1 94.38 254 ALA B N 1
ATOM 4877 C CA . ALA B 1 254 ? -9.383 2.676 -0.579 1 94.38 254 ALA B CA 1
ATOM 4878 C C . ALA B 1 254 ? -10.438 2.047 -1.481 1 94.38 254 ALA B C 1
ATOM 4880 O O . ALA B 1 254 ? -10.406 2.225 -2.701 1 94.38 254 ALA B O 1
ATOM 4881 N N . GLN B 1 255 ? -11.391 1.339 -0.889 1 96.19 255 GLN B N 1
ATOM 4882 C CA . GLN B 1 255 ? -12.43 0.663 -1.66 1 96.19 255 GLN B CA 1
ATOM 4883 C C . GLN B 1 255 ? -13.391 1.668 -2.293 1 96.19 255 GLN B C 1
ATOM 4885 O O . GLN B 1 255 ? -13.867 1.457 -3.408 1 96.19 255 GLN B O 1
ATOM 4890 N N . VAL B 1 256 ? -13.648 2.756 -1.605 1 97.44 256 VAL B N 1
ATOM 4891 C CA . VAL B 1 256 ? -14.453 3.824 -2.186 1 97.44 256 VAL B CA 1
ATOM 4892 C C . VAL B 1 256 ? -13.766 4.371 -3.434 1 97.44 256 VAL B C 1
ATOM 4894 O O . VAL B 1 256 ? -14.414 4.594 -4.461 1 97.44 256 VAL B O 1
ATOM 4897 N N . ASP B 1 257 ? -12.539 4.539 -3.346 1 97.5 257 ASP B N 1
ATOM 4898 C CA . ASP B 1 257 ? -11.773 5.012 -4.5 1 97.5 257 ASP B CA 1
ATOM 4899 C C . ASP B 1 257 ? -11.898 4.043 -5.672 1 97.5 257 ASP B C 1
ATOM 4901 O O . ASP B 1 257 ? -12.141 4.461 -6.809 1 97.5 257 ASP B O 1
ATOM 4905 N N . PHE B 1 258 ? -11.656 2.758 -5.418 1 98.12 258 PHE B N 1
ATOM 4906 C CA . PHE B 1 258 ? -11.758 1.743 -6.457 1 98.12 258 PHE B CA 1
ATOM 4907 C C . PHE B 1 258 ? -13.125 1.785 -7.125 1 98.12 258 PHE B C 1
ATOM 4909 O O . PHE B 1 258 ? -13.227 1.767 -8.352 1 98.12 258 PHE B O 1
ATOM 4916 N N . ARG B 1 259 ? -14.141 1.857 -6.355 1 98.06 259 ARG B N 1
ATOM 4917 C CA . ARG B 1 259 ? -15.508 1.851 -6.875 1 98.06 259 ARG B CA 1
ATOM 4918 C C . ARG B 1 259 ? -15.789 3.115 -7.68 1 98.06 259 ARG B C 1
ATOM 4920 O O . ARG B 1 259 ? -16.422 3.055 -8.734 1 98.06 259 ARG B O 1
ATOM 4927 N N . ARG B 1 260 ? -15.32 4.25 -7.203 1 97.69 260 ARG B N 1
ATOM 4928 C CA . ARG B 1 260 ? -15.5 5.5 -7.938 1 97.69 260 ARG B CA 1
ATOM 4929 C C . ARG B 1 260 ? -14.805 5.438 -9.297 1 97.69 260 ARG B C 1
ATOM 4931 O O . ARG B 1 260 ? -15.359 5.875 -10.305 1 97.69 260 ARG B O 1
ATOM 4938 N N . ARG B 1 261 ? -13.656 4.949 -9.336 1 97.88 261 ARG B N 1
ATOM 4939 C CA . ARG B 1 261 ? -12.906 4.855 -10.586 1 97.88 261 ARG B CA 1
ATOM 4940 C C . ARG B 1 261 ? -13.531 3.832 -11.523 1 97.88 261 ARG B C 1
ATOM 4942 O O . ARG B 1 261 ? -13.586 4.047 -12.742 1 97.88 261 ARG B O 1
ATOM 4949 N N . ALA B 1 262 ? -13.984 2.68 -10.938 1 98.31 262 ALA B N 1
ATOM 4950 C CA . ALA B 1 262 ? -14.703 1.718 -11.773 1 98.31 262 ALA B CA 1
ATOM 4951 C C . ALA B 1 262 ? -15.898 2.371 -12.461 1 98.31 262 ALA B C 1
ATOM 4953 O O . ALA B 1 262 ? -16.125 2.154 -13.648 1 98.31 262 ALA B O 1
ATOM 4954 N N . GLU B 1 263 ? -16.609 3.178 -11.672 1 98.06 263 GLU B N 1
ATOM 4955 C CA . GLU B 1 263 ? -17.75 3.904 -12.219 1 98.06 263 GLU B CA 1
ATOM 4956 C C . GLU B 1 263 ? -17.312 4.906 -13.289 1 98.06 263 GLU B C 1
ATOM 4958 O O . GLU B 1 263 ? -17.906 4.973 -14.367 1 98.06 263 GLU B O 1
ATOM 4963 N N . LEU B 1 264 ? -16.312 5.645 -12.992 1 97.62 264 LEU B N 1
ATOM 4964 C CA . LEU B 1 264 ? -15.781 6.645 -13.914 1 97.62 264 LEU B CA 1
ATOM 4965 C C . LEU B 1 264 ? -15.367 6 -15.234 1 97.62 264 LEU B C 1
ATOM 4967 O O . LEU B 1 264 ? -15.578 6.578 -16.312 1 97.62 264 LEU B O 1
ATOM 4971 N N . TYR B 1 265 ? -14.742 4.805 -15.172 1 97.94 265 TYR B N 1
ATOM 4972 C CA . TYR B 1 265 ? -14.211 4.125 -16.344 1 97.94 265 TYR B CA 1
ATOM 4973 C C . TYR B 1 265 ? -15.305 3.344 -17.062 1 97.94 265 TYR B C 1
ATOM 4975 O O . TYR B 1 265 ? -15.078 2.797 -18.156 1 97.94 265 TYR B O 1
ATOM 4983 N N . GLY B 1 266 ? -16.484 3.264 -16.484 1 98.19 266 GLY B N 1
ATOM 4984 C CA . GLY B 1 266 ? -17.578 2.514 -17.094 1 98.19 266 GLY B CA 1
ATOM 4985 C C . GLY B 1 266 ? -17.375 1.012 -17.016 1 98.19 266 GLY B C 1
ATOM 4986 O O . GLY B 1 266 ? -17.812 0.279 -17.906 1 98.19 266 GLY B O 1
ATOM 4987 N N . ILE B 1 267 ? -16.656 0.512 -16.016 1 98.56 267 ILE B N 1
ATOM 4988 C CA . ILE B 1 267 ? -16.469 -0.922 -15.82 1 98.56 267 ILE B CA 1
ATOM 4989 C C . ILE B 1 267 ? -17.781 -1.552 -15.344 1 98.56 267 ILE B C 1
ATOM 4991 O O . ILE B 1 267 ? -18.297 -1.177 -14.289 1 98.56 267 ILE B O 1
ATOM 4995 N N . PRO B 1 268 ? -18.312 -2.445 -16.094 1 98.62 268 PRO B N 1
ATOM 4996 C CA . PRO B 1 268 ? -19.547 -3.086 -15.641 1 98.62 268 PRO B CA 1
ATOM 4997 C C . PRO B 1 268 ? -19.375 -3.855 -14.336 1 98.62 268 PRO B C 1
ATOM 4999 O O . PRO B 1 268 ? -18.359 -4.527 -14.141 1 98.62 268 PRO B O 1
ATOM 5002 N N . VAL B 1 269 ? -20.344 -3.734 -13.469 1 98.5 269 VAL B N 1
ATOM 5003 C CA . VAL B 1 269 ? -20.328 -4.445 -12.195 1 98.5 269 VAL B CA 1
ATOM 5004 C C . VAL B 1 269 ? -21.625 -5.254 -12.039 1 98.5 269 VAL B C 1
ATOM 5006 O O . VAL B 1 269 ? -22.719 -4.699 -12.109 1 98.5 269 VAL B O 1
ATOM 5009 N N . ASN B 1 270 ? -21.5 -6.543 -11.867 1 98.44 270 ASN B N 1
ATOM 5010 C CA . ASN B 1 270 ? -22.594 -7.441 -11.562 1 98.44 270 ASN B CA 1
ATOM 5011 C C . ASN B 1 270 ? -22.625 -7.82 -10.086 1 98.44 270 ASN B C 1
ATOM 5013 O O . ASN B 1 270 ? -21.828 -8.648 -9.641 1 98.44 270 ASN B O 1
ATOM 5017 N N . TYR B 1 271 ? -23.562 -7.285 -9.344 1 97.44 271 TYR B N 1
ATOM 5018 C CA . TYR B 1 271 ? -23.672 -7.602 -7.922 1 97.44 271 TYR B CA 1
ATOM 5019 C C . TYR B 1 271 ? -24.484 -8.875 -7.715 1 97.44 271 TYR B C 1
ATOM 5021 O O . TYR B 1 271 ? -25.609 -8.828 -7.195 1 97.44 271 TYR B O 1
ATOM 5029 N N . ARG B 1 272 ? -23.906 -9.961 -8.031 1 97.12 272 ARG B N 1
ATOM 5030 C CA . ARG B 1 272 ? -24.422 -11.312 -7.875 1 97.12 272 ARG B CA 1
ATOM 5031 C C . ARG B 1 272 ? -23.312 -12.344 -7.902 1 97.12 272 ARG B C 1
ATOM 5033 O O . ARG B 1 272 ? -22.219 -12.078 -8.422 1 97.12 272 ARG B O 1
ATOM 5040 N N . PRO B 1 273 ? -23.594 -13.539 -7.316 1 96.25 273 PRO B N 1
ATOM 5041 C CA . PRO B 1 273 ? -22.625 -14.617 -7.52 1 96.25 273 PRO B CA 1
ATOM 5042 C C . PRO B 1 273 ? -22.5 -15.031 -8.984 1 96.25 273 PRO B C 1
ATOM 5044 O O . PRO B 1 273 ? -23.5 -15.055 -9.711 1 96.25 273 PRO B O 1
ATOM 5047 N N . PHE B 1 274 ? -21.297 -15.211 -9.461 1 97.81 274 PHE B N 1
ATOM 5048 C CA . PHE B 1 274 ? -21.125 -15.789 -10.789 1 97.81 274 PHE B CA 1
ATOM 5049 C C . PHE B 1 274 ? -21.406 -17.297 -10.766 1 97.81 274 PHE B C 1
ATOM 5051 O O . PHE B 1 274 ? -21.266 -17.938 -9.727 1 97.81 274 PHE B O 1
ATOM 5058 N N . GLY B 1 275 ? -21.906 -17.844 -11.867 1 97.38 275 GLY B N 1
ATOM 5059 C CA . GLY B 1 275 ? -22 -19.281 -12.102 1 97.38 275 GLY B CA 1
ATOM 5060 C C . GLY B 1 275 ? -20.938 -19.781 -13.07 1 97.38 275 GLY B C 1
ATOM 5061 O O . GLY B 1 275 ? -20.203 -19 -13.656 1 97.38 275 GLY B O 1
ATOM 5062 N N . ILE B 1 276 ? -20.891 -21.109 -13.156 1 97.56 276 ILE B N 1
ATOM 5063 C CA . ILE B 1 276 ? -19.922 -21.719 -14.047 1 97.56 276 ILE B CA 1
ATOM 5064 C C . ILE B 1 276 ? -20.141 -21.219 -15.477 1 97.56 276 ILE B C 1
ATOM 5066 O O . ILE B 1 276 ? -19.172 -21.047 -16.234 1 97.56 276 ILE B O 1
ATOM 5070 N N . GLY B 1 277 ? -21.359 -20.938 -15.883 1 98.12 277 GLY B N 1
ATOM 5071 C CA . GLY B 1 277 ? -21.688 -20.422 -17.203 1 98.12 277 GLY B CA 1
ATOM 5072 C C . GLY B 1 277 ? -21.062 -19.078 -17.5 1 98.12 277 GLY B C 1
ATOM 5073 O O . GLY B 1 277 ? -20.641 -18.812 -18.625 1 98.12 277 GLY B O 1
ATOM 5074 N N . ASP B 1 278 ? -21 -18.203 -16.531 1 98.44 278 ASP B N 1
ATOM 5075 C CA . ASP B 1 278 ? -20.375 -16.891 -16.703 1 98.44 278 ASP B CA 1
ATOM 5076 C C . ASP B 1 278 ? -18.906 -17.031 -17.062 1 98.44 278 ASP B C 1
ATOM 5078 O O . ASP B 1 278 ? -18.406 -16.312 -17.938 1 98.44 278 ASP B O 1
ATOM 5082 N N . ILE B 1 279 ? -18.25 -17.969 -16.391 1 98.31 279 ILE B N 1
ATOM 5083 C CA . ILE B 1 279 ? -16.828 -18.203 -16.609 1 98.31 279 ILE B CA 1
ATOM 5084 C C . ILE B 1 279 ? -16.625 -18.797 -18 1 98.31 279 ILE B C 1
ATOM 5086 O O . ILE B 1 279 ? -15.781 -18.328 -18.766 1 98.31 279 ILE B O 1
ATOM 5090 N N . ARG B 1 280 ? -17.406 -19.797 -18.328 1 97.44 280 ARG B N 1
ATOM 5091 C CA . ARG B 1 280 ? -17.266 -20.5 -19.594 1 97.44 280 ARG B CA 1
ATOM 5092 C C . ARG B 1 280 ? -17.547 -19.562 -20.766 1 97.44 280 ARG B C 1
ATOM 5094 O O . ARG B 1 280 ? -16.844 -19.578 -21.766 1 97.44 280 ARG B O 1
ATOM 5101 N N . ASP B 1 281 ? -18.578 -18.75 -20.641 1 98.12 281 ASP B N 1
ATOM 5102 C CA . ASP B 1 281 ? -18.922 -17.797 -21.688 1 98.12 281 ASP B CA 1
ATOM 5103 C C . ASP B 1 281 ? -17.797 -16.797 -21.922 1 98.12 281 ASP B C 1
ATOM 5105 O O . ASP B 1 281 ? -17.484 -16.469 -23.078 1 98.12 281 ASP B O 1
ATOM 5109 N N . ALA B 1 282 ? -17.219 -16.297 -20.828 1 98.25 282 ALA B N 1
ATOM 5110 C CA . ALA B 1 282 ? -16.109 -15.344 -20.953 1 98.25 282 ALA B CA 1
ATOM 5111 C C . ALA B 1 282 ? -14.922 -15.969 -21.672 1 98.25 282 ALA B C 1
ATOM 5113 O O . ALA B 1 282 ? -14.344 -15.359 -22.562 1 98.25 282 ALA B O 1
ATOM 5114 N N . LEU B 1 283 ? -14.586 -17.172 -21.266 1 96.5 283 LEU B N 1
ATOM 5115 C CA . LEU B 1 283 ? -13.469 -17.875 -21.875 1 96.5 283 LEU B CA 1
ATOM 5116 C C . LEU B 1 283 ? -13.734 -18.156 -23.359 1 96.5 283 LEU B C 1
ATOM 5118 O O . LEU B 1 283 ? -12.836 -18.016 -24.188 1 96.5 283 LEU B O 1
ATOM 5122 N N . ALA B 1 284 ? -14.953 -18.469 -23.703 1 96.38 284 ALA B N 1
ATOM 5123 C CA . ALA B 1 284 ? -15.344 -18.719 -25.094 1 96.38 284 ALA B CA 1
ATOM 5124 C C . ALA B 1 284 ? -15.203 -17.453 -25.922 1 96.38 284 ALA B C 1
ATOM 5126 O O . ALA B 1 284 ? -14.891 -17.516 -27.109 1 96.38 284 ALA B O 1
ATOM 5127 N N . ASP B 1 285 ? -15.367 -16.359 -25.266 1 97.12 285 ASP B N 1
ATOM 5128 C CA . ASP B 1 285 ? -15.273 -15.062 -25.938 1 97.12 285 ASP B CA 1
ATOM 5129 C C . ASP B 1 285 ? -13.828 -14.594 -26.031 1 97.12 285 ASP B C 1
ATOM 5131 O O . ASP B 1 285 ? -13.555 -13.461 -26.453 1 97.12 285 ASP B O 1
ATOM 5135 N N . GLY B 1 286 ? -12.891 -15.398 -25.625 1 95.56 286 GLY B N 1
ATOM 5136 C CA . GLY B 1 286 ? -11.477 -15.07 -25.719 1 95.56 286 GLY B CA 1
ATOM 5137 C C . GLY B 1 286 ? -10.977 -14.25 -24.547 1 95.56 286 GLY B C 1
ATOM 5138 O O . GLY B 1 286 ? -9.875 -13.695 -24.594 1 95.56 286 GLY B O 1
ATOM 5139 N N . LYS B 1 287 ? -11.766 -14.172 -23.547 1 98.06 287 LYS B N 1
ATOM 5140 C CA . LYS B 1 287 ? -11.375 -13.43 -22.344 1 98.06 287 LYS B CA 1
ATOM 5141 C C . LYS B 1 287 ? -10.734 -14.359 -21.312 1 98.06 287 LYS B C 1
ATOM 5143 O O . LYS B 1 287 ? -10.719 -15.578 -21.484 1 98.06 287 LYS B O 1
ATOM 5148 N N . LEU B 1 288 ? -10.109 -13.797 -20.344 1 98.31 288 LEU B N 1
ATOM 5149 C CA . LEU B 1 288 ? -9.609 -14.492 -19.172 1 98.31 288 LEU B CA 1
ATOM 5150 C C . LEU B 1 288 ? -10.344 -14.039 -17.922 1 98.31 288 LEU B C 1
ATOM 5152 O O . LEU B 1 288 ? -10.984 -12.984 -17.922 1 98.31 288 LEU B O 1
ATOM 5156 N N . VAL B 1 289 ? -10.273 -14.859 -16.859 1 98.81 289 VAL B N 1
ATOM 5157 C CA . VAL B 1 289 ? -11.055 -14.508 -15.68 1 98.81 289 VAL B CA 1
ATOM 5158 C C . VAL B 1 289 ? -10.211 -14.711 -14.422 1 98.81 289 VAL B C 1
ATOM 5160 O O . VAL B 1 289 ? -9.734 -15.812 -14.156 1 98.81 289 VAL B O 1
ATOM 5163 N N . ILE B 1 290 ? -9.953 -13.641 -13.648 1 98.81 290 ILE B N 1
ATOM 5164 C CA . ILE B 1 290 ? -9.391 -13.75 -12.305 1 98.81 290 ILE B CA 1
ATOM 5165 C C . ILE B 1 290 ? -10.484 -14.156 -11.32 1 98.81 290 ILE B C 1
ATOM 5167 O O . ILE B 1 290 ? -11.531 -13.508 -11.242 1 98.81 290 ILE B O 1
ATOM 5171 N N . VAL B 1 291 ? -10.219 -15.195 -10.516 1 98.25 291 VAL B N 1
ATOM 5172 C CA . VAL B 1 291 ? -11.273 -15.75 -9.664 1 98.25 291 VAL B CA 1
ATOM 5173 C C . VAL B 1 291 ? -10.773 -15.844 -8.227 1 98.25 291 VAL B C 1
ATOM 5175 O O . VAL B 1 291 ? -9.68 -16.344 -7.973 1 98.25 291 VAL B O 1
ATOM 5178 N N . LEU B 1 292 ? -11.633 -15.344 -7.32 1 96.19 292 LEU B N 1
ATOM 5179 C CA . LEU B 1 292 ? -11.375 -15.5 -5.895 1 96.19 292 LEU B CA 1
ATOM 5180 C C . LEU B 1 292 ? -11.633 -16.938 -5.453 1 96.19 292 LEU B C 1
ATOM 5182 O O . LEU B 1 292 ? -12.688 -17.5 -5.758 1 96.19 292 LEU B O 1
ATOM 5186 N N . VAL B 1 293 ? -10.648 -17.5 -4.77 1 92.06 293 VAL B N 1
ATOM 5187 C CA . VAL B 1 293 ? -10.82 -18.875 -4.281 1 92.06 293 VAL B CA 1
ATOM 5188 C C . VAL B 1 293 ? -10.398 -18.953 -2.814 1 92.06 293 VAL B C 1
ATOM 5190 O O . VAL B 1 293 ? -9.719 -18.047 -2.309 1 92.06 293 VAL B O 1
ATOM 5193 N N . SER B 1 294 ? -10.898 -19.984 -2.197 1 83.69 294 SER B N 1
ATOM 5194 C CA . SER B 1 294 ? -10.469 -20.25 -0.83 1 83.69 294 SER B CA 1
ATOM 5195 C C . SER B 1 294 ? -9.102 -20.938 -0.805 1 83.69 294 SER B C 1
ATOM 5197 O O . SER B 1 294 ? -8.922 -22 -1.395 1 83.69 294 SER B O 1
ATOM 5199 N N . GLY B 1 295 ? -8.133 -20.375 -0.126 1 71.31 295 GLY B N 1
ATOM 5200 C CA . GLY B 1 295 ? -6.816 -20.984 0.014 1 71.31 295 GLY B CA 1
ATOM 5201 C C . GLY B 1 295 ? -6.848 -22.297 0.774 1 71.31 295 GLY B C 1
ATOM 5202 O O . GLY B 1 295 ? -5.988 -23.156 0.568 1 71.31 295 GLY B O 1
ATOM 5203 N N . PHE B 1 296 ? -7.879 -22.438 1.564 1 66.19 296 PHE B N 1
ATOM 5204 C CA . PHE B 1 296 ? -7.973 -23.641 2.385 1 66.19 296 PHE B CA 1
ATOM 5205 C C . PHE B 1 296 ? -8.109 -24.891 1.512 1 66.19 296 PHE B C 1
ATOM 5207 O O . PHE B 1 296 ? -7.469 -25.906 1.775 1 66.19 296 PHE B O 1
ATOM 5214 N N . LEU B 1 297 ? -8.82 -24.797 0.559 1 61.81 297 LEU B N 1
ATOM 5215 C CA . LEU B 1 297 ? -9.102 -25.953 -0.288 1 61.81 297 LEU B CA 1
ATOM 5216 C C . LEU B 1 297 ? -7.93 -26.234 -1.22 1 61.81 297 LEU B C 1
ATOM 5218 O O . LEU B 1 297 ? -7.738 -27.375 -1.654 1 61.81 297 LEU B O 1
ATOM 5222 N N . MET B 1 298 ? -7.152 -25.203 -1.319 1 63.78 298 MET B N 1
ATOM 5223 C CA . MET B 1 298 ? -6.055 -25.391 -2.268 1 63.78 298 MET B CA 1
ATOM 5224 C C . MET B 1 298 ? -4.754 -25.703 -1.542 1 63.78 298 MET B C 1
ATOM 5226 O O . MET B 1 298 ? -4.012 -26.594 -1.956 1 63.78 298 MET B O 1
ATOM 5230 N N . PHE B 1 299 ? -4.578 -24.891 -0.503 1 61.72 299 PHE B N 1
ATOM 5231 C CA . PHE B 1 299 ? -3.289 -25.125 0.135 1 61.72 299 PHE B CA 1
ATOM 5232 C C . PHE B 1 299 ? -3.41 -25.047 1.651 1 61.72 299 PHE B C 1
ATOM 5234 O O . PHE B 1 299 ? -2.41 -24.844 2.348 1 61.72 299 PHE B O 1
ATOM 5241 N N . GLY B 1 300 ? -4.609 -25.172 2.221 1 63.91 300 GLY B N 1
ATOM 5242 C CA . GLY B 1 300 ? -4.852 -25.406 3.635 1 63.91 300 GLY B CA 1
ATOM 5243 C C . GLY B 1 300 ? -4.781 -24.141 4.469 1 63.91 300 GLY B C 1
ATOM 5244 O O . GLY B 1 300 ? -4.742 -24.203 5.699 1 63.91 300 GLY B O 1
ATOM 5245 N N . LYS B 1 301 ? -4.656 -23.016 3.867 1 70.56 301 LYS B N 1
ATOM 5246 C CA . LYS B 1 301 ? -4.613 -21.766 4.609 1 70.56 301 LYS B CA 1
ATOM 5247 C C . LYS B 1 301 ? -5.906 -20.969 4.422 1 70.56 301 LYS B C 1
ATOM 5249 O O . LYS B 1 301 ? -6.43 -20.875 3.311 1 70.56 301 LYS B O 1
ATOM 5254 N N . LYS B 1 302 ? -6.484 -20.469 5.441 1 74.06 302 LYS B N 1
ATOM 5255 C CA . LYS B 1 302 ? -7.73 -19.703 5.414 1 74.06 302 LYS B CA 1
ATOM 5256 C C . LYS B 1 302 ? -7.488 -18.266 4.977 1 74.06 302 LYS B C 1
ATOM 5258 O O . LYS B 1 302 ? -7.703 -17.328 5.754 1 74.06 302 LYS B O 1
ATOM 5263 N N . VAL B 1 303 ? -7.004 -18.047 3.775 1 81 303 VAL B N 1
ATOM 5264 C CA . VAL B 1 303 ? -6.75 -16.719 3.209 1 81 303 VAL B CA 1
ATOM 5265 C C . VAL B 1 303 ? -7.363 -16.625 1.815 1 81 303 VAL B C 1
ATOM 5267 O O . VAL B 1 303 ? -7.5 -17.641 1.12 1 81 303 VAL B O 1
ATOM 5270 N N . PRO B 1 304 ? -7.836 -15.469 1.509 1 87.81 304 PRO B N 1
ATOM 5271 C CA . PRO B 1 304 ? -8.273 -15.297 0.122 1 87.81 304 PRO B CA 1
ATOM 5272 C C . PRO B 1 304 ? -7.137 -15.461 -0.882 1 87.81 304 PRO B C 1
ATOM 5274 O O . PRO B 1 304 ? -6.004 -15.047 -0.609 1 87.81 304 PRO B O 1
ATOM 5277 N N . HIS B 1 305 ? -7.426 -16.125 -1.964 1 91.44 305 HIS B N 1
ATOM 5278 C CA . HIS B 1 305 ? -6.453 -16.375 -3.021 1 91.44 305 HIS B CA 1
ATOM 5279 C C . HIS B 1 305 ? -7.07 -16.156 -4.398 1 91.44 305 HIS B C 1
ATOM 5281 O O . HIS B 1 305 ? -8.273 -16.359 -4.586 1 91.44 305 HIS B O 1
ATOM 5287 N N . TRP B 1 306 ? -6.266 -15.625 -5.27 1 95.88 306 TRP B N 1
ATOM 5288 C CA . TRP B 1 306 ? -6.73 -15.383 -6.633 1 95.88 306 TRP B CA 1
ATOM 5289 C C . TRP B 1 306 ? -6.043 -16.328 -7.617 1 95.88 306 TRP B C 1
ATOM 5291 O O . TRP B 1 306 ? -4.832 -16.547 -7.527 1 95.88 306 TRP B O 1
ATOM 5301 N N . VAL B 1 307 ? -6.801 -16.906 -8.531 1 95 307 VAL B N 1
ATOM 5302 C CA . VAL B 1 307 ? -6.27 -17.703 -9.633 1 95 307 VAL B CA 1
ATOM 5303 C C . VAL B 1 307 ? -6.777 -17.141 -10.961 1 95 307 VAL B C 1
ATOM 5305 O O . VAL B 1 307 ? -7.699 -16.328 -10.992 1 95 307 VAL B O 1
ATOM 5308 N N . LEU B 1 308 ? -6.133 -17.547 -12.031 1 97.62 308 LEU B N 1
ATOM 5309 C CA . LEU B 1 308 ? -6.52 -17.078 -13.359 1 97.62 308 LEU B CA 1
ATOM 5310 C C . LEU B 1 308 ? -7.098 -18.219 -14.188 1 97.62 308 LEU B C 1
ATOM 5312 O O . LEU B 1 308 ? -6.387 -19.172 -14.516 1 97.62 308 LEU B O 1
ATOM 5316 N N . ALA B 1 309 ? -8.383 -18.156 -14.492 1 97.06 309 ALA B N 1
ATOM 5317 C CA . ALA B 1 309 ? -8.992 -19.078 -15.445 1 97.06 309 ALA B CA 1
ATOM 5318 C C . ALA B 1 309 ? -8.602 -18.719 -16.875 1 97.06 309 ALA B C 1
ATOM 5320 O O . ALA B 1 309 ? -8.836 -17.594 -17.328 1 97.06 309 ALA B O 1
ATOM 5321 N N . ILE B 1 310 ? -8.109 -19.688 -17.641 1 95.88 310 ILE B N 1
ATOM 5322 C CA . ILE B 1 310 ? -7.469 -19.344 -18.906 1 95.88 310 ILE B CA 1
ATOM 5323 C C . ILE B 1 310 ? -8.055 -20.188 -20.031 1 95.88 310 ILE B C 1
ATOM 5325 O O . ILE B 1 310 ? -7.746 -19.969 -21.203 1 95.88 310 ILE B O 1
ATOM 5329 N N . GLY B 1 311 ? -8.852 -21.188 -19.688 1 92.81 311 GLY B N 1
ATOM 5330 C CA . GLY B 1 311 ? -9.406 -22.047 -20.719 1 92.81 311 GLY B CA 1
ATOM 5331 C C . GLY B 1 311 ? -10.484 -22.984 -20.203 1 92.81 311 GLY B C 1
ATOM 5332 O O . GLY B 1 311 ? -10.727 -23.047 -18.984 1 92.81 311 GLY B O 1
ATOM 5333 N N . ASP B 1 312 ? -11.188 -23.609 -21.078 1 90.81 312 ASP B N 1
ATOM 5334 C CA . ASP B 1 312 ? -12.273 -24.547 -20.828 1 90.81 312 ASP B CA 1
ATOM 5335 C C . ASP B 1 312 ? -12.219 -25.719 -21.828 1 90.81 312 ASP B C 1
ATOM 5337 O O . ASP B 1 312 ? -12.328 -25.516 -23.031 1 90.81 312 ASP B O 1
ATOM 5341 N N . ASP B 1 313 ? -12.086 -26.922 -21.312 1 82.44 313 ASP B N 1
ATOM 5342 C CA . ASP B 1 313 ? -11.992 -28.062 -22.219 1 82.44 313 ASP B CA 1
ATOM 5343 C C . ASP B 1 313 ? -13.312 -28.828 -22.297 1 82.44 313 ASP B C 1
ATOM 5345 O O . ASP B 1 313 ? -13.367 -29.938 -22.828 1 82.44 313 ASP B O 1
ATOM 5349 N N . GLY B 1 314 ? -14.391 -28.219 -21.75 1 85 314 GLY B N 1
ATOM 5350 C CA . GLY B 1 314 ? -15.711 -28.828 -21.781 1 85 314 GLY B CA 1
ATOM 5351 C C . GLY B 1 314 ? -16.062 -29.562 -20.5 1 85 314 GLY B C 1
ATOM 5352 O O . GLY B 1 314 ? -17.234 -29.781 -20.203 1 85 314 GLY B O 1
ATOM 5353 N N . ASP B 1 315 ? -15.023 -29.969 -19.703 1 83.19 315 ASP B N 1
ATOM 5354 C CA . ASP B 1 315 ? -15.25 -30.672 -18.438 1 83.19 315 ASP B CA 1
ATOM 5355 C C . ASP B 1 315 ? -14.484 -30.016 -17.297 1 83.19 315 ASP B C 1
ATOM 5357 O O . ASP B 1 315 ? -14.789 -30.234 -16.125 1 83.19 315 ASP B O 1
ATOM 5361 N N . HIS B 1 316 ? -13.484 -29.25 -17.688 1 85.88 316 HIS B N 1
ATOM 5362 C CA . HIS B 1 316 ? -12.594 -28.625 -16.719 1 85.88 316 HIS B CA 1
ATOM 5363 C C . HIS B 1 316 ? -12.352 -27.156 -17.078 1 85.88 316 HIS B C 1
ATOM 5365 O O . HIS B 1 316 ? -12.305 -26.797 -18.266 1 85.88 316 HIS B O 1
ATOM 5371 N N . ILE B 1 317 ? -12.227 -26.391 -16 1 90.75 317 ILE B N 1
ATOM 5372 C CA . ILE B 1 317 ? -11.633 -25.062 -16.172 1 90.75 317 ILE B CA 1
ATOM 5373 C C . ILE B 1 317 ? -10.117 -25.141 -16 1 90.75 317 ILE B C 1
ATOM 5375 O O . ILE B 1 317 ? -9.633 -25.766 -15.055 1 90.75 317 ILE B O 1
ATOM 5379 N N . LEU B 1 318 ? -9.398 -24.656 -16.969 1 89.06 318 LEU B N 1
ATOM 5380 C CA . LEU B 1 318 ? -7.949 -24.562 -16.844 1 89.06 318 LEU B CA 1
ATOM 5381 C C . LEU B 1 318 ? -7.543 -23.312 -16.094 1 89.06 318 LEU B C 1
ATOM 5383 O O . LEU B 1 318 ? -7.969 -22.203 -16.438 1 89.06 318 LEU B O 1
ATOM 5387 N N . ILE B 1 319 ? -6.656 -23.484 -15.078 1 91.69 319 ILE B N 1
ATOM 5388 C CA . ILE B 1 319 ? -6.289 -22.312 -14.312 1 91.69 319 ILE B CA 1
ATOM 5389 C C . ILE B 1 319 ? -4.77 -22.219 -14.203 1 91.69 319 ILE B C 1
ATOM 5391 O O . ILE B 1 319 ? -4.07 -23.219 -14.305 1 91.69 319 ILE B O 1
ATOM 5395 N N . HIS B 1 320 ? -4.254 -21 -14.148 1 91.5 320 HIS B N 1
ATOM 5396 C CA . HIS B 1 320 ? -2.941 -20.688 -13.586 1 91.5 320 HIS B CA 1
ATOM 5397 C C . HIS B 1 320 ? -3.047 -20.281 -12.125 1 91.5 320 HIS B C 1
ATOM 5399 O O . HIS B 1 320 ? -3.84 -19.406 -11.773 1 91.5 320 HIS B O 1
ATOM 5405 N N . ASP B 1 321 ? -2.393 -20.922 -11.281 1 89.69 321 ASP B N 1
ATOM 5406 C CA . ASP B 1 321 ? -2.215 -20.531 -9.891 1 89.69 321 ASP B CA 1
ATOM 5407 C C . ASP B 1 321 ? -0.829 -19.922 -9.664 1 89.69 321 ASP B C 1
ATOM 5409 O O . ASP B 1 321 ? 0.176 -20.641 -9.695 1 89.69 321 ASP B O 1
ATOM 5413 N N . PRO B 1 322 ? -0.828 -18.594 -9.281 1 91.94 322 PRO B N 1
ATOM 5414 C CA . PRO B 1 322 ? 0.495 -17.984 -9.133 1 91.94 322 PRO B CA 1
ATOM 5415 C C . PRO B 1 322 ? 1.266 -18.531 -7.934 1 91.94 322 PRO B C 1
ATOM 5417 O O . PRO B 1 322 ? 2.475 -18.312 -7.816 1 91.94 322 PRO B O 1
ATOM 5420 N N . TRP B 1 323 ? 0.69 -19.234 -7.051 1 87 323 TRP B N 1
ATOM 5421 C CA . TRP B 1 323 ? 1.32 -19.75 -5.84 1 87 323 TRP B CA 1
ATOM 5422 C C . TRP B 1 323 ? 1.94 -21.125 -6.082 1 87 323 TRP B C 1
ATOM 5424 O O . TRP B 1 323 ? 1.25 -22.062 -6.492 1 87 323 TRP B O 1
ATOM 5434 N N . VAL B 1 324 ? 3.246 -21.172 -5.875 1 77.88 324 VAL B N 1
ATOM 5435 C CA . VAL B 1 324 ? 3.971 -22.438 -5.922 1 77.88 324 VAL B CA 1
ATOM 5436 C C . VAL B 1 324 ? 4.551 -22.766 -4.547 1 77.88 324 VAL B C 1
ATOM 5438 O O . VAL B 1 324 ? 5.367 -22 -4.02 1 77.88 324 VAL B O 1
ATOM 5441 N N . GLU B 1 325 ? 4.039 -23.766 -3.9 1 69.69 325 GLU B N 1
ATOM 5442 C CA . GLU B 1 325 ? 4.477 -24.109 -2.551 1 69.69 325 GLU B CA 1
ATOM 5443 C C . GLU B 1 325 ? 5.773 -24.906 -2.574 1 69.69 325 GLU B C 1
ATOM 5445 O O . GLU B 1 325 ? 5.754 -26.125 -2.807 1 69.69 325 GLU B O 1
ATOM 5450 N N . ASP B 1 326 ? 6.766 -24.312 -2.162 1 59.47 326 ASP B N 1
ATOM 5451 C CA . ASP B 1 326 ? 8.07 -24.953 -2.158 1 59.47 326 ASP B CA 1
ATOM 5452 C C . ASP B 1 326 ? 8.141 -26.047 -1.081 1 59.47 326 ASP B C 1
ATOM 5454 O O . ASP B 1 326 ? 8.727 -27.109 -1.296 1 59.47 326 ASP B O 1
ATOM 5458 N N . GLU B 1 327 ? 7.516 -25.766 0.004 1 54.69 327 GLU B N 1
ATOM 5459 C CA . GLU B 1 327 ? 7.566 -26.719 1.112 1 54.69 327 GLU B CA 1
ATOM 5460 C C . GLU B 1 327 ? 6.977 -28.062 0.712 1 54.69 327 GLU B C 1
ATOM 5462 O O . GLU B 1 327 ? 7.348 -29.094 1.268 1 54.69 327 GLU B O 1
ATOM 5467 N N . ARG B 1 328 ? 6.234 -28.125 -0.271 1 55.09 328 ARG B N 1
ATOM 5468 C CA . ARG B 1 328 ? 5.574 -29.359 -0.684 1 55.09 328 ARG B CA 1
ATOM 5469 C C . ARG B 1 328 ? 6.191 -29.906 -1.964 1 55.09 328 ARG B C 1
ATOM 5471 O O . ARG B 1 328 ? 5.578 -30.719 -2.658 1 55.09 328 ARG B O 1
ATOM 5478 N N . GLN B 1 329 ? 7.328 -29.297 -2.291 1 57.25 329 GLN B N 1
ATOM 5479 C CA . GLN B 1 329 ? 8.086 -29.75 -3.453 1 57.25 329 GLN B CA 1
ATOM 5480 C C . GLN B 1 329 ? 7.32 -29.484 -4.746 1 57.25 329 GLN B C 1
ATOM 5482 O O . GLN B 1 329 ? 7.387 -30.281 -5.684 1 57.25 329 GLN B O 1
ATOM 5487 N N . GLU B 1 330 ? 6.566 -28.406 -4.633 1 67.62 330 GLU B N 1
ATOM 5488 C CA . GLU B 1 330 ? 5.848 -28.016 -5.844 1 67.62 330 GLU B CA 1
ATOM 5489 C C . GLU B 1 330 ? 6.75 -27.266 -6.809 1 67.62 330 GLU B C 1
ATOM 5491 O O . GLU B 1 330 ? 7.77 -26.688 -6.398 1 67.62 330 GLU B O 1
ATOM 5496 N N . THR B 1 331 ? 6.43 -27.422 -8.078 1 71 331 THR B N 1
ATOM 5497 C CA . THR B 1 331 ? 7.074 -26.672 -9.148 1 71 331 THR B CA 1
ATOM 5498 C C . THR B 1 331 ? 6.035 -25.969 -10.016 1 71 331 THR B C 1
ATOM 5500 O O . THR B 1 331 ? 4.84 -26.016 -9.719 1 71 331 THR B O 1
ATOM 5503 N N . ILE B 1 332 ? 6.512 -25.234 -10.945 1 74.06 332 ILE B N 1
ATOM 5504 C CA . ILE B 1 332 ? 5.629 -24.531 -11.867 1 74.06 332 ILE B CA 1
ATOM 5505 C C . ILE B 1 332 ? 4.668 -25.516 -12.523 1 74.06 332 ILE B C 1
ATOM 5507 O O . ILE B 1 332 ? 3.52 -25.172 -12.812 1 74.06 332 ILE B O 1
ATOM 5511 N N . LEU B 1 333 ? 5.035 -26.719 -12.648 1 73.12 333 LEU B N 1
ATOM 5512 C CA . LEU B 1 333 ? 4.215 -27.734 -13.281 1 73.12 333 LEU B CA 1
ATOM 5513 C C . LEU B 1 333 ? 2.959 -28.016 -12.461 1 73.12 333 LEU B C 1
ATOM 5515 O O . LEU B 1 333 ? 1.953 -28.484 -12.992 1 73.12 333 LEU B O 1
ATOM 5519 N N . ASP B 1 334 ? 3.014 -27.656 -11.273 1 74 334 ASP B N 1
ATOM 5520 C CA . ASP B 1 334 ? 1.889 -27.906 -10.375 1 74 334 ASP B CA 1
ATOM 5521 C C . ASP B 1 334 ? 0.922 -26.719 -10.367 1 74 334 ASP B C 1
ATOM 5523 O O . ASP B 1 334 ? -0.206 -26.828 -9.883 1 74 334 ASP B O 1
ATOM 5527 N N . ALA B 1 335 ? 1.415 -25.672 -10.953 1 82.19 335 ALA B N 1
ATOM 5528 C CA . ALA B 1 335 ? 0.687 -24.422 -10.727 1 82.19 335 ALA B CA 1
ATOM 5529 C C . ALA B 1 335 ? 0.212 -23.828 -12.047 1 82.19 335 ALA B C 1
ATOM 5531 O O . ALA B 1 335 ? -0.688 -22.984 -12.062 1 82.19 335 ALA B O 1
ATOM 5532 N N . ALA B 1 336 ? 0.732 -24.281 -13.164 1 83.88 336 ALA B N 1
ATOM 5533 C CA . ALA B 1 336 ? 0.377 -23.766 -14.477 1 83.88 336 ALA B CA 1
ATOM 5534 C C . ALA B 1 336 ? -0.555 -24.719 -15.219 1 83.88 336 ALA B C 1
ATOM 5536 O O . ALA B 1 336 ? -0.372 -25.938 -15.164 1 83.88 336 ALA B O 1
ATOM 5537 N N . ASN B 1 337 ? -1.584 -24.109 -15.914 1 84.06 337 ASN B N 1
ATOM 5538 C CA . ASN B 1 337 ? -2.488 -24.875 -16.766 1 84.06 337 ASN B CA 1
ATOM 5539 C C . ASN B 1 337 ? -3.109 -26.047 -16.016 1 84.06 337 ASN B C 1
ATOM 5541 O O . ASN B 1 337 ? -3.049 -27.188 -16.484 1 84.06 337 ASN B O 1
ATOM 5545 N N . ILE B 1 338 ? -3.645 -25.766 -14.914 1 81.31 338 ILE B N 1
ATOM 5546 C CA . ILE B 1 338 ? -4.242 -26.797 -14.062 1 81.31 338 ILE B CA 1
ATOM 5547 C C . ILE B 1 338 ? -5.699 -27.016 -14.461 1 81.31 338 ILE B C 1
ATOM 5549 O O . ILE B 1 338 ? -6.523 -26.094 -14.359 1 81.31 338 ILE B O 1
ATOM 5553 N N . PRO B 1 339 ? -5.988 -28.188 -14.906 1 83.81 339 PRO B N 1
ATOM 5554 C CA . PRO B 1 339 ? -7.402 -28.484 -15.141 1 83.81 339 PRO B CA 1
ATOM 5555 C C . PRO B 1 339 ? -8.164 -28.781 -13.844 1 83.81 339 PRO B C 1
ATOM 5557 O O . PRO B 1 339 ? -7.727 -29.609 -13.047 1 83.81 339 PRO B O 1
ATOM 5560 N N . VAL B 1 340 ? -9.227 -28.109 -13.586 1 83.69 340 VAL B N 1
ATOM 5561 C CA . VAL B 1 340 ? -10.055 -28.281 -12.398 1 83.69 340 VAL B CA 1
ATOM 5562 C C . VAL B 1 340 ? -11.492 -28.594 -12.812 1 83.69 340 VAL B C 1
ATOM 5564 O O . VAL B 1 340 ? -12.133 -27.812 -13.508 1 83.69 340 VAL B O 1
ATOM 5567 N N . PRO B 1 341 ? -12 -29.75 -12.383 1 83.31 341 PRO B N 1
ATOM 5568 C CA . PRO B 1 341 ? -13.398 -30.047 -12.703 1 83.31 341 PRO B CA 1
ATOM 5569 C C . PRO B 1 341 ? -14.352 -28.938 -12.258 1 83.31 341 PRO B C 1
ATOM 5571 O O . PRO B 1 341 ? -14.133 -28.297 -11.227 1 83.31 341 PRO B O 1
ATOM 5574 N N . TYR B 1 342 ? -15.477 -28.766 -13.055 1 89.62 342 TYR B N 1
ATOM 5575 C CA . TYR B 1 342 ? -16.406 -27.656 -12.852 1 89.62 342 TYR B CA 1
ATOM 5576 C C . TYR B 1 342 ? -16.891 -27.609 -11.406 1 89.62 342 TYR B C 1
ATOM 5578 O O . TYR B 1 342 ? -16.953 -26.547 -10.789 1 89.62 342 TYR B O 1
ATOM 5586 N N . ASP B 1 343 ? -17.266 -28.734 -10.883 1 85.75 343 ASP B N 1
ATOM 5587 C CA . ASP B 1 343 ? -17.844 -28.797 -9.547 1 85.75 343 ASP B CA 1
ATOM 5588 C C . ASP B 1 343 ? -16.812 -28.438 -8.484 1 85.75 343 ASP B C 1
ATOM 5590 O O . ASP B 1 343 ? -17.125 -27.703 -7.539 1 85.75 343 ASP B O 1
ATOM 5594 N N . ILE B 1 344 ? -15.602 -28.953 -8.656 1 83.12 344 ILE B N 1
ATOM 5595 C CA . ILE B 1 344 ? -14.523 -28.625 -7.723 1 83.12 344 ILE B CA 1
ATOM 5596 C C . ILE B 1 344 ? -14.18 -27.141 -7.828 1 83.12 344 ILE B C 1
ATOM 5598 O O . ILE B 1 344 ? -13.992 -26.469 -6.812 1 83.12 344 ILE B O 1
ATOM 5602 N N . PHE B 1 345 ? -14.133 -26.672 -9.008 1 90.94 345 PHE B N 1
ATOM 5603 C CA . PHE B 1 345 ? -13.836 -25.266 -9.266 1 90.94 345 PHE B CA 1
ATOM 5604 C C . PHE B 1 345 ? -14.844 -24.359 -8.562 1 90.94 345 PHE B C 1
ATOM 5606 O O . PHE B 1 345 ? -14.453 -23.422 -7.859 1 90.94 345 PHE B O 1
ATOM 5613 N N . MET B 1 346 ? -16.078 -24.641 -8.727 1 92.81 346 MET B N 1
ATOM 5614 C CA . MET B 1 346 ? -17.125 -23.797 -8.141 1 92.81 346 MET B CA 1
ATOM 5615 C C . MET B 1 346 ? -17.141 -23.938 -6.621 1 92.81 346 MET B C 1
ATOM 5617 O O . MET B 1 346 ? -17.469 -22.984 -5.914 1 92.81 346 MET B O 1
ATOM 5621 N N . ASN B 1 347 ? -16.734 -25.078 -6.152 1 87.19 347 ASN B N 1
ATOM 5622 C CA . ASN B 1 347 ? -16.672 -25.281 -4.711 1 87.19 347 ASN B CA 1
ATOM 5623 C C . ASN B 1 347 ? -15.547 -24.453 -4.082 1 87.19 347 ASN B C 1
ATOM 5625 O O . ASN B 1 347 ? -15.695 -23.953 -2.967 1 87.19 347 ASN B O 1
ATOM 5629 N N . MET B 1 348 ? -14.492 -24.312 -4.809 1 87.62 348 MET B N 1
ATOM 5630 C CA . MET B 1 348 ? -13.359 -23.578 -4.258 1 87.62 348 MET B CA 1
ATOM 5631 C C . MET B 1 348 ? -13.531 -22.078 -4.488 1 87.62 348 MET B C 1
ATOM 5633 O O . MET B 1 348 ? -12.922 -21.266 -3.785 1 87.62 348 MET B O 1
ATOM 5637 N N . ALA B 1 349 ? -14.359 -21.719 -5.461 1 93.19 349 ALA B N 1
ATOM 5638 C CA . ALA B 1 349 ? -14.484 -20.328 -5.895 1 93.19 349 ALA B CA 1
ATOM 5639 C C . ALA B 1 349 ? -15.406 -19.547 -4.965 1 93.19 349 ALA B C 1
ATOM 5641 O O . ALA B 1 349 ? -16.406 -18.969 -5.406 1 93.19 349 ALA B O 1
ATOM 5642 N N . GLN B 1 350 ? -15.086 -19.547 -3.768 1 89.25 350 GLN B N 1
ATOM 5643 C CA . GLN B 1 350 ? -15.766 -18.781 -2.727 1 89.25 350 GLN B CA 1
ATOM 5644 C C . GLN B 1 350 ? -14.867 -18.578 -1.513 1 89.25 350 GLN B C 1
ATOM 5646 O O . GLN B 1 350 ? -13.953 -19.375 -1.272 1 89.25 350 GLN B O 1
ATOM 5651 N N . PHE B 1 351 ? -15.148 -17.484 -0.792 1 89.44 351 PHE B N 1
ATOM 5652 C CA . PHE B 1 351 ? -14.281 -17.188 0.344 1 89.44 351 PHE B CA 1
ATOM 5653 C C . PHE B 1 351 ? -15.102 -16.703 1.536 1 89.44 351 PHE B C 1
ATOM 5655 O O . PHE B 1 351 ? -16.047 -15.938 1.376 1 89.44 351 PHE B O 1
ATOM 5662 N N . GLY B 1 352 ? -14.609 -17.125 2.699 1 81.88 352 GLY B N 1
ATOM 5663 C CA . GLY B 1 352 ? -15.18 -16.641 3.953 1 81.88 352 GLY B CA 1
ATOM 5664 C C . GLY B 1 352 ? -16.453 -17.375 4.34 1 81.88 352 GLY B C 1
ATOM 5665 O O . GLY B 1 352 ? -16.938 -18.219 3.586 1 81.88 352 GLY B O 1
ATOM 5666 N N . ARG B 1 353 ? -16.984 -17.062 5.512 1 79.69 353 ARG B N 1
ATOM 5667 C CA . ARG B 1 353 ? -18.172 -17.688 6.07 1 79.69 353 ARG B CA 1
ATOM 5668 C C . ARG B 1 353 ? -19.406 -17.344 5.25 1 79.69 353 ARG B C 1
ATOM 5670 O O . ARG B 1 353 ? -20.344 -18.141 5.152 1 79.69 353 ARG B O 1
ATOM 5677 N N . ASP B 1 354 ? -19.312 -16.219 4.578 1 81.88 354 ASP B N 1
ATOM 5678 C CA . ASP B 1 354 ? -20.469 -15.75 3.824 1 81.88 354 ASP B CA 1
ATOM 5679 C C . ASP B 1 354 ? -20.422 -16.25 2.381 1 81.88 354 ASP B C 1
ATOM 5681 O O . ASP B 1 354 ? -21.328 -15.992 1.6 1 81.88 354 ASP B O 1
ATOM 5685 N N . GLY B 1 355 ? -19.406 -16.953 2.07 1 88.81 355 GLY B N 1
ATOM 5686 C CA . GLY B 1 355 ? -19.297 -17.5 0.729 1 88.81 355 GLY B CA 1
ATOM 5687 C C . GLY B 1 355 ? -19.156 -16.438 -0.344 1 88.81 355 GLY B C 1
ATOM 5688 O O . GLY B 1 355 ? -19.859 -16.469 -1.356 1 88.81 355 GLY B O 1
ATOM 5689 N N . LEU B 1 356 ? -18.406 -15.422 -0.137 1 93.12 356 LEU B N 1
ATOM 5690 C CA . LEU B 1 356 ? -18.172 -14.352 -1.104 1 93.12 356 LEU B CA 1
ATOM 5691 C C . LEU B 1 356 ? -17.656 -14.922 -2.424 1 93.12 356 LEU B C 1
ATOM 5693 O O . LEU B 1 356 ? -16.672 -15.656 -2.447 1 93.12 356 LEU B O 1
ATOM 5697 N N . ARG B 1 357 ? -18.391 -14.672 -3.51 1 96.69 357 ARG B N 1
ATOM 5698 C CA . ARG B 1 357 ? -17.922 -14.977 -4.859 1 96.69 357 ARG B CA 1
ATOM 5699 C C . ARG B 1 357 ? -17.531 -13.703 -5.605 1 96.69 357 ARG B C 1
ATOM 5701 O O . ARG B 1 357 ? -18.312 -12.75 -5.652 1 96.69 357 ARG B O 1
ATOM 5708 N N . ALA B 1 358 ? -16.344 -13.672 -6.098 1 97.75 358 ALA B N 1
ATOM 5709 C CA . ALA B 1 358 ? -15.867 -12.531 -6.871 1 97.75 358 ALA B CA 1
ATOM 5710 C C . ALA B 1 358 ? -15.016 -12.992 -8.055 1 97.75 358 ALA B C 1
ATOM 5712 O O . ALA B 1 358 ? -14.234 -13.938 -7.934 1 97.75 358 ALA B O 1
ATOM 5713 N N . ALA B 1 359 ? -15.195 -12.367 -9.172 1 98.69 359 ALA B N 1
ATOM 5714 C CA . ALA B 1 359 ? -14.43 -12.641 -10.383 1 98.69 359 ALA B CA 1
ATOM 5715 C C . ALA B 1 359 ? -14.289 -11.383 -11.234 1 98.69 359 ALA B C 1
ATOM 5717 O O . ALA B 1 359 ? -15.156 -10.508 -11.211 1 98.69 359 ALA B O 1
ATOM 5718 N N . ILE B 1 360 ? -13.211 -11.266 -11.906 1 98.88 360 ILE B N 1
ATOM 5719 C CA . ILE B 1 360 ? -12.945 -10.18 -12.836 1 98.88 360 ILE B CA 1
ATOM 5720 C C . ILE B 1 360 ? -12.672 -10.742 -14.227 1 98.88 360 ILE B C 1
ATOM 5722 O O . ILE B 1 360 ? -11.68 -11.445 -14.438 1 98.88 360 ILE B O 1
ATOM 5726 N N . THR B 1 361 ? -13.516 -10.477 -15.172 1 98.75 361 THR B N 1
ATOM 5727 C CA . THR B 1 361 ? -13.273 -10.836 -16.562 1 98.75 361 THR B CA 1
ATOM 5728 C C . THR B 1 361 ? -12.406 -9.789 -17.25 1 98.75 361 THR B C 1
ATOM 5730 O O . THR B 1 361 ? -12.672 -8.586 -17.141 1 98.75 361 THR B O 1
ATOM 5733 N N . LEU B 1 362 ? -11.375 -10.219 -17.906 1 98.62 362 LEU B N 1
ATOM 5734 C CA . LEU B 1 362 ? -10.43 -9.336 -18.594 1 98.62 362 LEU B CA 1
ATOM 5735 C C . LEU B 1 362 ? -10.344 -9.672 -20.078 1 98.62 362 LEU B C 1
ATOM 5737 O O . LEU B 1 362 ? -10.312 -10.844 -20.453 1 98.62 362 LEU B O 1
ATOM 5741 N N . GLY B 1 363 ? -10.383 -8.672 -20.906 1 97.81 363 GLY B N 1
ATOM 5742 C CA . GLY B 1 363 ? -10.266 -8.828 -22.344 1 97.81 363 GLY B CA 1
ATOM 5743 C C . GLY B 1 363 ? -9.609 -7.641 -23.016 1 97.81 363 GLY B C 1
ATOM 5744 O O . GLY B 1 363 ? -9.109 -6.734 -22.344 1 97.81 363 GLY B O 1
ATOM 5745 N N . LYS B 1 364 ? -9.523 -7.738 -24.359 1 94.31 364 LYS B N 1
ATOM 5746 C CA . LYS B 1 364 ? -9 -6.633 -25.156 1 94.31 364 LYS B CA 1
ATOM 5747 C C . LYS B 1 364 ? -9.953 -5.438 -25.141 1 94.31 364 LYS B C 1
ATOM 5749 O O . LYS B 1 364 ? -11.172 -5.609 -25.203 1 94.31 364 LYS B O 1
ATOM 5754 N N . ARG B 1 365 ? -9.359 -4.234 -24.859 1 87.94 365 ARG B N 1
ATOM 5755 C CA . ARG B 1 365 ? -10.172 -3.021 -24.875 1 87.94 365 ARG B CA 1
ATOM 5756 C C . ARG B 1 365 ? -10.422 -2.549 -26.312 1 87.94 365 ARG B C 1
ATOM 5758 O O . ARG B 1 365 ? -9.562 -2.691 -27.172 1 87.94 365 ARG B O 1
#

Sequence (730 aa):
MPAEIRKARASDVDDLAAIEKAVFPGDRLSRRSFRQFIERETAEMLVAENEGRVAGYAVVLFRKGSGVARLYSIAVGPFFGRLGIGRLLLAAAEEAAFEHDRLLLRLEVREDNHRAIRIYEQAGYRKLGREPDYYEDGATALRYEKTLRGDTPTATKVPFYQQTCEFTCGPCCLMMAIANFDRGFVPDPVMEIRLWREATTVFMMSGPGGCEPFGLAVAGYESGLAAEIFVSFYGALFLQSVRSEDKRRVMELAQVDFRRRAELYGIPVNYRPFGIGDIRDALADGKLVIVLVSGFLMFGKKVPHWVLAIGDDGDHILIHDPWVEDERQETILDAANIPVPYDIFMNMAQFGRDGLRAAITLGKRMPAEIRKARASDVDDLAAIEKAVFPGDRLSRRSFRQFIERETAEMLVAENEGRVAGYAVVLFRKGSGVARLYSIAVGPFFGRLGIGRLLLAAAEEAAFEHDRLLLRLEVREDNHRAIRIYEQAGYRKLGREPDYYEDGATALRYEKTLRGDTPTATKVPFYQQTCEFTCGPCCLMMAIANFDRGFVPDPVMEIRLWREATTVFMMSGPGGCEPFGLAVAGYESGLAAEIFVSFYGALFLQSVRSEDKRRVMELAQVDFRRRAELYGIPVNYRPFGIGDIRDALADGKLVIVLVSGFLMFGKKVPHWVLAIGDDGDHILIHDPWVEDERQETILDAANIPVPYDIFMNMAQFGRDGLRAAITLGKR

Radius of gyration: 34.71 Å; Cα contacts (8 Å, |Δi|>4): 1523; chains: 2; bounding box: 49×114×72 Å

Secondary structure (DSSP, 8-state):
-PPEEEE--GGGHHHHHHHHHHH-SSSPPPHHHHHHHHH-TTEEEEEEEETTEEEEEEEEEE-TT-SEEEEEEEEE-GGGTTSSHHHHHHHHHHHHHHHTT-SEEEEEEETT-HHHHHHHHHTT-EEEEEETT-STT-PPEEEEEEE-SSSS-----PPP---SSTT-HHHHHHHHHHHHH-TT----HHHHHHHHHHHBS---SSSS-SB-HHHHHHHHHHTTEEEEEEES--S-SS-TT---HHHHHHHHHHHHHHHHHHHHHT--EE-S---HHHHHHHHHTT-EEEEEEEHHHHHS--SEEEEEEEEE-SSEEEEE-----GGGT--GGGTSSEEEEHHHHHHHS-BTTTTB-EEEEEEE-/-PPEEEE--GGGHHHHHHHHHHH-SSSPPPHHHHHHHHH-TTEEEEEEEETTEEEEEEEEEE-TT-SEEEEEEEEE-GGGTTSSHHHHHHHHHHHHHHHTT-SEEEEEEETT-HHHHHHHHHTT-EEEEEETT-STT-PPEEEEEEE-SSSS-----PPP---SSTT-HHHHHHHHHHHHH-TT----HHHHHHHHHHHBS---SSS---B-HHHHHHHHHHTTEEEEEEES--S-SS-TT---HHHHHHHHHHHHHHHHHHHHHT--EE-S---HHHHHHHHHTT-EEEEEEEHHHHHS--SEEEEEEEEE-SSEEEEE-----GGGT--GGGTSSEEEEHHHHHHHS-BTTTTB-EEEEEEE-